Protein AF-A0A150PS10-F1 (afdb_monomer)

InterPro domains:
  IPR015417 Glycine/sarcosine/betaine reductase complex, protein B, subunit alpha/ beta [PF09338] (288-450)
  IPR031002 D-proline reductase, PrdA proprotein [TIGR04480] (101-526)

Mean predicted aligned error: 11.15 Å

Nearest PDB structures (foldseek):
  4tl6-assembly1_C-2  TM=3.887E-01  e=8.072E-01  Synechococcus elongatus PCC 7942 = FACHB-805
  3bjz-assembly1_B  TM=4.792E-01  e=2.399E+00  Pseudomonas aeruginosa PAO1
  7uvr-assembly1_E-2  TM=3.571E-01  e=3.449E+00  Homo sapiens
  6hwn-assembly1_G-2  TM=3.350E-01  e=6.710E+00  Thermus thermophilus
  6hwn-assembly1_A  TM=3.777E-01  e=7.573E+00  Thermus thermophilus

Secondary structure (DSSP, 8-state):
-BPPHHHHHHTTTSBPBBSS-B-TTPBP-GGGBB-GGGHHHHHHTTS----TTBPBHHHHTTPEESS-B-TTPBPBTTTEES-TTSS-S-----PPPPPPPEEEEEEEEEEEE--EEEEESS-EEETTEEEEETTHHHHGGGG-TTEEEEEEEEE-GGG---EE--EEEEEEEEEEEESSTTSEEEEEEEEEEEEEEEEETT--BS-SS----EEHHHHB-TTSTTS--TT-EEEEEEEEEPTT-TTSTHHHHHHHHHHHHHHHHHHHHHHHS-SSS-TT-EEEEEEEEE-TTSPEEEEEEEEE-SBTTB-EEES-SSTT-STTPEETTTTTT--EEE-HHHHHTT-EEE-B-S-GGG---HHHHHT-HHHHHHHH-SS-EEEEEEEEEE-SSHHHHHHHHHHHHHHHHHHT-SEEEEEESS-TTHHHHHHHHHHHHHTTT-EEEEEE--SSTT------TT--SEEE---STTSS--S-BTTTS--HHHHHHHHHHHHHHHTTPPPPPPPSS--HHHHHHHHHTT-

Solvent-accessible surface area (backbone atoms only — not comparable to full-atom values): 26815 Å² total; per-residue (Å²): 102,52,27,49,64,70,55,42,66,75,44,27,84,40,70,26,28,24,43,43,69,43,56,52,67,40,66,34,45,38,76,42,24,37,46,72,88,52,44,70,60,33,43,73,70,68,70,35,79,83,58,98,68,45,36,25,34,56,36,42,57,66,10,31,27,72,47,67,43,57,47,58,38,60,38,29,76,88,46,42,43,84,33,82,83,55,100,82,66,83,81,77,71,78,72,72,80,53,57,83,60,43,71,79,45,45,26,32,42,40,30,39,50,38,80,44,77,48,78,40,94,56,59,39,55,56,96,29,37,37,31,44,33,52,66,40,44,66,55,23,41,74,61,26,91,49,36,74,45,49,47,74,50,76,40,44,64,90,53,34,87,38,79,41,57,19,67,46,32,28,35,57,47,37,30,70,75,37,77,54,79,30,28,42,33,32,41,31,46,38,45,43,34,40,34,37,23,26,26,20,71,81,64,49,59,54,55,72,79,40,61,30,50,40,37,46,66,74,23,44,35,63,60,33,53,29,38,61,44,76,78,27,33,34,42,37,37,40,28,30,27,43,63,92,27,44,64,30,53,66,33,56,50,26,47,50,38,24,51,39,54,46,47,48,54,54,33,58,28,55,68,67,41,68,90,71,88,53,84,66,65,48,75,48,77,48,64,46,53,46,40,55,85,34,56,30,27,37,43,34,42,40,39,53,17,48,44,48,44,28,34,32,29,41,52,24,72,34,30,42,34,55,61,77,31,42,50,35,51,81,68,64,18,44,62,43,79,37,50,68,40,20,34,55,39,14,28,35,21,41,46,41,55,49,31,31,11,30,30,63,20,21,24,16,50,40,47,35,43,50,58,56,51,45,68,70,38,88,71,45,15,49,76,35,32,34,40,27,35,31,46,68,50,68,74,52,29,55,50,31,22,51,50,39,21,55,48,48,61,74,64,66,44,51,31,38,42,41,34,43,60,34,53,56,78,51,47,55,37,52,43,46,36,43,39,36,38,29,76,71,74,26,37,52,26,43,37,34,37,43,27,68,49,38,46,73,88,64,81,61,90,46,69,62,36,74,42,74,29,60,66,45,95,80,23,50,82,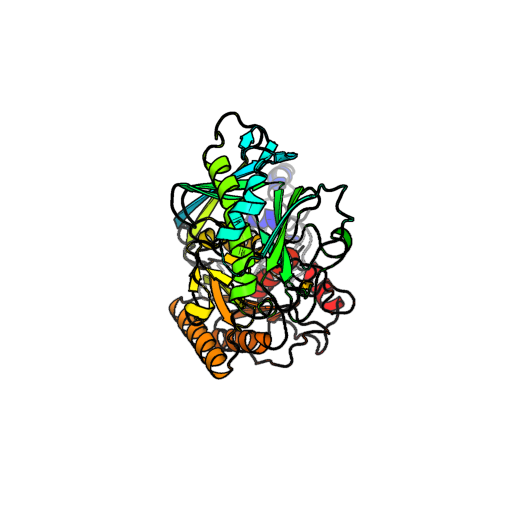72,25,23,30,27,54,26,33,78,39,61,73,52,31,50,47,47,54,50,51,41,53,39,45,65,69,69,46,87,69,78,79,76,69,99,58,78,56,70,67,59,56,57,54,54,56,66,76,70,114

Organism: Sorangium cellulosum (NCBI:txid56)

Sequence (527 aa):
MSISLKAANTHRNAPAVLCCRAPKGAVIGAVHLEDPSVFPELEGSGLLSIPAGALTIGQVLGATLKETTDALTPLTAALVEDFPGSAACSAARLEPAAPPGRVVRTLTHRSYHVSQVAIAGATSFEDGQLTVRESLRRESLKADPLVKKVEMDVITPDGRHVFSNTIMDVIPVATKVEGKLGEGVTHVMDGVVFILTGVDEDGIQLHEFGASEGYLDEKICFGRPGCPDPGDLMVRVNVVIQAGTGMERRGPYAAHKACDAIMQDVREALKRAPTSGCMGVKTCTYGDMKKPGRPRVVLVKEIMGQGAMHEKLLLPAEPAGVEGGRRNIDVGNVPVVLSPNEVRDGGIHALTCVGPATKESTRHYFREPLLRLMAEDEEIGLVGVVFIGSPQVNDEKSFVSARLGALVEALDVDGAIVTTEGFGNNHIDFAESIEQIGARGVSVVGVSFSACQGQLVVGNRTMDAMIELNKNPEGRESEILGESTLCLEDARRALLMLKTKMAGIPIEPANRRWTQSVIDANQRLVR

Radius of gyration: 27.6 Å; Cα contacts (8 Å, |Δi|>4): 1298; chains: 1; bounding box: 72×66×67 Å

Foldseek 3Di:
DFADQVQLVVQQAAFFFFQFWDAAFDFDASRGGDRSVCVVVCVVVVNADADPQFHGSNFRHRWGFHGTDGGRDGDGPVGTDPGPPPPPDPDPDPPPDFPPKDFPAKEKEWEAEAPEEEEDCAFADDLNYTYFHPCLQVVLCVLDVQWDGKDKDKAFLVRQQDWAWFFFFKFWQKWDQDDFQLHDYMYTYDQEIETQFEDEPVRHGLAAQFGQTHGRVFQAPAPFQRGHHSRHMYIYMYTYGHPPCSQAQRGLLSSQSSSLSSSVSNNVNRSVYDPPPRPPTDMDMATQIAGGPAFEEEEEEAAAQAGRRGWKWFRARTALHNHPTDICVVVLQAKDWDGLRSQLRRRMAGGYDNFQQQDCHSSCSNRPQLSVCQSPDPRYRHQTYIYGYQYNDPVSLLVRLLNLLVVLVVSPGQEYEYEYTDADSSLSSQQSNLVSNVVSVHQYAYEYLAAPPRPPPDHDPSNQHYFHQDPDPVSDRPSRGNNRYDGNLSSLLRVVSRVCVSVVNDDDGDDPHDDVVVVVVSSVVRD

pLDDT: mean 92.21, std 11.31, range [27.55, 98.88]

Structure (mmCIF, N/CA/C/O backbone):
data_AF-A0A150PS10-F1
#
_entry.id   AF-A0A150PS10-F1
#
loop_
_atom_site.group_PDB
_atom_site.id
_atom_site.type_symbol
_atom_site.label_atom_id
_atom_site.label_alt_id
_atom_site.label_comp_id
_atom_site.label_asym_id
_atom_site.label_entity_id
_atom_site.label_seq_id
_atom_site.pdbx_PDB_ins_code
_atom_site.Cartn_x
_atom_site.Cartn_y
_atom_site.Cartn_z
_atom_site.occupancy
_atom_site.B_iso_or_equiv
_atom_site.auth_seq_id
_atom_site.auth_comp_id
_atom_site.auth_asym_id
_atom_site.auth_atom_id
_atom_site.pdbx_PDB_model_num
ATOM 1 N N . MET A 1 1 ? -39.153 27.845 11.486 1.00 67.00 1 MET A N 1
ATOM 2 C CA . MET A 1 1 ? -38.573 26.702 10.726 1.00 67.00 1 MET A CA 1
ATOM 3 C C . MET A 1 1 ? -37.608 26.021 11.678 1.00 67.00 1 MET A C 1
ATOM 5 O O . MET A 1 1 ? -36.858 26.729 12.327 1.00 67.00 1 MET A O 1
ATOM 9 N N . SER A 1 2 ? -37.605 24.696 11.815 1.00 85.56 2 SER A N 1
ATOM 10 C CA . SER A 1 2 ? -36.726 24.081 12.818 1.00 85.56 2 SER A CA 1
ATOM 11 C C . SER A 1 2 ? -35.243 24.286 12.495 1.00 85.56 2 SER A C 1
ATOM 13 O O . SER A 1 2 ? -34.836 24.128 11.340 1.00 85.56 2 SER A O 1
ATOM 15 N N . ILE A 1 3 ? -34.430 24.561 13.510 1.00 89.69 3 ILE A N 1
ATOM 16 C CA . ILE A 1 3 ? -32.978 24.688 13.378 1.00 89.69 3 ILE A CA 1
ATOM 17 C C . ILE A 1 3 ? -32.337 23.351 12.956 1.00 89.69 3 ILE A C 1
ATOM 19 O O . ILE A 1 3 ? -32.759 22.267 13.364 1.00 89.69 3 ILE A O 1
ATOM 23 N N . SER A 1 4 ? -31.282 23.399 12.135 1.00 86.31 4 SER A N 1
ATOM 24 C CA . SER A 1 4 ? -30.504 22.195 11.796 1.00 86.31 4 SER A CA 1
ATOM 25 C C . SER A 1 4 ? -29.671 21.706 12.989 1.00 86.31 4 SER A C 1
ATOM 27 O O . SER A 1 4 ? -29.245 22.502 13.823 1.00 86.31 4 SER A O 1
ATOM 29 N N . LEU A 1 5 ? -29.346 20.408 13.055 1.00 81.38 5 LEU A N 1
ATOM 30 C CA . LEU A 1 5 ? -28.513 19.860 14.139 1.00 81.38 5 LEU A CA 1
ATOM 31 C C . LEU A 1 5 ? -27.123 20.523 14.216 1.00 81.38 5 LEU A C 1
ATOM 33 O O . LEU A 1 5 ? -26.608 20.776 15.304 1.00 81.38 5 LEU A O 1
ATOM 37 N N . LYS A 1 6 ? -26.535 20.861 13.060 1.00 81.31 6 LYS A N 1
ATOM 38 C CA . LYS A 1 6 ? -25.262 21.593 12.982 1.00 81.31 6 LYS A CA 1
ATOM 39 C C . LYS A 1 6 ? -25.387 22.987 13.604 1.00 81.31 6 LYS A C 1
ATOM 41 O O . LYS A 1 6 ? -24.564 23.347 14.439 1.00 81.31 6 LYS A O 1
ATOM 46 N N . ALA A 1 7 ? -26.434 23.734 13.249 1.00 78.62 7 ALA A N 1
ATOM 47 C CA . ALA A 1 7 ? -26.676 25.071 13.787 1.00 78.62 7 ALA A CA 1
ATOM 48 C C . ALA A 1 7 ? -27.051 25.042 15.282 1.00 78.62 7 ALA A C 1
ATOM 50 O O . ALA A 1 7 ? -26.553 25.866 16.046 1.00 78.62 7 ALA A O 1
ATOM 51 N N . ALA A 1 8 ? -27.821 24.049 15.737 1.00 81.88 8 ALA A N 1
ATOM 52 C CA . ALA A 1 8 ? -28.132 23.855 17.156 1.00 81.88 8 ALA A CA 1
ATOM 53 C C . ALA A 1 8 ? -26.867 23.656 18.007 1.00 81.88 8 ALA A C 1
ATOM 55 O O . ALA A 1 8 ? -26.767 24.194 19.109 1.00 81.88 8 ALA A O 1
ATOM 56 N N . ASN A 1 9 ? -25.869 22.939 17.477 1.00 79.25 9 ASN A N 1
ATOM 57 C CA . ASN A 1 9 ? -24.575 22.767 18.139 1.00 79.25 9 ASN A CA 1
ATOM 58 C C . ASN A 1 9 ? -23.733 24.054 18.156 1.00 79.25 9 ASN A C 1
ATOM 60 O O . ASN A 1 9 ? -23.028 24.300 19.135 1.00 79.25 9 ASN A O 1
ATOM 64 N N . THR A 1 10 ? -23.824 24.895 17.123 1.00 84.62 10 THR A N 1
ATOM 65 C CA . THR A 1 10 ? -23.156 26.208 17.083 1.00 84.62 10 THR A CA 1
ATOM 66 C C . THR A 1 10 ? -23.807 27.219 18.035 1.00 84.62 10 THR A C 1
ATOM 68 O O . THR A 1 10 ? -23.103 27.993 18.681 1.00 84.62 10 THR A O 1
ATOM 71 N N . HIS A 1 11 ? -25.133 27.181 18.192 1.00 88.25 11 HIS A N 1
ATOM 72 C CA . HIS A 1 11 ? -25.910 28.123 19.008 1.00 88.25 11 HIS A CA 1
ATOM 73 C C . HIS A 1 11 ? -26.313 27.574 20.385 1.00 88.25 11 HIS A C 1
ATOM 75 O O . HIS A 1 11 ? -27.324 27.978 20.952 1.00 88.25 11 HIS A O 1
ATOM 81 N N . ARG A 1 12 ? -25.508 26.684 20.978 1.00 87.88 12 ARG A N 1
ATOM 82 C CA . ARG A 1 12 ? -25.827 26.020 22.259 1.00 87.88 12 ARG A CA 1
ATOM 83 C C . ARG A 1 12 ? -26.142 26.953 23.428 1.00 87.88 12 ARG A C 1
ATOM 85 O O . ARG A 1 12 ? -26.871 26.553 24.329 1.00 87.88 12 ARG A O 1
ATOM 92 N N . ASN A 1 13 ? -25.615 28.173 23.417 1.00 89.88 13 ASN A N 1
ATOM 93 C CA . ASN A 1 13 ? -25.833 29.157 24.479 1.00 89.88 13 ASN A CA 1
ATOM 94 C C . ASN A 1 13 ? -27.016 30.101 24.203 1.00 89.88 13 ASN A C 1
ATOM 96 O O . ASN A 1 13 ? -27.315 30.947 25.040 1.00 89.88 13 ASN A O 1
ATOM 100 N N . ALA A 1 14 ? -27.675 29.982 23.048 1.00 92.12 14 ALA A N 1
ATOM 101 C CA . ALA A 1 14 ? -28.857 30.772 22.730 1.00 92.12 14 ALA A CA 1
ATOM 102 C C . ALA A 1 14 ? -30.102 30.224 23.455 1.00 92.12 14 ALA A C 1
ATOM 104 O O . ALA A 1 14 ? -30.134 29.028 23.768 1.00 92.12 14 ALA A O 1
ATOM 105 N N . PRO A 1 15 ? -31.130 31.058 23.704 1.00 95.19 15 PRO A N 1
ATOM 106 C CA . PRO A 1 15 ? -32.387 30.614 24.298 1.00 95.19 15 PRO A CA 1
ATOM 107 C C . PRO A 1 15 ? -33.061 29.517 23.471 1.00 95.19 15 PRO A C 1
ATOM 109 O O . PRO A 1 15 ? -33.081 29.568 22.242 1.00 95.19 15 PRO A O 1
ATOM 112 N N . ALA A 1 16 ? -33.638 28.530 24.145 1.00 95.75 16 ALA A N 1
ATOM 113 C CA . ALA A 1 16 ? -34.415 27.487 23.501 1.00 95.75 16 ALA A CA 1
ATOM 114 C C . ALA A 1 16 ? -35.875 27.918 23.354 1.00 95.75 16 ALA A C 1
ATOM 116 O O . ALA A 1 16 ? -36.571 28.132 24.346 1.00 95.75 16 ALA A O 1
ATOM 117 N N . VAL A 1 17 ? -36.350 28.002 22.114 1.00 96.25 17 VAL A N 1
ATOM 118 C CA . VAL A 1 17 ? -37.734 28.353 21.774 1.00 96.25 17 VAL A CA 1
ATOM 119 C C . VAL A 1 17 ? -38.287 27.276 20.853 1.00 96.25 17 VA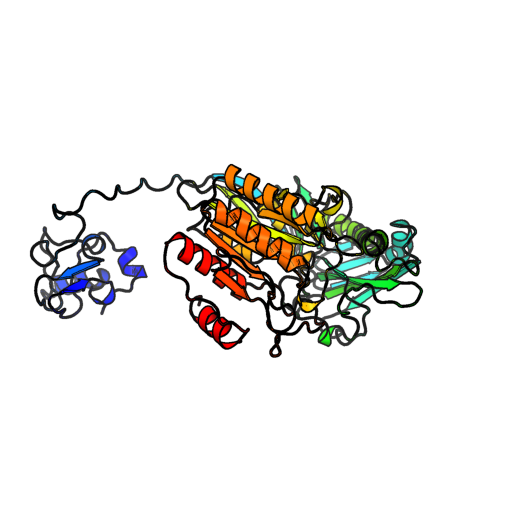L A C 1
ATOM 121 O O . VAL A 1 17 ? -37.596 26.857 19.927 1.00 96.25 17 VAL A O 1
ATOM 124 N N . LEU A 1 18 ? -39.511 26.805 21.099 1.00 95.44 18 LEU A N 1
ATOM 125 C CA . LEU A 1 18 ? -40.135 25.805 20.231 1.00 95.44 18 LEU A CA 1
ATOM 126 C C . LEU A 1 18 ? -40.483 26.396 18.859 1.00 95.44 18 LEU A C 1
ATOM 128 O O . LEU A 1 18 ? -41.123 27.440 18.783 1.00 95.44 18 LEU A O 1
ATOM 132 N N . CYS A 1 19 ? -40.136 25.707 17.773 1.00 94.50 19 CYS A N 1
ATOM 133 C CA . CYS A 1 19 ? -40.537 26.120 16.418 1.00 94.50 19 CYS A CA 1
ATOM 134 C C . CYS A 1 19 ? -41.949 25.648 16.032 1.00 94.50 19 CYS A C 1
ATOM 136 O O . CYS A 1 19 ? -42.572 26.181 15.115 1.00 94.50 19 CYS A O 1
ATOM 138 N N . CYS A 1 20 ? -42.460 24.625 16.716 1.00 91.38 20 CYS A N 1
ATOM 139 C CA . CYS A 1 20 ? -43.761 24.020 16.469 1.00 91.38 20 CYS A CA 1
ATOM 140 C C . CYS A 1 20 ? -44.364 23.508 17.781 1.00 91.38 20 CYS A C 1
ATOM 142 O O . CYS A 1 20 ? -43.664 23.341 18.781 1.00 91.38 20 CYS A O 1
ATOM 144 N N . ARG A 1 21 ? -45.677 23.256 17.783 1.00 94.00 21 ARG A N 1
ATOM 145 C CA . ARG A 1 21 ? -46.345 22.634 18.928 1.00 94.00 21 ARG A CA 1
ATOM 146 C C . ARG A 1 21 ? -45.780 21.231 19.152 1.00 94.00 21 ARG A C 1
ATOM 148 O O . ARG A 1 21 ? -45.813 20.409 18.237 1.00 94.00 21 ARG A O 1
ATOM 155 N N . ALA A 1 22 ? -45.336 20.948 20.371 1.00 93.06 22 ALA A N 1
ATOM 156 C CA . ALA A 1 22 ? -44.758 19.666 20.753 1.00 93.06 22 ALA A CA 1
ATOM 157 C C . ALA A 1 22 ? -45.594 19.000 21.865 1.00 93.06 22 ALA A C 1
ATOM 159 O O . ALA A 1 22 ? -46.000 19.676 22.816 1.00 93.06 22 ALA A O 1
ATOM 160 N N . PRO A 1 23 ? -45.902 17.693 21.757 1.00 90.75 23 PRO A N 1
ATOM 161 C CA . PRO A 1 23 ? -46.711 16.993 22.749 1.00 90.75 23 PRO A CA 1
ATOM 162 C C . PRO A 1 23 ? -45.934 16.720 24.044 1.00 90.75 23 PRO A C 1
ATOM 164 O O . PRO A 1 23 ? -44.710 16.589 24.043 1.00 90.75 23 PRO A O 1
ATOM 167 N N . LYS A 1 24 ? -46.674 16.556 25.148 1.00 93.00 24 LYS A N 1
ATOM 168 C CA . LYS A 1 24 ? -46.136 16.054 26.422 1.00 93.00 24 LYS A CA 1
ATOM 169 C C . LYS A 1 24 ? -45.354 14.753 26.201 1.00 93.00 24 LYS A C 1
ATOM 171 O O . LYS A 1 24 ? -45.849 13.850 25.529 1.00 93.00 24 LYS A O 1
ATOM 176 N N . GLY A 1 25 ? -44.179 14.643 26.815 1.00 88.31 25 GLY A N 1
ATOM 177 C CA . GLY A 1 25 ? -43.287 13.489 26.706 1.00 88.31 25 GLY A CA 1
ATOM 178 C C . GLY A 1 25 ? -42.379 13.505 25.473 1.00 88.31 25 GLY A C 1
ATOM 179 O O . GLY A 1 25 ? -41.605 12.570 25.290 1.00 88.31 25 GLY A O 1
ATOM 180 N N . ALA A 1 26 ? -42.446 14.532 24.618 1.00 90.25 26 ALA A N 1
ATOM 181 C CA . ALA A 1 26 ? -41.518 14.656 23.500 1.00 90.25 26 ALA A CA 1
ATOM 182 C C . ALA A 1 26 ? -40.092 14.939 23.996 1.00 90.25 26 ALA A C 1
ATOM 184 O O . ALA A 1 26 ? -39.875 15.842 24.808 1.00 90.25 26 ALA A O 1
ATOM 185 N N . VAL A 1 27 ? -39.127 14.190 23.454 1.00 93.50 27 VAL A N 1
ATOM 186 C CA . VAL A 1 27 ? -37.694 14.431 23.657 1.00 93.50 27 VAL A CA 1
ATOM 187 C C . VAL A 1 27 ? -37.253 15.562 22.732 1.00 93.50 27 VAL A C 1
ATOM 189 O O . VAL A 1 27 ? -37.390 15.487 21.507 1.00 93.50 27 VAL A O 1
ATOM 192 N N . ILE A 1 28 ? -36.736 16.636 23.314 1.00 92.50 28 ILE A N 1
ATOM 193 C CA . ILE A 1 28 ? -36.382 17.853 22.592 1.00 92.50 28 ILE A CA 1
ATOM 194 C C . ILE A 1 28 ? -35.111 17.616 21.771 1.00 92.50 28 ILE A C 1
ATOM 196 O O . ILE A 1 28 ? -34.072 17.196 22.271 1.00 92.50 28 ILE A O 1
ATOM 200 N N . GLY A 1 29 ? -35.197 17.924 20.480 1.00 90.69 29 GLY A N 1
ATOM 201 C CA . GLY A 1 29 ? -34.118 17.809 19.508 1.00 90.69 29 GLY A CA 1
ATOM 202 C C . GLY A 1 29 ? -34.118 19.042 18.612 1.00 90.69 29 GLY A C 1
ATOM 203 O O . GLY A 1 29 ? -35.013 19.879 18.717 1.00 90.69 29 GLY A O 1
ATOM 204 N N . ALA A 1 30 ? -33.150 19.154 17.702 1.00 91.38 30 ALA A N 1
ATOM 205 C CA . ALA A 1 30 ? -33.039 20.316 16.812 1.00 91.38 30 ALA A CA 1
ATOM 206 C C . ALA A 1 30 ? -34.331 20.578 16.005 1.00 91.38 30 ALA A C 1
ATOM 208 O O . ALA A 1 30 ? -34.748 21.719 15.858 1.00 91.38 30 ALA A O 1
ATOM 209 N N . VAL A 1 31 ? -35.037 19.513 15.604 1.00 90.88 31 VAL A N 1
ATOM 210 C CA . VAL A 1 31 ? -36.331 19.585 14.900 1.00 90.88 31 VAL A CA 1
ATOM 211 C C . VAL A 1 31 ? -37.440 20.293 15.695 1.00 90.88 31 VAL A C 1
ATOM 213 O O . VAL A 1 31 ? -38.417 20.750 15.114 1.00 90.88 31 VAL A O 1
ATOM 216 N N . HIS A 1 32 ? -37.300 20.398 17.017 1.00 94.44 32 HIS A N 1
ATOM 217 C CA . HIS A 1 32 ? -38.277 21.043 17.890 1.00 94.44 32 HIS A CA 1
ATOM 218 C C . HIS A 1 32 ? -37.956 22.520 18.150 1.00 94.44 32 HIS A C 1
ATOM 220 O O . HIS A 1 32 ? -38.826 23.242 18.628 1.00 94.44 32 HIS A O 1
ATOM 226 N N . LEU A 1 33 ? -36.751 22.994 17.823 1.00 95.69 33 LEU A N 1
ATOM 227 C CA . LEU A 1 33 ? -36.256 24.312 18.224 1.00 95.69 33 LEU A CA 1
ATOM 228 C C . LEU A 1 33 ? -36.229 25.298 17.053 1.00 95.69 33 LEU A C 1
ATOM 230 O O . LEU A 1 33 ? -35.927 24.929 15.921 1.00 95.69 33 LEU A O 1
ATOM 234 N N . GLU A 1 34 ? -36.557 26.554 17.328 1.00 95.56 34 GLU A N 1
ATOM 235 C CA . GLU A 1 34 ? -36.501 27.658 16.368 1.00 95.56 34 GLU A CA 1
ATOM 236 C C . GLU A 1 34 ? -35.063 28.179 16.225 1.00 95.56 34 GLU A C 1
ATOM 238 O O . GLU A 1 34 ? -34.248 28.055 17.143 1.00 95.56 34 GLU A O 1
ATOM 243 N N . ASP A 1 35 ? -34.735 28.733 15.058 1.00 93.44 35 ASP A N 1
ATOM 244 C CA . ASP A 1 35 ? -33.407 29.287 14.790 1.00 93.44 35 ASP A CA 1
ATOM 245 C C . ASP A 1 35 ? -33.211 30.636 15.518 1.00 93.44 35 ASP A C 1
ATOM 247 O O . ASP A 1 35 ? -33.959 31.580 15.260 1.00 93.44 35 ASP A O 1
ATOM 251 N N . PRO A 1 36 ? -32.200 30.796 16.395 1.00 93.25 36 PRO A N 1
ATOM 252 C CA . PRO A 1 36 ? -31.971 32.052 17.110 1.00 93.25 36 PRO A CA 1
ATOM 253 C C . PRO A 1 36 ? -31.737 33.273 16.221 1.00 93.25 36 PRO A C 1
ATOM 255 O O . PRO A 1 36 ? -31.924 34.401 16.679 1.00 93.25 36 PRO A O 1
ATOM 258 N N . SER A 1 37 ? -31.343 33.080 14.959 1.00 91.44 37 SER A N 1
ATOM 259 C CA . SER A 1 37 ? -31.168 34.184 14.010 1.00 91.44 37 SER A CA 1
ATOM 260 C C . SER A 1 37 ? -32.469 34.935 13.708 1.00 91.44 37 SER A C 1
ATOM 262 O O . SER A 1 37 ? -32.399 36.113 13.357 1.00 91.44 37 SER A O 1
ATOM 264 N N . VAL A 1 38 ? -33.639 34.310 13.905 1.00 91.19 38 VAL A N 1
ATOM 265 C CA . VAL A 1 38 ? -34.947 34.957 13.689 1.00 91.19 38 VAL A CA 1
ATOM 266 C C . VAL A 1 38 ? -35.504 35.649 14.938 1.00 91.19 38 VAL A C 1
ATOM 268 O O . VAL A 1 38 ? -36.485 36.386 14.848 1.00 91.19 38 VAL A O 1
ATOM 271 N N . PHE A 1 39 ? -34.889 35.465 16.113 1.00 93.94 39 PHE A N 1
ATOM 272 C CA . PHE A 1 39 ? -35.415 36.012 17.373 1.00 93.94 39 PHE A CA 1
ATOM 273 C C . PHE A 1 39 ? -35.516 37.545 17.392 1.00 93.94 39 PHE A C 1
ATOM 275 O O . PHE A 1 39 ? -36.564 38.027 17.816 1.00 93.94 39 PHE A O 1
ATOM 282 N N . PRO A 1 40 ? -34.540 38.329 16.883 1.00 92.25 40 PRO A N 1
ATOM 283 C CA . PRO A 1 40 ? -34.653 39.790 16.885 1.00 92.25 40 PRO A CA 1
ATOM 284 C C . PRO A 1 40 ? -35.883 40.315 16.126 1.00 92.25 40 PRO A C 1
ATOM 286 O O . PRO A 1 40 ? -36.495 41.299 16.536 1.00 92.25 40 PRO A O 1
ATOM 289 N N . GLU A 1 41 ? -36.272 39.649 15.035 1.00 91.62 41 GLU A N 1
ATOM 290 C CA . GLU A 1 41 ? -37.466 39.998 14.255 1.00 91.62 41 GLU A CA 1
ATOM 291 C C . GLU A 1 41 ? -38.758 39.594 14.986 1.00 91.62 41 GLU A C 1
ATOM 293 O O . GLU A 1 41 ? -39.735 40.349 15.027 1.00 91.62 41 GLU A O 1
ATOM 298 N N . LEU A 1 42 ? -38.761 38.421 15.625 1.00 90.88 42 LEU A N 1
ATOM 299 C CA . LEU A 1 42 ? -39.905 37.922 16.392 1.00 90.88 42 LEU A CA 1
ATOM 300 C C . LEU A 1 42 ? -40.155 38.732 17.676 1.00 90.88 42 LEU A C 1
ATOM 302 O O . LEU A 1 42 ? -41.307 38.998 18.018 1.00 90.88 42 LEU A O 1
ATOM 306 N N . GLU A 1 43 ? -39.101 39.177 18.359 1.00 91.00 43 GLU A N 1
ATOM 307 C CA . GLU A 1 43 ? -39.207 40.086 19.506 1.00 91.00 43 GLU A CA 1
ATOM 308 C C . GLU A 1 43 ? -39.636 41.492 19.058 1.00 91.00 43 GLU A C 1
ATOM 310 O O . GLU A 1 43 ? -40.520 42.095 19.668 1.00 91.00 43 GLU A O 1
ATOM 315 N N . GLY A 1 44 ? -39.095 41.992 17.939 1.00 86.25 44 GLY A N 1
ATOM 316 C CA . GLY A 1 44 ? -39.466 43.293 17.367 1.00 86.25 44 GLY A CA 1
ATOM 317 C C . GLY A 1 44 ? -40.916 43.378 16.871 1.00 86.25 44 GLY A C 1
ATOM 318 O O . GLY A 1 44 ? -41.507 44.457 16.884 1.00 86.25 44 GLY A O 1
ATOM 319 N N . SER A 1 45 ? -41.507 42.248 16.474 1.00 89.44 45 SER A N 1
ATOM 320 C CA . SER A 1 45 ? -42.924 42.132 16.091 1.00 89.44 45 SER A CA 1
ATOM 321 C C . SER A 1 45 ? -43.866 41.833 17.267 1.00 89.44 45 SER A C 1
ATOM 323 O O . SER A 1 45 ? -45.084 41.838 17.087 1.00 89.44 45 SER A O 1
ATOM 325 N N . GLY A 1 46 ? -43.327 41.591 18.468 1.00 89.06 46 GLY A N 1
ATOM 326 C CA . GLY A 1 46 ? -44.099 41.249 19.666 1.00 89.06 46 GLY A CA 1
ATOM 327 C C . GLY A 1 46 ? -44.638 39.813 19.694 1.00 89.06 46 GLY A C 1
ATOM 328 O O . GLY A 1 46 ? -45.468 39.497 20.544 1.00 89.06 46 GLY A O 1
ATOM 329 N N . LEU A 1 47 ? -44.186 38.947 18.781 1.00 87.88 47 LEU A N 1
ATOM 330 C CA . LEU A 1 47 ? -44.585 37.535 18.701 1.00 87.88 47 LEU A CA 1
ATOM 331 C C . LEU A 1 47 ? -43.780 36.626 19.640 1.00 87.88 47 LEU A C 1
ATOM 333 O O . LEU A 1 47 ? -44.203 35.504 19.911 1.00 87.88 47 LEU A O 1
ATOM 337 N N . LEU A 1 48 ? -42.633 37.096 20.133 1.00 93.00 48 LEU A N 1
ATOM 338 C CA . LEU A 1 48 ? -41.758 36.367 21.046 1.00 93.00 48 LEU A CA 1
ATOM 339 C C . LEU A 1 48 ? -41.313 37.278 22.193 1.00 93.00 48 LEU A C 1
ATOM 341 O O . LEU A 1 48 ? -40.999 38.446 21.991 1.00 93.00 48 LEU A O 1
ATOM 345 N N . SER A 1 49 ? -41.271 36.730 23.404 1.00 90.69 49 SER A N 1
ATOM 346 C CA . SER A 1 49 ? -40.704 37.391 24.580 1.00 90.69 49 SER A CA 1
ATOM 347 C C . SER A 1 49 ? -39.915 36.363 25.373 1.00 90.69 49 SER A C 1
ATOM 349 O O . SER A 1 49 ? -40.508 35.462 25.970 1.00 90.69 49 SER A O 1
ATOM 351 N N . ILE A 1 50 ? -38.589 36.488 25.395 1.00 91.50 50 ILE A N 1
ATOM 352 C CA . ILE A 1 50 ? -37.710 35.516 26.048 1.00 91.50 50 ILE A CA 1
ATOM 353 C C . ILE A 1 50 ? -37.469 35.934 27.512 1.00 91.50 50 ILE A C 1
ATOM 355 O O . ILE A 1 50 ? -36.839 36.961 27.767 1.00 91.50 50 ILE A O 1
ATOM 359 N N . PRO A 1 51 ? -37.953 35.170 28.510 1.00 87.75 51 PRO A N 1
ATOM 360 C CA . PRO A 1 51 ? -37.746 35.503 29.915 1.00 87.75 51 PRO A CA 1
ATOM 361 C C . PRO A 1 51 ? -36.295 35.247 30.351 1.00 87.75 51 PRO A C 1
ATOM 363 O O . PRO A 1 51 ? -35.632 34.344 29.849 1.00 87.75 51 PRO A O 1
ATOM 366 N N . ALA A 1 52 ? -35.830 35.959 31.385 1.00 80.62 52 ALA A N 1
ATOM 367 C CA . ALA A 1 52 ? -34.482 35.791 31.950 1.00 80.62 52 ALA A CA 1
ATOM 368 C C . ALA A 1 52 ? -34.186 34.372 32.490 1.00 80.62 52 ALA A C 1
ATOM 370 O O . ALA A 1 52 ? -33.029 34.015 32.683 1.00 80.62 52 ALA A O 1
ATOM 371 N N . GLY A 1 53 ? -35.226 33.568 32.742 1.00 83.94 53 GLY A N 1
ATOM 372 C CA . GLY A 1 53 ? -35.128 32.166 33.161 1.00 83.94 53 GLY A CA 1
ATOM 373 C C . GLY A 1 53 ? -35.276 31.144 32.027 1.00 83.94 53 GLY A C 1
ATOM 374 O O . GLY A 1 53 ? -35.520 29.970 32.314 1.00 83.94 53 GLY A O 1
ATOM 375 N N . ALA A 1 54 ? -35.207 31.571 30.761 1.00 90.44 54 ALA A N 1
ATOM 376 C CA . ALA A 1 54 ? -35.215 30.661 29.621 1.00 90.44 54 ALA A CA 1
ATOM 377 C C . ALA A 1 54 ? -33.961 29.774 29.628 1.00 90.44 54 ALA A C 1
ATOM 379 O O . ALA A 1 54 ? -32.843 30.244 29.840 1.00 90.44 54 ALA A O 1
ATOM 380 N N . LEU A 1 55 ? -34.163 28.482 29.390 1.00 93.62 55 LEU A N 1
ATOM 381 C CA . LEU A 1 55 ? -33.086 27.521 29.211 1.00 93.62 55 LEU A CA 1
ATOM 382 C C . LEU A 1 55 ? -32.446 27.706 27.837 1.00 93.62 55 LEU A C 1
ATOM 384 O O . LEU A 1 55 ? -33.084 28.172 26.890 1.00 93.62 55 LEU A O 1
ATOM 388 N N . THR A 1 56 ? -31.183 27.315 27.716 1.00 95.31 56 THR A N 1
ATOM 389 C CA . THR A 1 56 ? -30.468 27.369 26.442 1.00 95.31 56 THR A CA 1
ATOM 390 C C . THR A 1 56 ? -30.720 26.124 25.596 1.00 95.31 56 THR A C 1
ATOM 392 O O . THR A 1 56 ? -31.088 25.064 26.110 1.00 95.31 56 THR A O 1
ATOM 395 N N . ILE A 1 57 ? -30.461 26.219 24.290 1.00 92.62 57 ILE A N 1
ATOM 396 C CA . ILE A 1 57 ? -30.504 25.079 23.359 1.00 92.62 57 ILE A CA 1
ATOM 397 C C . ILE A 1 57 ? -29.657 23.915 23.891 1.00 92.62 57 ILE A C 1
ATOM 399 O O . ILE A 1 57 ? -30.105 22.773 23.907 1.00 92.62 57 ILE A O 1
ATOM 403 N N . GLY A 1 58 ? -28.450 24.198 24.385 1.00 86.44 58 GLY A N 1
ATOM 404 C CA . GLY A 1 58 ? -27.558 23.186 24.944 1.00 86.44 58 GLY A CA 1
ATOM 405 C C . GLY A 1 58 ? -28.110 22.499 26.193 1.00 86.44 58 GLY A C 1
ATOM 406 O O . GLY A 1 58 ? -27.807 21.330 26.406 1.00 86.44 58 GLY A O 1
ATOM 407 N N . GLN A 1 59 ? -28.926 23.193 26.992 1.00 89.94 59 GLN A N 1
ATOM 408 C CA . GLN A 1 59 ? -29.567 22.610 28.170 1.00 89.94 59 GLN A CA 1
ATOM 409 C C . GLN A 1 59 ? -30.748 21.717 27.789 1.00 89.94 59 GLN A C 1
ATOM 411 O O . GLN A 1 59 ? -30.926 20.660 28.376 1.00 89.94 59 GLN A O 1
ATOM 416 N N . VAL A 1 60 ? -31.565 22.108 26.815 1.00 92.69 60 VAL A N 1
ATOM 417 C CA . VAL A 1 60 ? -32.799 21.363 26.522 1.00 92.69 60 VAL A CA 1
ATOM 418 C C . VAL A 1 60 ? -32.622 20.217 25.527 1.00 92.69 60 VAL A C 1
ATOM 420 O O . VAL A 1 60 ? -33.533 19.415 25.377 1.00 92.69 60 VAL A O 1
ATOM 423 N N . LEU A 1 61 ? -31.498 20.117 24.812 1.00 90.25 61 LEU A N 1
ATOM 424 C CA . LEU A 1 61 ? -31.275 19.006 23.880 1.00 90.25 61 LEU A CA 1
ATOM 425 C C . LEU A 1 61 ? -31.216 17.671 24.637 1.00 90.25 61 LEU A C 1
ATOM 427 O O . LEU A 1 61 ? -30.324 17.453 25.453 1.00 90.25 61 LEU A O 1
ATOM 431 N N . GLY A 1 62 ? -32.160 16.779 24.335 1.00 87.00 62 GLY A N 1
ATOM 432 C CA . GLY A 1 62 ? -32.362 15.511 25.038 1.00 87.00 62 GLY A CA 1
ATOM 433 C C . GLY A 1 62 ? -33.296 15.595 26.250 1.00 87.00 62 GLY A C 1
ATOM 434 O O . GLY A 1 62 ? -33.648 14.554 26.791 1.00 87.00 62 GLY A O 1
ATOM 435 N N . ALA A 1 63 ? -33.733 16.795 26.644 1.00 91.00 63 ALA A N 1
ATOM 436 C CA . ALA A 1 63 ? -34.695 16.994 27.724 1.00 91.00 63 ALA A CA 1
ATOM 437 C C . ALA A 1 63 ? -36.114 16.591 27.294 1.00 91.00 63 ALA A C 1
ATOM 439 O O . ALA A 1 63 ? -36.466 16.674 26.112 1.00 91.00 63 ALA A O 1
ATOM 440 N N . THR A 1 64 ? -36.950 16.217 28.257 1.00 92.31 64 THR A N 1
ATOM 441 C CA . THR A 1 64 ? -38.326 15.760 28.010 1.00 92.31 64 THR A CA 1
ATOM 442 C C . THR A 1 64 ? -39.332 16.859 28.359 1.00 92.31 64 THR A C 1
ATOM 444 O O . THR A 1 64 ? -39.223 17.500 29.403 1.00 92.31 64 THR A O 1
ATOM 447 N N . LEU A 1 65 ? -40.334 17.097 27.505 1.00 93.81 65 LEU A N 1
ATOM 448 C CA . LEU A 1 65 ? -41.419 18.048 27.790 1.00 93.81 65 LEU A CA 1
ATOM 449 C C . LEU A 1 65 ? -42.418 17.504 28.825 1.00 93.81 65 LEU A C 1
ATOM 451 O O . LEU A 1 65 ? -43.027 16.453 28.622 1.00 93.81 65 LEU A O 1
ATOM 455 N N . LYS A 1 66 ? -42.675 18.271 29.889 1.00 92.56 66 LYS A N 1
ATOM 456 C CA . LYS A 1 66 ? -43.613 17.914 30.974 1.00 92.56 66 LYS A CA 1
ATOM 457 C C . LYS A 1 66 ? -45.085 18.056 30.587 1.00 92.56 66 LYS A C 1
ATOM 459 O O . LYS A 1 66 ? -45.949 17.378 31.154 1.00 92.56 66 LYS A O 1
ATOM 464 N N . GLU A 1 67 ? -45.378 18.913 29.616 1.00 91.75 67 GLU A N 1
ATOM 465 C CA . GLU A 1 67 ? -46.718 19.165 29.091 1.00 91.75 67 GLU A CA 1
ATOM 466 C C . GLU A 1 67 ? -46.690 19.482 27.591 1.00 91.75 67 GLU A C 1
ATOM 468 O O . GLU A 1 67 ? -45.626 19.592 26.989 1.00 91.75 67 GLU A O 1
ATOM 473 N N . THR A 1 68 ? -47.868 19.533 26.964 1.00 94.44 68 THR A N 1
ATOM 474 C CA . THR A 1 68 ? -47.976 19.890 25.543 1.00 94.44 68 THR A CA 1
ATOM 475 C C . THR A 1 68 ? -47.853 21.399 25.410 1.00 94.44 68 THR A C 1
ATOM 477 O O . THR A 1 68 ? -48.658 22.116 25.999 1.00 94.44 68 THR A O 1
ATOM 480 N N . THR A 1 69 ? -46.900 21.858 24.605 1.00 95.25 69 THR A N 1
ATOM 481 C CA . THR A 1 69 ? -46.507 23.270 24.542 1.00 95.25 69 THR A CA 1
ATOM 482 C C . THR A 1 69 ? -46.565 23.767 23.103 1.00 95.25 69 THR A C 1
ATOM 484 O O . THR A 1 69 ? -46.121 23.074 22.185 1.00 95.25 69 THR A O 1
ATOM 487 N N . ASP A 1 70 ? -47.137 24.951 22.892 1.00 95.06 70 ASP A N 1
ATOM 488 C CA . ASP A 1 70 ? -47.292 25.550 21.565 1.00 95.06 70 ASP A CA 1
ATOM 489 C C . ASP A 1 70 ? -45.979 26.154 21.029 1.00 95.06 70 ASP A C 1
ATOM 491 O O . ASP A 1 70 ? -45.003 26.360 21.757 1.00 95.06 70 ASP A O 1
ATOM 495 N N . ALA A 1 71 ? -45.959 26.429 19.723 1.00 93.31 71 ALA A N 1
ATOM 496 C CA . ALA A 1 71 ? -44.839 27.082 19.048 1.00 93.31 71 ALA A CA 1
ATOM 497 C C . ALA A 1 71 ? -44.540 28.471 19.642 1.00 93.31 71 ALA A C 1
ATOM 499 O O . ALA A 1 71 ? -45.399 29.085 20.270 1.00 93.31 71 ALA A O 1
ATOM 500 N N . LEU A 1 72 ? -43.326 28.970 19.408 1.00 92.81 72 LEU A N 1
ATOM 501 C CA . LEU A 1 72 ? -42.809 30.248 19.911 1.00 92.81 72 LEU A CA 1
ATOM 502 C C . LEU A 1 72 ? -42.783 30.363 21.442 1.00 92.81 72 LEU A C 1
ATOM 504 O O . LEU A 1 72 ? -42.638 31.457 21.981 1.00 92.81 72 LEU A O 1
ATOM 508 N N . THR A 1 73 ? -42.863 29.236 22.153 1.00 95.12 73 THR A N 1
ATOM 509 C CA . THR A 1 73 ? -42.742 29.207 23.613 1.00 95.12 73 THR A CA 1
ATOM 510 C C . THR A 1 73 ? -41.277 29.026 24.021 1.00 95.12 73 THR A C 1
ATOM 512 O O . THR A 1 73 ? -40.678 28.002 23.668 1.00 95.12 73 THR A O 1
ATOM 515 N N . PRO A 1 74 ? -40.682 29.966 24.783 1.00 95.94 74 PRO A N 1
ATOM 516 C CA . PRO A 1 74 ? -39.376 29.769 25.399 1.00 95.94 74 PRO A CA 1
ATOM 517 C C . PRO A 1 74 ? -39.433 28.670 26.461 1.00 95.94 74 PRO A C 1
ATOM 519 O O . PRO A 1 74 ? -40.283 28.682 27.354 1.00 95.94 74 PRO A O 1
ATOM 522 N N . LEU A 1 75 ? -38.508 27.721 26.388 1.00 95.38 75 LEU A N 1
ATOM 523 C CA . LEU A 1 75 ? -38.445 26.609 27.325 1.00 95.38 75 LEU A CA 1
ATOM 524 C C . LEU A 1 75 ? -37.809 27.056 28.641 1.00 95.38 75 LEU A C 1
ATOM 526 O O . LEU A 1 75 ? -36.757 27.686 28.665 1.00 95.38 75 LEU A O 1
ATOM 530 N N . THR A 1 76 ? -38.446 26.703 29.754 1.00 94.25 76 THR A N 1
ATOM 531 C CA . THR A 1 76 ? -37.973 26.989 31.117 1.00 94.25 76 THR A CA 1
ATOM 532 C C . THR A 1 76 ? -37.936 25.699 31.932 1.00 94.25 76 THR A C 1
ATOM 534 O O . THR A 1 76 ? -38.549 24.701 31.553 1.00 94.25 76 THR A O 1
ATOM 537 N N . ALA A 1 77 ? -37.283 25.714 33.097 1.00 89.50 77 ALA A N 1
ATOM 538 C CA . ALA A 1 77 ? -37.217 24.559 34.003 1.00 89.50 77 ALA A CA 1
ATOM 539 C C . ALA A 1 77 ? -38.597 24.009 34.441 1.00 89.50 77 ALA A C 1
ATOM 541 O O . ALA A 1 77 ? -38.713 22.849 34.849 1.00 89.50 77 ALA A O 1
ATOM 542 N N . ALA A 1 78 ? -39.654 24.824 34.353 1.00 89.56 78 ALA A N 1
ATOM 543 C CA . ALA A 1 78 ? -41.022 24.401 34.639 1.00 89.56 78 ALA A CA 1
ATOM 544 C C . ALA A 1 78 ? -41.600 23.479 33.550 1.00 89.56 78 ALA A C 1
ATOM 546 O O . ALA A 1 78 ? -42.409 22.613 33.868 1.00 89.56 78 ALA A O 1
ATOM 547 N N . LEU A 1 79 ? -41.154 23.633 32.298 1.00 90.50 79 LEU A N 1
ATOM 548 C CA . LEU A 1 79 ? -41.711 22.956 31.121 1.00 90.50 79 LEU A CA 1
ATOM 549 C C . LEU A 1 79 ? -40.953 21.689 30.721 1.00 90.50 79 LEU A C 1
ATOM 551 O O . LEU A 1 79 ? -41.491 20.877 29.972 1.00 90.50 79 LEU A O 1
ATOM 555 N N . VAL A 1 80 ? -39.724 21.507 31.208 1.00 90.00 80 VAL A N 1
ATOM 556 C CA . VAL A 1 80 ? -38.872 20.371 30.837 1.00 90.00 80 VAL A CA 1
ATOM 557 C C . VAL A 1 80 ? -38.306 19.632 32.051 1.00 90.00 80 VAL A C 1
ATOM 559 O O . VAL A 1 80 ? -38.108 20.214 33.123 1.00 90.00 80 VAL A O 1
ATOM 562 N N . GLU A 1 81 ? -38.075 18.335 31.890 1.00 87.19 81 GLU A N 1
ATOM 563 C CA . GLU A 1 81 ? -37.322 17.446 32.788 1.00 87.19 81 GLU A CA 1
ATOM 564 C C . GLU A 1 81 ? -36.098 16.864 32.067 1.00 87.19 81 GLU A C 1
ATOM 566 O O . GLU A 1 81 ? -35.912 17.100 30.877 1.00 87.19 81 GLU A O 1
ATOM 571 N N . ASP A 1 82 ? -35.227 16.169 32.798 1.00 82.31 82 ASP A N 1
ATOM 572 C CA . ASP A 1 82 ? -34.029 15.506 32.255 1.00 82.31 82 ASP A CA 1
ATOM 573 C C . ASP A 1 82 ? -33.002 16.436 31.573 1.00 82.31 82 ASP A C 1
ATOM 575 O O . ASP A 1 82 ? -32.217 16.007 30.731 1.00 82.31 82 ASP A O 1
ATOM 579 N N . PHE A 1 83 ? -32.963 17.721 31.952 1.00 76.81 83 PHE A N 1
ATOM 580 C CA . PHE A 1 83 ? -31.989 18.693 31.440 1.00 76.81 83 PHE A CA 1
ATOM 581 C C . PHE A 1 83 ? -30.806 18.923 32.410 1.00 76.81 83 PHE A C 1
ATOM 583 O O . PHE A 1 83 ? -30.972 18.799 33.635 1.00 76.81 83 PHE A O 1
ATOM 590 N N . PRO A 1 84 ? -29.612 19.316 31.912 1.00 53.12 84 PRO A N 1
ATOM 591 C CA . PRO A 1 84 ? -28.437 19.603 32.732 1.00 53.12 84 PRO A CA 1
ATOM 592 C C . PRO A 1 84 ? -28.710 20.761 33.705 1.00 53.12 84 PRO A C 1
ATOM 594 O O . PRO A 1 84 ? -28.888 21.907 33.290 1.00 53.12 84 PRO A O 1
ATOM 597 N N . GLY A 1 85 ? -28.742 20.457 35.007 1.00 56.38 85 GLY A N 1
ATOM 598 C CA . GLY A 1 85 ? -29.014 21.421 36.083 1.00 56.38 85 GLY A CA 1
ATOM 599 C C . GLY A 1 85 ? -30.234 21.103 36.957 1.00 56.38 85 GLY A C 1
ATOM 600 O O . GLY A 1 85 ? -30.409 21.751 37.988 1.00 56.38 85 GLY A O 1
ATOM 601 N N . SER A 1 86 ? -31.053 20.101 36.615 1.00 45.16 86 SER A N 1
ATOM 602 C CA . SER A 1 86 ? -32.061 19.580 37.549 1.00 45.16 86 SER A CA 1
ATOM 603 C C . SER A 1 86 ? -31.394 18.678 38.601 1.00 45.16 86 SER A C 1
ATOM 605 O O . SER A 1 86 ? -30.520 17.873 38.281 1.00 45.16 86 SER A O 1
ATOM 607 N N . ALA A 1 87 ? -31.751 18.846 39.878 1.00 39.81 87 ALA A N 1
ATOM 608 C CA . ALA A 1 87 ? -31.060 18.271 41.044 1.00 39.81 87 ALA A CA 1
ATOM 609 C C . ALA A 1 87 ? -31.186 16.736 41.207 1.00 39.81 87 ALA A C 1
ATOM 611 O O . ALA A 1 87 ? -31.045 16.212 42.310 1.00 39.81 87 ALA A O 1
ATOM 612 N N . ALA A 1 88 ? -31.429 16.003 40.123 1.00 35.50 88 ALA A N 1
ATOM 613 C CA . ALA A 1 88 ? -31.533 14.552 40.105 1.00 35.50 88 ALA A CA 1
ATOM 614 C C . ALA A 1 88 ? -30.828 13.964 38.874 1.00 35.50 88 ALA A C 1
ATOM 616 O O . ALA A 1 88 ? -31.428 13.258 38.079 1.00 35.50 88 ALA A O 1
ATOM 617 N N . CYS A 1 89 ? -29.534 14.237 38.718 1.00 28.84 89 CYS A N 1
ATOM 618 C CA . CYS A 1 89 ? -28.651 13.354 37.961 1.00 28.84 89 CYS A CA 1
ATOM 619 C C . CYS A 1 89 ? -27.235 13.497 38.516 1.00 28.84 89 CYS A C 1
ATOM 621 O O . CYS A 1 89 ? -26.647 14.579 38.503 1.00 28.84 89 CYS A O 1
ATOM 623 N N . SER A 1 90 ? -26.714 12.405 39.075 1.00 27.55 90 SER A N 1
ATOM 624 C CA . SER A 1 90 ? -25.340 12.307 39.555 1.00 27.55 90 SER A CA 1
ATOM 625 C C . SER A 1 90 ? -24.379 12.768 38.466 1.00 27.55 90 SER A C 1
ATOM 627 O O . SER A 1 90 ? -24.479 12.316 37.327 1.00 27.55 90 SER A O 1
ATOM 629 N N . ALA A 1 91 ? -23.460 13.653 38.842 1.00 29.27 91 ALA A N 1
ATOM 630 C CA . ALA A 1 91 ? -22.440 14.234 37.990 1.00 29.27 91 ALA A CA 1
ATOM 631 C C . ALA A 1 91 ? -21.762 13.194 37.080 1.00 29.27 91 ALA A C 1
ATOM 633 O O . ALA A 1 91 ? -20.822 12.512 37.489 1.00 29.27 91 ALA A O 1
ATOM 634 N N . ALA A 1 92 ? -22.171 13.150 35.810 1.00 30.08 92 ALA A N 1
ATOM 635 C CA . ALA A 1 92 ? -21.215 12.900 34.749 1.00 30.08 92 ALA A CA 1
ATOM 636 C C . ALA A 1 92 ? -20.281 14.110 34.771 1.00 30.08 92 ALA A C 1
ATOM 638 O O . ALA A 1 92 ? -20.658 15.225 34.408 1.00 30.08 92 ALA A O 1
ATOM 639 N N . ARG A 1 93 ? -19.095 13.899 35.341 1.00 29.05 93 ARG A N 1
ATOM 640 C CA . ARG A 1 93 ? -17.969 14.827 35.293 1.00 29.05 93 ARG A CA 1
ATOM 641 C C . ARG A 1 93 ? -17.882 15.327 33.847 1.00 29.05 93 ARG A C 1
ATOM 643 O O . ARG A 1 93 ? -17.659 14.520 32.952 1.00 29.05 93 ARG A O 1
ATOM 650 N N . LEU A 1 94 ? -18.105 16.622 33.615 1.00 33.88 94 LEU A N 1
ATOM 651 C CA . LEU A 1 94 ? -17.681 17.252 32.368 1.00 33.88 94 LEU A CA 1
ATOM 652 C C . LEU A 1 94 ? -16.183 16.983 32.284 1.00 33.88 94 LEU A C 1
ATOM 654 O O . LEU A 1 94 ? -15.414 17.535 33.077 1.00 33.88 94 LEU A O 1
ATOM 658 N N . GLU A 1 95 ? -15.794 16.046 31.419 1.00 37.34 95 GLU A N 1
ATOM 659 C CA . GLU A 1 95 ? -14.387 15.781 31.188 1.00 37.34 95 GLU A CA 1
ATOM 660 C C . GLU A 1 95 ? -13.741 17.104 30.768 1.00 37.34 95 GLU A C 1
ATOM 662 O O . GLU A 1 95 ? -14.314 17.833 29.945 1.00 37.34 95 GLU A O 1
ATOM 667 N N . PRO A 1 96 ? -12.603 17.483 31.376 1.00 41.00 96 PRO A N 1
ATOM 668 C CA . PRO A 1 96 ? -11.898 18.683 30.962 1.00 41.00 96 PRO A CA 1
ATOM 669 C C . PRO A 1 96 ? -11.665 18.612 29.453 1.00 41.00 96 PRO A C 1
ATOM 671 O O . PRO A 1 96 ? -11.341 17.546 28.930 1.00 41.00 96 PRO A O 1
ATOM 674 N N . ALA A 1 97 ? -11.846 19.742 28.760 1.00 49.34 97 ALA A N 1
ATOM 675 C CA . ALA A 1 97 ? -11.558 19.830 27.335 1.00 49.34 97 ALA A CA 1
ATOM 676 C C . ALA A 1 97 ? -10.185 19.202 27.073 1.00 49.34 97 ALA A C 1
ATOM 678 O O . ALA A 1 97 ? -9.194 19.583 27.704 1.00 49.34 97 ALA A O 1
ATOM 679 N N . ALA A 1 98 ? -10.168 18.191 26.203 1.00 54.97 98 ALA A N 1
ATOM 680 C CA . ALA A 1 98 ? -8.977 17.426 25.896 1.00 54.97 98 ALA A CA 1
ATOM 681 C C . ALA A 1 98 ? -7.804 18.381 25.582 1.00 54.97 98 ALA A C 1
ATOM 683 O O . ALA A 1 98 ? -8.009 19.363 24.857 1.00 54.97 98 ALA A O 1
ATOM 684 N N . PRO A 1 99 ? -6.595 18.144 26.130 1.00 60.62 99 PRO A N 1
ATOM 685 C CA . PRO A 1 99 ? -5.445 19.006 25.886 1.00 60.62 99 PRO A CA 1
ATOM 686 C C . PRO A 1 99 ? -5.228 19.223 24.382 1.00 60.62 99 PRO A C 1
ATOM 688 O O . PRO A 1 99 ? -5.435 18.284 23.606 1.00 60.62 99 PRO A O 1
ATOM 691 N N . PRO A 1 100 ? -4.776 20.416 23.948 1.00 68.31 100 PRO A N 1
ATOM 692 C CA . PRO A 1 100 ? -4.491 20.650 22.541 1.00 68.31 100 PRO A CA 1
ATOM 693 C C . PRO A 1 100 ? -3.486 19.609 22.038 1.00 68.31 100 PRO A C 1
ATOM 695 O O . PRO A 1 100 ? -2.493 19.300 22.705 1.00 68.31 100 PRO A O 1
ATOM 698 N N . GLY A 1 101 ? -3.774 19.038 20.868 1.00 79.38 101 GLY A N 1
ATOM 699 C CA . GLY A 1 101 ? -2.913 18.032 20.263 1.00 79.38 101 GLY A CA 1
ATOM 700 C C . GLY A 1 101 ? -1.501 18.567 20.013 1.00 79.38 101 GLY A C 1
ATOM 701 O O . GLY A 1 101 ? -1.306 19.754 19.756 1.00 79.38 101 GLY A O 1
ATOM 702 N N . ARG A 1 102 ? -0.504 17.681 20.070 1.00 89.88 102 ARG A N 1
ATOM 703 C CA . ARG A 1 102 ? 0.904 18.019 19.823 1.00 89.88 102 ARG A CA 1
ATOM 704 C C . ARG A 1 102 ? 1.389 17.363 18.538 1.00 89.88 102 ARG A C 1
ATOM 706 O O . ARG A 1 102 ? 1.319 16.140 18.417 1.00 89.88 102 ARG A O 1
ATOM 713 N N . VAL A 1 103 ? 1.948 18.163 17.633 1.00 92.31 103 VAL A N 1
ATOM 714 C CA . VAL A 1 103 ? 2.706 17.670 16.473 1.00 92.31 103 VAL A CA 1
ATOM 715 C C . VAL A 1 103 ? 4.024 17.079 16.977 1.00 92.31 103 VAL A C 1
ATOM 717 O O . VAL A 1 103 ? 4.789 17.767 17.652 1.00 92.31 103 VAL A O 1
ATOM 720 N N . VAL A 1 104 ? 4.286 15.803 16.694 1.00 93.62 104 VAL A N 1
ATOM 721 C CA . VAL A 1 104 ? 5.551 15.140 17.072 1.00 93.62 104 VAL A CA 1
ATOM 722 C C . VAL A 1 104 ? 6.625 15.364 16.014 1.00 93.62 104 VAL A C 1
ATOM 724 O O . VAL A 1 104 ? 7.780 15.600 16.353 1.00 93.62 104 VAL A O 1
ATOM 727 N N . ARG A 1 105 ? 6.234 15.280 14.744 1.00 93.62 105 ARG A N 1
ATOM 728 C CA . ARG A 1 105 ? 7.075 15.508 13.569 1.00 93.62 105 ARG A CA 1
ATOM 729 C C . ARG A 1 105 ? 6.202 15.888 12.383 1.00 93.62 105 ARG A C 1
ATOM 731 O O . ARG A 1 105 ? 4.987 15.670 12.405 1.00 93.62 105 ARG A O 1
ATOM 738 N N . THR A 1 106 ? 6.846 16.415 11.353 1.00 97.06 106 THR A N 1
ATOM 739 C CA . THR A 1 106 ? 6.187 16.914 10.152 1.00 97.06 106 THR A CA 1
ATOM 740 C C . THR A 1 106 ? 6.851 16.329 8.919 1.00 97.06 106 THR A C 1
ATOM 742 O O . THR A 1 106 ? 8.075 16.358 8.806 1.00 97.06 106 THR A O 1
ATOM 745 N N . LEU A 1 107 ? 6.035 15.848 7.988 1.00 98.06 107 LEU A N 1
ATOM 746 C CA . LEU A 1 107 ? 6.434 15.411 6.657 1.00 98.06 107 LEU A CA 1
ATOM 747 C C . LEU A 1 107 ? 5.855 16.371 5.623 1.00 98.06 107 LEU A C 1
ATOM 749 O O . LEU A 1 107 ? 4.669 16.684 5.673 1.00 98.06 107 LEU A O 1
ATOM 753 N N . THR A 1 108 ? 6.664 16.813 4.670 1.00 97.88 108 THR A N 1
ATOM 754 C CA . THR A 1 108 ? 6.214 17.634 3.545 1.00 97.88 108 THR A CA 1
ATOM 755 C C . THR A 1 108 ? 6.469 16.911 2.233 1.00 97.88 108 THR A C 1
ATOM 757 O O . THR A 1 108 ? 7.604 16.570 1.911 1.00 97.88 108 THR A O 1
ATOM 760 N N . HIS A 1 109 ? 5.413 16.710 1.455 1.00 97.00 109 HIS A N 1
ATOM 761 C CA . HIS A 1 109 ? 5.485 16.243 0.077 1.00 97.00 109 HIS A CA 1
ATOM 762 C C . HIS A 1 109 ? 5.455 17.435 -0.872 1.00 97.00 109 HIS A C 1
ATOM 764 O O . HIS A 1 109 ? 4.575 18.291 -0.769 1.00 97.00 109 HIS A O 1
ATOM 770 N N . ARG A 1 110 ? 6.410 17.485 -1.800 1.00 95.44 110 ARG A N 1
ATOM 771 C CA . ARG A 1 110 ? 6.407 18.396 -2.950 1.00 95.44 110 ARG A CA 1
ATOM 772 C C . ARG A 1 110 ? 6.178 17.568 -4.199 1.00 95.44 110 ARG A C 1
ATOM 774 O O . ARG A 1 110 ? 7.030 16.766 -4.568 1.00 95.44 110 ARG A O 1
ATOM 781 N N . SER A 1 111 ? 5.019 17.747 -4.807 1.00 94.75 111 SER A N 1
ATOM 782 C CA . SER A 1 111 ? 4.563 16.915 -5.913 1.00 94.75 111 SER A CA 1
ATOM 783 C C . SER A 1 111 ? 4.804 17.645 -7.227 1.00 94.75 111 SER A C 1
ATOM 785 O O . SER A 1 111 ? 4.353 18.778 -7.386 1.00 94.75 111 SER A O 1
ATOM 787 N N . TYR A 1 112 ? 5.535 17.010 -8.133 1.00 94.62 112 TYR A N 1
ATOM 788 C CA . TYR A 1 112 ? 5.935 17.518 -9.436 1.00 94.62 112 TYR A CA 1
ATOM 789 C C . TYR A 1 112 ? 5.111 16.812 -10.505 1.00 94.62 112 TYR A C 1
ATOM 791 O O . TYR A 1 112 ? 5.203 15.597 -10.665 1.00 94.62 112 TYR A O 1
ATOM 799 N N . HIS A 1 113 ? 4.283 17.561 -11.225 1.00 95.00 113 HIS A N 1
ATOM 800 C CA . HIS A 1 113 ? 3.455 16.977 -12.270 1.00 95.00 113 HIS A CA 1
ATOM 801 C C . HIS A 1 113 ? 4.294 16.611 -13.500 1.00 95.00 113 HIS A C 1
ATOM 803 O O . HIS A 1 113 ? 5.057 17.437 -14.000 1.00 95.00 113 HIS A O 1
ATOM 809 N N . VAL A 1 114 ? 4.116 15.390 -13.995 1.00 95.94 114 VAL A N 1
ATOM 810 C CA . VAL A 1 114 ? 4.702 14.882 -15.235 1.00 95.94 114 VAL A CA 1
ATOM 811 C C . VAL A 1 114 ? 3.603 14.800 -16.287 1.00 95.94 114 VAL A C 1
ATOM 813 O O . VAL A 1 114 ? 2.585 14.140 -16.087 1.00 95.94 114 VAL A O 1
ATOM 816 N N . SER A 1 115 ? 3.815 15.479 -17.410 1.00 95.94 115 SER A N 1
ATOM 817 C CA . SER A 1 115 ? 2.890 15.538 -18.546 1.00 95.94 115 SER A CA 1
ATOM 818 C C . SER A 1 115 ? 3.393 14.747 -19.752 1.00 95.94 115 SER A C 1
ATOM 820 O O . SER A 1 115 ? 2.601 14.386 -20.623 1.00 95.94 115 SER A O 1
ATOM 822 N N . GLN A 1 116 ? 4.698 14.463 -19.813 1.00 97.06 116 GLN A N 1
ATOM 823 C CA . GLN A 1 116 ? 5.325 13.686 -20.878 1.00 97.06 116 GLN A CA 1
ATOM 824 C C . GLN A 1 116 ? 6.455 12.819 -20.331 1.00 97.06 116 GLN A C 1
ATOM 826 O O . GLN A 1 116 ? 7.215 13.248 -19.462 1.00 97.06 116 GLN A O 1
ATOM 831 N N . VAL A 1 117 ? 6.596 11.616 -20.893 1.00 98.31 117 VAL A N 1
ATOM 832 C CA . VAL A 1 117 ? 7.724 10.724 -20.616 1.00 98.31 117 VAL A CA 1
ATOM 833 C C . VAL A 1 117 ? 8.357 10.266 -21.926 1.00 98.31 117 VAL A C 1
ATOM 835 O O . VAL A 1 117 ? 7.650 9.861 -22.848 1.00 98.31 117 VAL A O 1
ATOM 838 N N . ALA A 1 118 ? 9.685 10.297 -21.997 1.00 97.88 118 ALA A N 1
ATOM 839 C CA . ALA A 1 118 ? 10.461 9.781 -23.120 1.00 97.88 118 ALA A CA 1
ATOM 840 C C . ALA A 1 118 ? 11.587 8.853 -22.642 1.00 97.88 118 ALA A C 1
ATOM 842 O O . ALA A 1 118 ? 12.132 9.024 -21.552 1.00 97.88 118 ALA A O 1
ATOM 843 N N . ILE A 1 119 ? 11.972 7.888 -23.483 1.00 98.00 119 ILE A N 1
ATOM 844 C CA . ILE A 1 119 ? 13.183 7.080 -23.290 1.00 98.00 119 ILE A CA 1
ATOM 845 C C . ILE A 1 119 ? 14.223 7.557 -24.303 1.00 98.00 119 ILE A C 1
ATOM 847 O O . ILE A 1 119 ? 13.998 7.438 -25.506 1.00 98.00 119 ILE A O 1
ATOM 851 N N . ALA A 1 120 ? 15.333 8.126 -23.829 1.00 96.56 120 ALA A N 1
ATOM 852 C CA . ALA A 1 120 ? 16.349 8.735 -24.696 1.00 96.56 120 ALA A CA 1
ATOM 853 C C . ALA A 1 120 ? 17.767 8.649 -24.094 1.00 96.56 120 ALA A C 1
ATOM 855 O O . ALA A 1 120 ? 18.069 7.742 -23.328 1.00 96.56 120 ALA A O 1
ATOM 856 N N . GLY A 1 121 ? 18.677 9.553 -24.471 1.00 95.00 121 GLY A N 1
ATOM 857 C CA . GLY A 1 121 ? 20.105 9.436 -24.143 1.00 95.00 121 GLY A CA 1
ATOM 858 C C . GLY A 1 121 ? 20.491 9.729 -22.687 1.00 95.00 121 GLY A C 1
ATOM 859 O O . GLY A 1 121 ? 21.476 9.170 -22.209 1.00 95.00 121 GLY A O 1
ATOM 860 N N . ALA A 1 122 ? 19.750 10.581 -21.975 1.00 96.81 122 ALA A N 1
ATOM 861 C CA . ALA A 1 122 ? 20.087 11.010 -20.615 1.00 96.81 122 ALA A CA 1
ATOM 862 C C . ALA A 1 122 ? 18.828 11.205 -19.767 1.00 96.81 122 ALA A C 1
ATOM 864 O O . ALA A 1 122 ? 17.804 11.642 -20.283 1.00 96.81 122 ALA A O 1
ATOM 865 N N . THR A 1 123 ? 18.917 10.890 -18.474 1.00 98.06 123 THR A N 1
ATOM 866 C CA . THR A 1 123 ? 17.800 11.076 -17.548 1.00 98.06 123 THR A CA 1
ATOM 867 C C . THR A 1 123 ? 17.741 12.528 -17.107 1.00 98.06 123 THR A C 1
ATOM 869 O O . THR A 1 123 ? 18.745 13.089 -16.662 1.00 98.06 123 THR A O 1
ATOM 872 N N . SER A 1 124 ? 16.569 13.138 -17.228 1.00 97.00 124 SER A N 1
ATOM 873 C CA . SER A 1 124 ? 16.326 14.526 -16.842 1.00 97.00 124 SER A CA 1
ATOM 874 C C . SER A 1 124 ? 14.857 14.738 -16.505 1.00 97.00 124 SER A C 1
ATOM 876 O O . SER A 1 124 ? 13.991 13.961 -16.911 1.00 97.00 124 SER A O 1
ATOM 878 N N . PHE A 1 125 ? 14.578 15.801 -15.756 1.00 94.62 125 PHE A N 1
ATOM 879 C CA . PHE A 1 125 ? 13.219 16.246 -15.497 1.00 94.62 125 PHE A CA 1
ATOM 880 C C . PHE A 1 125 ? 13.162 17.774 -15.511 1.00 94.62 125 PHE A C 1
ATOM 882 O O . PHE A 1 125 ? 13.741 18.420 -14.638 1.00 94.62 125 PHE A O 1
ATOM 889 N N . GLU A 1 126 ? 12.475 18.332 -16.506 1.00 90.62 126 GLU A N 1
ATOM 890 C CA . GLU A 1 126 ? 12.319 19.776 -16.711 1.00 90.62 126 GLU A CA 1
ATOM 891 C C . GLU A 1 126 ? 10.896 20.065 -17.209 1.00 90.62 126 GLU A C 1
ATOM 893 O O . GLU A 1 126 ? 10.399 19.377 -18.096 1.00 90.62 126 GLU A O 1
ATOM 898 N N . ASP A 1 127 ? 10.216 21.044 -16.604 1.00 86.62 127 ASP A N 1
ATOM 899 C CA . ASP A 1 127 ? 8.890 21.542 -17.014 1.00 86.62 127 ASP A CA 1
ATOM 900 C C . ASP A 1 127 ? 7.831 20.464 -17.333 1.00 86.62 127 ASP A C 1
ATOM 902 O O . ASP A 1 127 ? 7.040 20.575 -18.270 1.00 86.62 127 ASP A O 1
ATOM 906 N N . GLY A 1 128 ? 7.792 19.402 -16.522 1.00 91.81 128 GLY A N 1
ATOM 907 C CA . GLY A 1 128 ? 6.832 18.304 -16.667 1.00 91.81 128 GLY A CA 1
ATOM 908 C C . GLY A 1 128 ? 7.228 17.236 -17.691 1.00 91.81 128 GLY A C 1
ATOM 909 O O . GLY A 1 128 ? 6.503 16.252 -17.849 1.00 91.81 128 GLY A O 1
ATOM 910 N N . GLN A 1 129 ? 8.381 17.376 -18.343 1.00 95.31 129 GLN A N 1
ATOM 911 C CA . GLN A 1 129 ? 8.955 16.370 -19.227 1.00 95.31 129 GLN A CA 1
ATOM 912 C C . GLN A 1 129 ? 9.985 15.525 -18.471 1.00 95.31 129 GLN A C 1
ATOM 914 O O . GLN A 1 129 ? 11.052 16.006 -18.089 1.00 95.31 129 GLN A O 1
ATOM 919 N N . LEU A 1 130 ? 9.672 14.244 -18.274 1.00 97.44 130 LEU A N 1
ATOM 920 C CA . LEU A 1 130 ? 10.597 13.246 -17.744 1.00 97.44 130 LEU A CA 1
ATOM 921 C C . LEU A 1 130 ? 11.268 12.505 -18.904 1.00 97.44 130 LEU A C 1
ATOM 923 O O . LEU A 1 130 ? 10.604 11.867 -19.717 1.00 97.44 130 LEU A O 1
ATOM 927 N N . THR A 1 131 ? 12.593 12.517 -18.948 1.00 98.25 131 THR A N 1
ATOM 928 C CA . THR A 1 131 ? 13.359 11.610 -19.807 1.00 98.25 131 THR A CA 1
ATOM 929 C C . THR A 1 131 ? 14.009 10.545 -18.939 1.00 98.25 131 THR A C 1
ATOM 931 O O . THR A 1 131 ? 14.636 10.878 -17.939 1.00 98.25 131 THR A O 1
ATOM 934 N N . VAL A 1 132 ? 13.884 9.272 -19.314 1.00 98.38 132 VAL A N 1
ATOM 935 C CA . VAL A 1 132 ? 14.584 8.144 -18.681 1.00 98.38 132 VAL A CA 1
ATOM 936 C C . VAL A 1 132 ? 15.649 7.638 -19.650 1.00 98.38 132 VAL A C 1
ATOM 938 O O . VAL A 1 132 ? 15.346 7.347 -20.810 1.00 98.38 132 VAL A O 1
ATOM 941 N N . ARG A 1 133 ? 16.911 7.538 -19.221 1.00 97.75 133 ARG A N 1
ATOM 942 C CA . ARG A 1 133 ? 17.981 7.121 -20.137 1.00 97.75 133 ARG A CA 1
ATOM 943 C C . ARG A 1 133 ? 17.851 5.656 -20.549 1.00 97.75 133 ARG A C 1
ATOM 945 O O . ARG A 1 133 ? 17.682 4.764 -19.722 1.00 97.75 133 ARG A O 1
ATOM 952 N N . GLU A 1 134 ? 18.009 5.391 -21.838 1.00 97.38 134 GLU A N 1
ATOM 953 C CA . GLU A 1 134 ? 17.849 4.064 -22.433 1.00 97.38 134 GLU A CA 1
ATOM 954 C C . GLU A 1 134 ? 18.898 3.058 -21.935 1.00 97.38 134 GLU A C 1
ATOM 956 O O . GLU A 1 134 ? 18.605 1.867 -21.782 1.00 97.38 134 GLU A O 1
ATOM 961 N N . SER A 1 135 ? 20.114 3.528 -21.632 1.00 97.88 135 SER A N 1
ATOM 962 C CA . SER A 1 135 ? 21.224 2.675 -21.188 1.00 97.88 135 SER A CA 1
ATOM 963 C C . SER A 1 135 ? 20.918 1.920 -19.888 1.00 97.88 135 SER A C 1
ATOM 965 O O . SER A 1 135 ? 21.463 0.833 -19.667 1.00 97.88 135 SER A O 1
ATOM 967 N N . LEU A 1 136 ? 19.972 2.425 -19.084 1.00 97.88 136 LEU A N 1
ATOM 968 C CA . LEU A 1 136 ? 19.504 1.791 -17.853 1.00 97.88 136 LEU A CA 1
ATOM 969 C C . LEU A 1 136 ? 18.948 0.382 -18.071 1.00 97.88 136 LEU A C 1
ATOM 971 O O . LEU A 1 136 ? 19.107 -0.447 -17.183 1.00 97.88 136 LEU A O 1
ATOM 975 N N . ARG A 1 137 ? 18.395 0.060 -19.253 1.00 96.62 137 ARG A N 1
ATOM 976 C CA . ARG A 1 137 ? 17.943 -1.310 -19.577 1.00 96.62 137 ARG A CA 1
ATOM 977 C C . ARG A 1 137 ? 19.074 -2.338 -19.458 1.00 96.62 137 ARG A C 1
ATOM 979 O O . ARG A 1 137 ? 18.851 -3.471 -19.055 1.00 96.62 137 ARG A O 1
ATOM 986 N N . ARG A 1 138 ? 20.300 -1.959 -19.837 1.00 97.44 138 ARG A N 1
ATOM 987 C CA . ARG A 1 138 ? 21.478 -2.841 -19.761 1.00 97.44 138 ARG A CA 1
ATOM 988 C C . ARG A 1 138 ? 22.204 -2.719 -18.431 1.00 97.44 138 ARG A C 1
ATOM 990 O O . ARG A 1 138 ? 22.770 -3.698 -17.954 1.00 97.44 138 ARG A O 1
ATOM 997 N N . GLU A 1 139 ? 22.231 -1.526 -17.847 1.00 97.94 139 GLU A N 1
ATOM 998 C CA . GLU A 1 139 ? 22.913 -1.288 -16.573 1.00 97.94 139 GLU A CA 1
ATOM 999 C C . GLU A 1 139 ? 22.198 -1.962 -15.400 1.00 97.94 139 GLU A C 1
ATOM 1001 O O . GLU A 1 139 ? 22.873 -2.522 -14.535 1.00 97.94 139 GLU A O 1
ATOM 1006 N N . SER A 1 140 ? 20.860 -1.992 -15.406 1.00 97.88 140 SER A N 1
ATOM 1007 C CA . SER A 1 140 ? 20.051 -2.616 -14.351 1.00 97.88 140 SER A CA 1
ATOM 1008 C C . SER A 1 140 ? 20.242 -4.132 -14.242 1.00 97.88 140 SER A C 1
ATOM 1010 O O . SER A 1 140 ? 20.031 -4.687 -13.168 1.00 97.88 140 SER A O 1
ATOM 1012 N N . LEU A 1 141 ? 20.754 -4.801 -15.286 1.00 98.19 141 LEU A N 1
ATOM 1013 C CA . LEU A 1 141 ? 21.155 -6.218 -15.230 1.00 98.19 141 LEU A CA 1
ATOM 1014 C C . LEU A 1 141 ? 22.216 -6.489 -14.153 1.00 98.19 141 LEU A C 1
ATOM 1016 O O . LEU A 1 141 ? 22.350 -7.605 -13.666 1.00 98.19 141 LEU A O 1
ATOM 1020 N N . LYS A 1 142 ? 22.990 -5.468 -13.767 1.00 97.94 142 LYS A N 1
ATOM 1021 C CA . LYS A 1 142 ? 24.014 -5.583 -12.721 1.00 97.94 142 LYS A CA 1
ATOM 1022 C C . LYS A 1 142 ? 23.430 -5.537 -11.307 1.00 97.94 142 LYS A C 1
ATOM 1024 O O . LYS A 1 142 ? 24.168 -5.790 -10.358 1.00 97.94 142 LYS A O 1
ATOM 1029 N N . ALA A 1 143 ? 22.143 -5.215 -11.153 1.00 97.44 143 ALA A N 1
ATOM 1030 C CA . ALA A 1 143 ? 21.490 -5.132 -9.847 1.00 97.44 143 ALA A CA 1
ATOM 1031 C C . ALA A 1 143 ? 21.362 -6.508 -9.167 1.00 97.44 143 ALA A C 1
ATOM 1033 O O . ALA A 1 143 ? 21.378 -6.607 -7.934 1.00 97.44 143 ALA A O 1
ATOM 1034 N N . ASP A 1 144 ? 21.240 -7.582 -9.954 1.00 98.31 144 ASP A N 1
ATOM 1035 C CA . ASP A 1 144 ? 21.217 -8.955 -9.456 1.00 98.31 144 ASP A CA 1
ATOM 1036 C C . ASP A 1 144 ? 21.569 -9.972 -10.562 1.00 98.31 144 ASP A C 1
ATOM 1038 O O . ASP A 1 144 ? 21.047 -9.854 -11.670 1.00 98.31 144 ASP A O 1
ATOM 1042 N N . PRO A 1 145 ? 22.395 -11.002 -10.289 1.00 98.19 145 PRO A N 1
ATOM 1043 C CA . PRO A 1 145 ? 22.756 -12.029 -11.276 1.00 98.19 145 PRO A CA 1
ATOM 1044 C C . PRO A 1 145 ? 21.581 -12.877 -11.795 1.00 98.19 145 PRO A C 1
ATOM 1046 O O . PRO A 1 145 ? 21.720 -13.547 -12.827 1.00 98.19 145 PRO A O 1
ATOM 1049 N N . LEU A 1 146 ? 20.443 -12.898 -11.097 1.00 98.38 146 LEU A N 1
ATOM 1050 C CA . LEU A 1 146 ? 19.235 -13.580 -11.555 1.00 98.38 146 LEU A CA 1
ATOM 1051 C C . LEU A 1 146 ? 18.505 -12.803 -12.648 1.00 98.38 146 LEU A C 1
ATOM 1053 O O . LEU A 1 146 ? 17.684 -13.400 -13.331 1.00 98.38 146 LEU A O 1
ATOM 1057 N N . VAL A 1 147 ? 18.801 -11.520 -12.851 1.00 98.62 147 VAL A N 1
ATOM 1058 C CA . VAL A 1 147 ? 18.178 -10.705 -13.898 1.00 98.62 147 VAL A CA 1
ATOM 1059 C C . VAL A 1 147 ? 18.871 -10.983 -15.229 1.00 98.62 147 VAL A C 1
ATOM 1061 O O . VAL A 1 147 ? 20.064 -10.731 -15.393 1.00 98.62 147 VAL A O 1
ATOM 1064 N N . LYS A 1 148 ? 18.121 -11.513 -16.195 1.00 98.62 148 LYS A N 1
ATOM 1065 C CA . LYS A 1 148 ? 18.654 -11.973 -17.489 1.00 98.62 148 LYS A CA 1
ATOM 1066 C C . LYS A 1 148 ? 18.347 -11.008 -18.620 1.00 98.62 148 LYS A C 1
ATOM 1068 O O . LYS A 1 148 ? 19.156 -10.845 -19.532 1.00 98.62 148 LYS A O 1
ATOM 1073 N N . LYS A 1 149 ? 17.202 -10.331 -18.545 1.00 98.69 149 LYS A N 1
ATOM 1074 C CA . LYS A 1 149 ? 16.785 -9.325 -19.523 1.00 98.69 149 LYS A CA 1
ATOM 1075 C C . LYS A 1 149 ? 15.921 -8.269 -18.848 1.00 98.69 149 LYS A C 1
ATOM 1077 O O . LYS A 1 149 ? 15.112 -8.596 -17.986 1.00 98.69 149 LYS A O 1
ATOM 1082 N N . VAL A 1 150 ? 16.076 -7.019 -19.277 1.00 98.75 150 VAL A N 1
ATOM 1083 C CA . VAL A 1 150 ? 15.201 -5.912 -18.890 1.00 98.75 150 VAL A CA 1
ATOM 1084 C C . VAL A 1 150 ? 14.782 -5.154 -20.140 1.00 98.75 150 VAL A C 1
ATOM 1086 O O . VAL A 1 150 ? 15.614 -4.740 -20.951 1.00 98.75 150 VAL A O 1
ATOM 1089 N N . GLU A 1 151 ? 13.479 -4.976 -20.287 1.00 98.44 151 GLU A N 1
ATOM 1090 C CA . GLU A 1 151 ? 12.849 -4.148 -21.307 1.00 98.44 151 GLU A CA 1
ATOM 1091 C C . GLU A 1 151 ? 12.134 -2.988 -20.627 1.00 98.44 151 GLU A C 1
ATOM 1093 O O . GLU A 1 151 ? 11.685 -3.104 -19.489 1.00 98.44 151 GLU A O 1
ATOM 1098 N N . MET A 1 152 ? 12.075 -1.849 -21.312 1.00 98.19 152 MET A N 1
ATOM 1099 C CA . MET A 1 152 ? 11.457 -0.649 -20.763 1.00 98.19 152 MET A CA 1
ATOM 1100 C C . MET A 1 152 ? 10.749 0.124 -21.861 1.00 98.19 152 MET A C 1
ATOM 1102 O O . MET A 1 152 ? 11.366 0.409 -22.888 1.00 98.19 152 MET A O 1
ATOM 1106 N N . ASP A 1 153 ? 9.498 0.489 -21.637 1.00 98.19 153 ASP A N 1
ATOM 1107 C CA . ASP A 1 153 ? 8.660 1.231 -22.572 1.00 98.19 153 ASP A CA 1
ATOM 1108 C C . ASP A 1 153 ? 7.724 2.203 -21.839 1.00 98.19 153 ASP A C 1
ATOM 1110 O O . ASP A 1 153 ? 7.539 2.124 -20.624 1.00 98.19 153 ASP A O 1
ATOM 1114 N N . VAL A 1 154 ? 7.184 3.172 -22.580 1.00 98.50 154 VAL A N 1
ATOM 1115 C CA . VAL A 1 154 ? 6.253 4.180 -22.058 1.00 98.50 154 VAL A CA 1
ATOM 1116 C C . VAL A 1 154 ? 4.881 3.904 -22.644 1.00 98.50 154 VAL A C 1
ATOM 1118 O O . VAL A 1 154 ? 4.731 3.832 -23.862 1.00 98.50 154 VAL A O 1
ATOM 1121 N N . ILE A 1 155 ? 3.886 3.787 -21.776 1.00 98.50 155 ILE A N 1
ATOM 1122 C CA . ILE A 1 155 ? 2.494 3.553 -22.144 1.00 98.50 155 ILE A CA 1
ATOM 1123 C C . ILE A 1 155 ? 1.694 4.789 -21.750 1.00 98.50 155 ILE A C 1
ATOM 1125 O O . ILE A 1 155 ? 1.655 5.188 -20.582 1.00 98.50 155 ILE A O 1
ATOM 1129 N N . THR A 1 156 ? 1.075 5.410 -22.748 1.00 98.06 156 THR A N 1
ATOM 1130 C CA . THR A 1 156 ? 0.205 6.575 -22.593 1.00 98.06 156 THR A CA 1
ATOM 1131 C C . THR A 1 156 ? -1.243 6.141 -22.332 1.00 98.06 156 THR A C 1
ATOM 1133 O O . THR A 1 156 ? -1.591 4.991 -22.609 1.00 98.06 156 THR A O 1
ATOM 1136 N N . PRO A 1 157 ? -2.118 7.025 -21.810 1.00 97.19 157 PRO A N 1
ATOM 1137 C CA . PRO A 1 157 ? -3.518 6.684 -21.541 1.00 97.19 157 PRO A CA 1
ATOM 1138 C C . PRO A 1 157 ? -4.291 6.114 -22.741 1.00 97.19 157 PRO A C 1
ATOM 1140 O O . PRO A 1 157 ? -5.138 5.244 -22.559 1.00 97.19 157 PRO A O 1
ATOM 1143 N N . ASP A 1 158 ? -3.982 6.570 -23.953 1.00 96.44 158 ASP A N 1
ATOM 1144 C CA . ASP A 1 158 ? -4.548 6.113 -25.228 1.00 96.44 158 ASP A CA 1
ATOM 1145 C C . ASP A 1 158 ? -3.889 4.834 -25.784 1.00 96.44 158 ASP A C 1
ATOM 1147 O O . ASP A 1 158 ? -4.464 4.173 -26.645 1.00 96.44 158 ASP A O 1
ATOM 1151 N N . GLY A 1 159 ? -2.720 4.444 -25.266 1.00 96.44 159 GLY A N 1
ATOM 1152 C CA . GLY A 1 159 ? -1.947 3.272 -25.694 1.00 96.44 159 GLY A CA 1
ATOM 1153 C C . GLY A 1 159 ? -2.076 2.043 -24.788 1.00 96.44 159 GLY A C 1
ATOM 1154 O O . GLY A 1 159 ? -1.207 1.175 -24.818 1.00 96.44 159 GLY A O 1
ATOM 1155 N N . ARG A 1 160 ? -3.112 1.969 -23.940 1.00 97.00 160 ARG A N 1
ATOM 1156 C CA . ARG A 1 160 ? -3.234 0.936 -22.889 1.00 97.00 160 ARG A CA 1
ATOM 1157 C C . ARG A 1 160 ? -3.640 -0.452 -23.382 1.00 97.00 160 ARG A C 1
ATOM 1159 O O . ARG A 1 160 ? -3.404 -1.416 -22.659 1.00 97.00 160 ARG A O 1
ATOM 1166 N N . HIS A 1 161 ? -4.165 -0.575 -24.601 1.00 98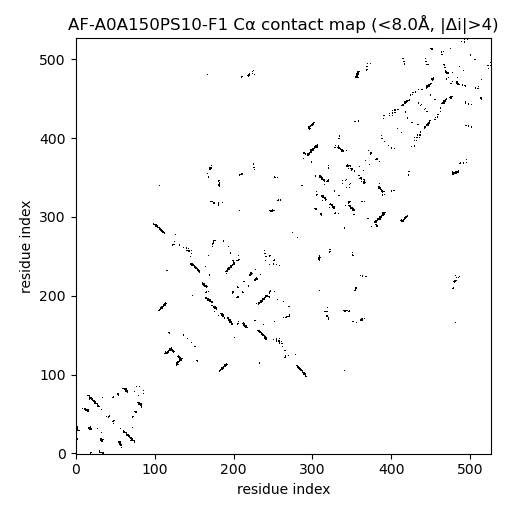.12 161 HIS A N 1
ATOM 1167 C CA . HIS A 1 161 ? -4.442 -1.874 -25.215 1.00 98.12 161 HIS A CA 1
ATOM 1168 C C . HIS A 1 161 ? -3.152 -2.524 -25.739 1.00 98.12 161 HIS A C 1
ATOM 1170 O O . HIS A 1 161 ? -2.907 -2.645 -26.941 1.00 98.12 161 HIS A O 1
ATOM 1176 N N . VAL A 1 162 ? -2.280 -2.899 -24.807 1.00 97.88 162 VAL A N 1
ATOM 1177 C CA . VAL A 1 162 ? -0.976 -3.509 -25.060 1.00 97.88 162 VAL A CA 1
ATOM 1178 C C . VAL A 1 162 ? -0.808 -4.719 -24.154 1.00 97.88 162 VAL A C 1
ATOM 1180 O O . VAL A 1 162 ? -1.124 -4.666 -22.965 1.00 97.88 162 VAL A O 1
ATOM 1183 N N . PHE A 1 163 ? -0.308 -5.817 -24.721 1.00 98.12 163 PHE A N 1
ATOM 1184 C CA . PHE A 1 163 ? -0.021 -7.023 -23.955 1.00 98.12 163 PHE A CA 1
ATOM 1185 C C . PHE A 1 163 ? 1.086 -6.763 -22.936 1.00 98.12 163 PHE A C 1
ATOM 1187 O O . PHE A 1 163 ? 2.100 -6.132 -23.254 1.00 98.12 163 PHE A O 1
ATOM 1194 N N . SER A 1 164 ? 0.925 -7.308 -21.738 1.00 97.56 164 SER A N 1
ATOM 1195 C CA . SER A 1 164 ? 1.912 -7.295 -20.673 1.00 97.56 164 SER A CA 1
ATOM 1196 C C . SER A 1 164 ? 1.992 -8.649 -19.986 1.00 97.56 164 SER A C 1
ATOM 1198 O O . SER A 1 164 ? 0.984 -9.335 -19.853 1.00 97.56 164 SER A O 1
ATOM 1200 N N . ASN A 1 165 ? 3.184 -8.991 -19.495 1.00 97.88 165 ASN A N 1
ATOM 1201 C CA . ASN A 1 165 ? 3.336 -10.041 -18.491 1.00 97.88 165 ASN A CA 1
ATOM 1202 C C . ASN A 1 165 ? 2.685 -9.609 -17.170 1.00 97.88 165 ASN A C 1
ATOM 1204 O O . ASN A 1 165 ? 2.379 -8.423 -16.987 1.00 97.88 165 ASN A O 1
ATOM 1208 N N . THR A 1 166 ? 2.532 -10.566 -16.255 1.00 95.75 166 THR A N 1
ATOM 1209 C CA . THR A 1 166 ? 1.985 -10.361 -14.915 1.00 95.75 166 THR A CA 1
ATOM 1210 C C . THR A 1 166 ? 2.618 -9.143 -14.248 1.00 95.75 166 THR A C 1
ATOM 1212 O O . THR A 1 166 ? 3.844 -8.985 -14.203 1.00 95.75 166 THR A O 1
ATOM 1215 N N . ILE A 1 167 ? 1.756 -8.277 -13.719 1.00 97.31 167 ILE A N 1
ATOM 1216 C CA . ILE A 1 167 ? 2.140 -7.056 -13.025 1.00 97.31 167 ILE A CA 1
ATOM 1217 C C . ILE A 1 167 ? 2.555 -7.418 -11.604 1.00 97.31 167 ILE A C 1
ATOM 1219 O O . ILE A 1 167 ? 1.744 -7.778 -10.749 1.00 97.31 167 ILE A O 1
ATOM 1223 N N . MET A 1 168 ? 3.849 -7.291 -11.348 1.00 96.44 168 MET A N 1
ATOM 1224 C CA . MET A 1 168 ? 4.447 -7.555 -10.050 1.00 96.44 168 MET A CA 1
ATOM 1225 C C . MET A 1 168 ? 4.298 -6.377 -9.102 1.00 96.44 168 MET A C 1
ATOM 1227 O O . MET A 1 168 ? 4.216 -6.605 -7.900 1.00 96.44 168 MET A O 1
ATOM 1231 N N . ASP A 1 169 ? 4.274 -5.135 -9.597 1.00 97.69 169 ASP A N 1
ATOM 1232 C CA . ASP A 1 169 ? 4.062 -3.958 -8.752 1.00 97.69 169 ASP A CA 1
ATOM 1233 C C . ASP A 1 169 ? 3.717 -2.688 -9.536 1.00 97.69 169 ASP A C 1
ATOM 1235 O O . ASP A 1 169 ? 4.016 -2.555 -10.725 1.00 97.69 169 ASP A O 1
ATOM 1239 N N . VAL A 1 170 ? 3.135 -1.730 -8.817 1.00 98.56 170 VAL A N 1
ATOM 1240 C CA . VAL A 1 170 ? 2.932 -0.347 -9.252 1.00 98.56 170 VAL A CA 1
ATOM 1241 C C . VAL A 1 170 ? 3.641 0.542 -8.243 1.00 98.56 170 VAL A C 1
ATOM 1243 O O . VAL A 1 170 ? 3.266 0.573 -7.067 1.00 98.56 170 VAL A O 1
ATOM 1246 N N . ILE A 1 171 ? 4.660 1.266 -8.697 1.00 98.69 171 ILE A N 1
ATOM 1247 C CA . ILE A 1 171 ? 5.576 1.991 -7.817 1.00 98.69 171 ILE A CA 1
ATOM 1248 C C . ILE A 1 171 ? 5.466 3.496 -8.101 1.00 98.69 171 ILE A C 1
ATOM 1250 O O . ILE A 1 171 ? 5.630 3.917 -9.254 1.00 98.69 171 ILE A O 1
ATOM 1254 N N . PRO A 1 172 ? 5.159 4.328 -7.085 1.00 98.38 172 PRO A N 1
ATOM 1255 C CA . PRO A 1 172 ? 5.216 5.775 -7.225 1.00 98.38 172 PRO A CA 1
ATOM 1256 C C . PRO A 1 172 ? 6.674 6.240 -7.292 1.00 98.38 172 PRO A C 1
ATOM 1258 O O . PRO A 1 172 ? 7.551 5.663 -6.651 1.00 98.38 172 PRO A O 1
ATOM 1261 N N . VAL A 1 173 ? 6.933 7.325 -8.019 1.00 98.25 173 VAL A N 1
ATOM 1262 C CA . VAL A 1 173 ? 8.267 7.933 -8.043 1.00 98.25 173 VAL A CA 1
ATOM 1263 C C . VAL A 1 173 ? 8.352 8.961 -6.923 1.00 98.25 173 VAL A C 1
ATOM 1265 O O . VAL A 1 173 ? 7.706 10.007 -6.974 1.00 98.25 173 VAL A O 1
ATOM 1268 N N . ALA A 1 174 ? 9.152 8.665 -5.906 1.00 98.31 174 ALA A N 1
ATOM 1269 C CA . ALA A 1 174 ? 9.397 9.562 -4.788 1.00 98.31 174 ALA A CA 1
ATOM 1270 C C . ALA A 1 174 ? 10.859 9.485 -4.341 1.00 98.31 174 ALA A C 1
ATOM 1272 O O . ALA A 1 174 ? 11.512 8.453 -4.501 1.00 98.31 174 ALA A O 1
ATOM 1273 N N . THR A 1 175 ? 11.378 10.587 -3.800 1.00 98.38 175 THR A N 1
ATOM 1274 C CA . THR A 1 175 ? 12.750 10.660 -3.299 1.00 98.38 175 THR A CA 1
ATOM 1275 C C . THR A 1 175 ? 12.903 11.609 -2.125 1.00 98.38 175 THR A C 1
ATOM 1277 O O . THR A 1 175 ? 12.243 12.655 -2.048 1.00 98.38 175 THR A O 1
ATOM 1280 N N . LYS A 1 176 ? 13.804 11.255 -1.211 1.00 97.56 176 LYS A N 1
ATOM 1281 C CA . LYS A 1 176 ? 14.104 12.079 -0.049 1.00 97.56 176 LYS A CA 1
ATOM 1282 C C . LYS A 1 176 ? 15.093 13.190 -0.392 1.00 97.56 176 LYS A C 1
ATOM 1284 O O . LYS A 1 176 ? 16.160 12.928 -0.940 1.00 97.56 176 LYS A O 1
ATOM 1289 N N . VAL A 1 177 ? 14.754 14.429 -0.028 1.00 97.00 177 VAL A N 1
ATOM 1290 C CA . VAL A 1 177 ? 15.647 15.595 -0.197 1.00 97.00 177 VAL A CA 1
ATOM 1291 C C . VAL A 1 177 ? 16.066 16.224 1.129 1.00 97.00 177 VAL A C 1
ATOM 1293 O O . VA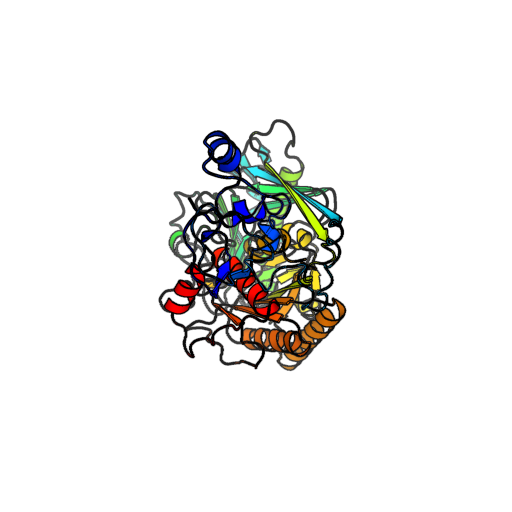L A 1 177 ? 17.108 16.868 1.198 1.00 97.00 177 VAL A O 1
ATOM 1296 N N . GLU A 1 178 ? 15.289 16.023 2.194 1.00 96.94 178 GLU A N 1
ATOM 1297 C CA . GLU A 1 178 ? 15.612 16.503 3.537 1.00 96.94 178 GLU A CA 1
ATOM 1298 C C . GLU A 1 178 ? 15.023 15.561 4.589 1.00 96.94 178 GLU A C 1
ATOM 1300 O O . GLU A 1 178 ? 13.853 15.193 4.496 1.00 96.94 178 GLU A O 1
ATOM 1305 N N . GLY A 1 179 ? 15.796 15.224 5.623 1.00 96.56 179 GLY A N 1
ATOM 1306 C CA . GLY A 1 179 ? 15.349 14.362 6.717 1.00 96.56 179 GLY A CA 1
ATOM 1307 C C . GLY A 1 179 ? 15.401 12.870 6.376 1.00 96.56 179 GLY A C 1
ATOM 1308 O O . GLY A 1 179 ? 16.128 12.441 5.483 1.00 96.56 179 GLY A O 1
ATOM 1309 N N . LYS A 1 180 ? 14.627 12.073 7.115 1.00 96.19 180 LYS A N 1
ATOM 1310 C CA . LYS A 1 180 ? 14.489 10.612 6.958 1.00 96.19 180 LYS A CA 1
ATOM 1311 C C . LYS A 1 180 ? 13.022 10.243 6.745 1.00 96.19 180 LYS A C 1
ATOM 1313 O O . LYS A 1 180 ? 12.161 11.111 6.880 1.00 96.19 180 LYS A O 1
ATOM 1318 N N . LEU A 1 181 ? 12.725 8.990 6.404 1.00 97.25 181 LEU A N 1
ATOM 1319 C CA . LEU A 1 181 ? 11.339 8.557 6.206 1.00 97.25 181 LEU A CA 1
ATOM 1320 C C . LEU A 1 181 ? 10.425 9.019 7.355 1.00 97.25 181 LEU A C 1
ATOM 1322 O O . LEU A 1 181 ? 10.747 8.851 8.531 1.00 97.25 181 LEU A O 1
ATOM 1326 N N . GLY A 1 182 ? 9.312 9.653 6.987 1.00 96.94 182 GLY A N 1
ATOM 1327 C CA . GLY A 1 182 ? 8.301 10.174 7.910 1.00 96.94 182 GLY A CA 1
ATOM 1328 C C . GLY A 1 182 ? 8.534 11.587 8.459 1.00 96.94 182 GLY A C 1
ATOM 1329 O O . GLY A 1 182 ? 7.671 12.109 9.169 1.00 96.94 182 GLY A O 1
ATOM 1330 N N . GLU A 1 183 ? 9.642 12.251 8.119 1.00 97.31 183 GLU A N 1
ATOM 1331 C CA . GLU A 1 183 ? 9.886 13.651 8.496 1.00 97.31 183 GLU A CA 1
ATOM 1332 C C . GLU A 1 183 ? 10.711 14.425 7.461 1.00 97.31 183 GLU A C 1
ATOM 1334 O O . GLU A 1 183 ? 11.417 13.838 6.652 1.00 97.31 183 GLU A O 1
ATOM 1339 N N . GLY A 1 184 ? 10.647 15.754 7.469 1.00 97.25 184 GLY A N 1
ATOM 1340 C CA . GLY A 1 184 ? 11.377 16.580 6.502 1.00 97.25 184 GLY A CA 1
ATOM 1341 C C . GLY A 1 184 ? 10.645 16.678 5.164 1.00 97.25 184 GLY A C 1
ATOM 1342 O O . GLY A 1 184 ? 9.423 16.847 5.145 1.00 97.25 184 GLY A O 1
ATOM 1343 N N . VAL A 1 185 ? 11.372 16.601 4.048 1.00 97.50 185 VAL A N 1
ATOM 1344 C CA . VAL A 1 185 ? 10.841 16.884 2.706 1.00 97.50 185 VAL A CA 1
ATOM 1345 C C . VAL A 1 185 ? 11.107 15.728 1.746 1.00 97.50 185 VAL A C 1
ATOM 1347 O O . VAL A 1 185 ? 12.239 15.265 1.588 1.00 97.50 185 VAL A O 1
ATOM 1350 N N . THR A 1 186 ? 10.046 15.316 1.061 1.00 98.31 186 THR A N 1
ATOM 1351 C CA . THR A 1 186 ? 10.057 14.296 0.011 1.00 98.31 186 THR A CA 1
ATOM 1352 C C . THR A 1 186 ? 9.527 14.909 -1.276 1.00 98.31 186 THR A C 1
ATOM 1354 O O . THR A 1 186 ? 8.474 15.551 -1.284 1.00 98.31 186 THR A O 1
ATOM 1357 N N . HIS A 1 187 ? 10.263 14.736 -2.368 1.00 97.69 187 HIS A N 1
ATOM 1358 C CA . HIS A 1 187 ? 9.774 15.064 -3.701 1.00 97.69 187 HIS A CA 1
ATOM 1359 C C . HIS A 1 187 ? 9.046 13.846 -4.271 1.00 97.69 187 HIS A C 1
ATOM 1361 O O . HIS A 1 187 ? 9.521 12.722 -4.129 1.00 97.69 187 HIS A O 1
ATOM 1367 N N . VAL A 1 188 ? 7.901 14.067 -4.906 1.00 97.56 188 VAL A N 1
ATOM 1368 C CA . VAL A 1 188 ? 7.045 13.028 -5.496 1.00 97.56 188 VAL A CA 1
ATOM 1369 C C . VAL A 1 188 ? 6.724 13.435 -6.929 1.00 97.56 188 VAL A C 1
ATOM 1371 O O . VAL A 1 188 ? 6.536 14.622 -7.178 1.00 97.56 188 VAL A O 1
ATOM 1374 N N . MET A 1 189 ? 6.654 12.500 -7.874 1.00 96.81 189 MET A N 1
ATOM 1375 C CA . MET A 1 189 ? 6.090 12.780 -9.198 1.00 96.81 189 MET A CA 1
ATOM 1376 C C . MET A 1 189 ? 4.621 12.358 -9.263 1.00 96.81 189 MET A C 1
ATOM 1378 O O . MET A 1 189 ? 4.280 11.232 -8.905 1.00 96.81 189 MET A O 1
ATOM 1382 N N . ASP A 1 190 ? 3.774 13.253 -9.767 1.00 95.50 190 ASP A N 1
ATOM 1383 C CA . ASP A 1 190 ? 2.364 12.994 -10.069 1.00 95.50 190 ASP A CA 1
ATOM 1384 C C . ASP A 1 190 ? 2.173 12.816 -11.582 1.00 95.50 190 ASP A C 1
ATOM 1386 O O . ASP A 1 190 ? 2.837 13.481 -12.374 1.00 95.50 190 ASP A O 1
ATOM 1390 N N . GLY A 1 191 ? 1.218 11.983 -12.003 1.00 96.69 191 GLY A N 1
ATOM 1391 C CA . GLY A 1 191 ? 0.930 11.741 -13.425 1.00 96.69 191 GLY A CA 1
ATOM 1392 C C . GLY A 1 191 ? 1.846 10.711 -14.094 1.00 96.69 191 GLY A C 1
ATOM 1393 O O . GLY A 1 191 ? 1.706 10.454 -15.288 1.00 96.69 191 GLY A O 1
ATOM 1394 N N . VAL A 1 192 ? 2.763 10.094 -13.342 1.00 98.44 192 VAL A N 1
ATOM 1395 C CA . VAL A 1 192 ? 3.617 8.999 -13.816 1.00 98.44 192 VAL A CA 1
ATOM 1396 C C . VAL A 1 192 ? 3.795 7.923 -12.746 1.00 98.44 192 VAL A C 1
ATOM 1398 O O . VAL A 1 192 ? 3.926 8.231 -11.561 1.00 98.44 192 VAL A O 1
ATOM 1401 N N . VAL A 1 193 ? 3.855 6.658 -13.166 1.00 98.69 193 VAL A N 1
ATOM 1402 C CA . VAL A 1 193 ? 4.267 5.527 -12.319 1.00 98.69 193 VAL A CA 1
ATOM 1403 C C . VAL A 1 193 ? 5.141 4.527 -13.047 1.00 98.69 193 VAL A C 1
ATOM 1405 O O . VAL A 1 193 ? 5.093 4.412 -14.271 1.00 98.69 193 VAL A O 1
ATOM 1408 N N . PHE A 1 194 ? 5.905 3.764 -12.268 1.00 98.75 194 PHE A N 1
ATOM 1409 C CA . PHE A 1 194 ? 6.610 2.589 -12.756 1.00 98.75 194 PHE A CA 1
ATOM 1410 C C . PHE A 1 194 ? 5.728 1.351 -12.586 1.00 98.75 194 PHE A C 1
ATOM 1412 O O . PHE A 1 194 ? 5.167 1.117 -11.514 1.00 98.75 194 PHE A O 1
ATOM 1419 N N . ILE A 1 195 ? 5.606 0.564 -13.651 1.00 98.19 195 ILE A N 1
ATOM 1420 C CA . ILE A 1 195 ? 4.907 -0.724 -13.663 1.00 98.19 195 ILE A CA 1
ATOM 1421 C C . ILE A 1 195 ? 5.964 -1.807 -13.816 1.00 98.19 195 ILE A C 1
ATOM 1423 O O . ILE A 1 195 ? 6.599 -1.906 -14.866 1.00 98.19 195 ILE A O 1
ATOM 1427 N N . LEU A 1 196 ? 6.162 -2.610 -12.774 1.00 98.62 196 LEU A N 1
ATOM 1428 C CA . LEU A 1 196 ? 7.056 -3.760 -12.836 1.00 98.62 196 LEU A CA 1
ATOM 1429 C C . LEU A 1 196 ? 6.269 -4.982 -13.293 1.00 98.62 196 LEU A C 1
ATOM 1431 O O . LEU A 1 196 ? 5.241 -5.318 -12.708 1.00 98.62 196 LEU A O 1
ATOM 1435 N N . THR A 1 197 ? 6.773 -5.656 -14.316 1.00 98.19 197 THR A N 1
ATOM 1436 C CA . THR A 1 197 ? 6.205 -6.897 -14.857 1.00 98.19 197 THR A CA 1
ATOM 1437 C C . THR A 1 197 ? 7.314 -7.920 -15.031 1.00 98.19 197 THR A C 1
ATOM 1439 O O . THR A 1 197 ? 8.483 -7.536 -15.157 1.00 98.19 197 THR A O 1
ATOM 1442 N N . GLY A 1 198 ? 6.990 -9.212 -15.038 1.00 96.44 198 GLY A N 1
ATOM 1443 C CA . GLY A 1 198 ? 8.045 -10.192 -15.254 1.00 96.44 198 GLY A CA 1
ATOM 1444 C C . GLY A 1 198 ? 7.624 -11.636 -15.452 1.00 96.44 198 GLY A C 1
ATOM 1445 O O . GLY A 1 198 ? 6.513 -12.050 -15.123 1.00 96.44 198 GLY A O 1
ATOM 1446 N N . VAL A 1 199 ? 8.585 -12.377 -15.994 1.00 97.38 199 VAL A N 1
ATOM 1447 C CA . VAL A 1 199 ? 8.574 -13.821 -16.265 1.00 97.38 199 VAL A CA 1
ATOM 1448 C C . VAL A 1 199 ? 9.949 -14.399 -15.935 1.00 97.38 199 VAL A C 1
ATOM 1450 O O . VAL A 1 199 ? 10.913 -13.649 -15.751 1.00 97.38 199 VAL A O 1
ATOM 1453 N N . ASP A 1 200 ? 10.078 -15.718 -15.889 1.00 97.25 200 ASP A N 1
ATOM 1454 C CA . ASP A 1 200 ? 11.387 -16.368 -15.955 1.00 97.25 200 ASP A CA 1
ATOM 1455 C C . ASP A 1 200 ? 11.830 -16.675 -17.405 1.00 97.25 200 ASP A C 1
ATOM 1457 O O . ASP A 1 200 ? 11.119 -16.379 -18.368 1.00 97.25 200 ASP A O 1
ATOM 1461 N N . GLU A 1 201 ? 13.040 -17.220 -17.579 1.00 98.12 201 GLU A N 1
ATOM 1462 C CA . GLU A 1 201 ? 13.608 -17.576 -18.892 1.00 98.12 201 GLU A CA 1
ATOM 1463 C C . GLU A 1 201 ? 12.783 -18.620 -19.666 1.00 98.12 201 GLU A C 1
ATOM 1465 O O . GLU A 1 201 ? 12.868 -18.649 -20.896 1.00 98.12 201 GLU A O 1
ATOM 1470 N N . ASP A 1 202 ? 11.964 -19.421 -18.978 1.00 97.12 202 ASP A N 1
ATOM 1471 C CA . ASP A 1 202 ? 11.055 -20.399 -19.587 1.00 97.12 202 ASP A CA 1
ATOM 1472 C C . ASP A 1 202 ? 9.691 -19.773 -19.952 1.00 97.12 202 ASP A C 1
ATOM 1474 O O . ASP A 1 202 ? 8.817 -20.439 -20.512 1.00 97.12 202 ASP A O 1
ATOM 1478 N N . GLY A 1 203 ? 9.506 -18.477 -19.675 1.00 95.69 203 GLY A N 1
ATOM 1479 C CA . GLY A 1 203 ? 8.271 -17.736 -19.930 1.00 95.69 203 GLY A CA 1
ATOM 1480 C C . GLY A 1 203 ? 7.197 -17.937 -18.860 1.00 95.69 203 GLY A C 1
ATOM 1481 O O . GLY A 1 203 ? 6.048 -17.545 -19.078 1.00 95.69 203 GLY A O 1
ATOM 1482 N N . ILE A 1 204 ? 7.545 -18.529 -17.714 1.00 95.56 204 ILE A N 1
ATOM 1483 C CA . ILE A 1 204 ? 6.620 -18.730 -16.598 1.00 95.56 204 ILE A CA 1
ATOM 1484 C C . ILE A 1 204 ? 6.379 -17.381 -15.917 1.00 95.56 204 ILE A C 1
ATOM 1486 O O . ILE A 1 204 ? 7.316 -16.662 -15.566 1.00 95.56 204 ILE A O 1
ATOM 1490 N N . GLN A 1 205 ? 5.106 -17.032 -15.743 1.00 95.62 205 GLN A N 1
ATOM 1491 C CA . GLN A 1 205 ? 4.678 -15.785 -15.116 1.00 95.62 205 GLN A CA 1
ATOM 1492 C C . GLN A 1 205 ? 5.086 -15.748 -13.634 1.00 95.62 205 GLN A C 1
ATOM 1494 O O . GLN A 1 205 ? 5.027 -16.755 -12.929 1.00 95.62 205 GLN A O 1
ATOM 1499 N N . LEU A 1 206 ? 5.486 -14.574 -13.139 1.00 93.56 206 LEU A N 1
ATOM 1500 C CA . LEU A 1 206 ? 5.882 -14.396 -11.737 1.00 93.56 206 LEU A CA 1
ATOM 1501 C C . LEU A 1 206 ? 4.654 -14.172 -10.836 1.00 93.56 206 LEU A C 1
ATOM 1503 O O . LEU A 1 206 ? 4.431 -13.066 -10.341 1.00 93.56 206 LEU A O 1
ATOM 1507 N N . HIS A 1 207 ? 3.861 -15.227 -10.627 1.00 90.00 207 HIS A N 1
ATOM 1508 C CA . HIS A 1 207 ? 2.649 -15.231 -9.795 1.00 90.00 207 HIS A CA 1
ATOM 1509 C C . HIS A 1 207 ? 2.509 -16.506 -8.951 1.00 90.00 207 HIS A C 1
ATOM 1511 O O . HIS A 1 207 ? 3.213 -17.481 -9.187 1.00 90.00 207 HIS A O 1
ATOM 1517 N N . GLU A 1 208 ? 1.556 -16.507 -8.010 1.00 85.19 208 GLU A N 1
ATOM 1518 C CA . GLU A 1 208 ? 1.163 -17.707 -7.264 1.00 85.19 208 GLU A CA 1
ATOM 1519 C C . GLU A 1 208 ? -0.216 -18.238 -7.698 1.00 85.19 208 GLU A C 1
ATOM 1521 O O . GLU A 1 208 ? -0.291 -19.161 -8.504 1.00 85.19 208 GLU A O 1
ATOM 1526 N N . PHE A 1 209 ? -1.318 -17.678 -7.179 1.00 82.25 209 PHE A N 1
ATOM 1527 C CA . PHE A 1 209 ? -2.663 -18.244 -7.364 1.00 82.25 209 PHE A CA 1
ATOM 1528 C C . PHE A 1 209 ? -3.337 -17.803 -8.674 1.00 82.25 209 PHE A C 1
ATOM 1530 O O . PHE A 1 209 ? -4.133 -18.552 -9.235 1.00 82.25 209 PHE A O 1
ATOM 1537 N N . GLY A 1 210 ? -3.003 -16.616 -9.179 1.00 84.69 210 GLY A N 1
ATOM 1538 C CA . GLY A 1 210 ? -3.574 -16.053 -10.404 1.00 84.69 210 GLY A CA 1
ATOM 1539 C C . GLY A 1 210 ? -2.647 -15.011 -11.011 1.00 84.69 210 GLY A C 1
ATOM 1540 O O . GLY A 1 210 ? -1.802 -14.446 -10.311 1.00 84.69 210 GLY A O 1
ATOM 1541 N N . ALA A 1 211 ? -2.784 -14.782 -12.310 1.00 90.50 211 ALA A N 1
ATOM 1542 C CA . ALA A 1 211 ? -1.782 -14.092 -13.103 1.00 90.50 211 ALA A CA 1
ATOM 1543 C C . ALA A 1 211 ? -2.434 -12.955 -13.913 1.00 90.50 211 ALA A C 1
ATOM 1545 O O . ALA A 1 211 ? -3.516 -13.097 -14.479 1.00 90.50 211 ALA A O 1
ATOM 1546 N N . SER A 1 212 ? -1.818 -11.772 -13.889 1.00 94.56 212 SER A N 1
ATOM 1547 C CA . SER A 1 212 ? -2.389 -10.553 -14.494 1.00 94.56 212 SER A CA 1
ATOM 1548 C C . SER A 1 212 ? -1.840 -10.268 -15.893 1.00 94.56 212 SER A C 1
ATOM 1550 O O . SER A 1 212 ? -1.965 -9.146 -16.387 1.00 94.56 212 SER A O 1
ATOM 1552 N N . GLU A 1 213 ? -1.214 -11.250 -16.544 1.00 96.81 213 GLU A N 1
ATOM 1553 C CA . GLU A 1 213 ? -0.819 -11.129 -17.944 1.00 96.81 213 GLU A CA 1
ATOM 1554 C C . GLU A 1 213 ? -2.034 -10.989 -18.861 1.00 96.81 213 GLU A C 1
ATOM 1556 O O . GLU A 1 213 ? -3.107 -11.549 -18.630 1.00 96.81 213 GLU A O 1
ATOM 1561 N N . GLY A 1 214 ? -1.858 -10.217 -19.926 1.00 97.75 214 GLY A N 1
ATOM 1562 C CA . GLY A 1 214 ? -2.926 -9.844 -20.844 1.00 97.75 214 GLY A CA 1
ATOM 1563 C C . GLY A 1 214 ? -2.832 -8.377 -21.233 1.00 97.75 214 GLY A C 1
ATOM 1564 O O . GLY A 1 214 ? -1.781 -7.749 -21.090 1.00 97.75 214 GLY A O 1
ATOM 1565 N N . TYR A 1 215 ? -3.924 -7.828 -21.757 1.00 98.44 215 TYR A N 1
ATOM 1566 C CA . TYR A 1 215 ? -3.989 -6.415 -22.116 1.00 98.44 215 TYR A CA 1
ATOM 1567 C C . TYR A 1 215 ? -4.157 -5.551 -20.863 1.00 98.44 215 TYR A C 1
ATOM 1569 O O . TYR A 1 215 ? -4.993 -5.833 -20.005 1.00 98.44 215 TYR A O 1
ATOM 1577 N N . LEU A 1 216 ? -3.340 -4.505 -20.724 1.00 97.81 216 LEU A N 1
ATOM 1578 C CA . LEU A 1 216 ? -3.301 -3.702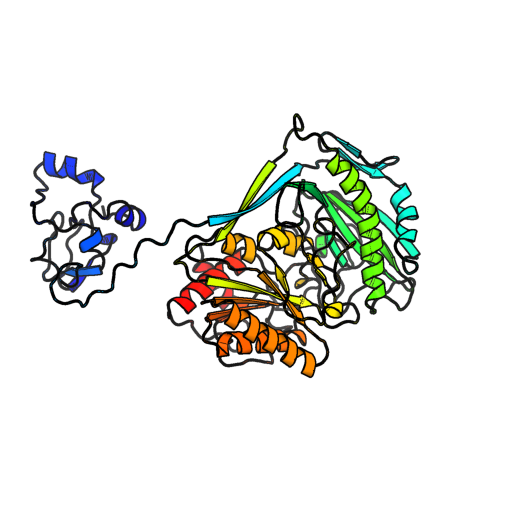 -19.495 1.00 97.81 216 LEU A CA 1
ATOM 1579 C C . LEU A 1 216 ? -4.622 -2.988 -19.184 1.00 97.81 216 LEU A C 1
ATOM 1581 O O . LEU A 1 216 ? -4.956 -2.821 -18.013 1.00 97.81 216 LEU A O 1
ATOM 1585 N N . ASP A 1 217 ? -5.369 -2.574 -20.207 1.00 97.25 217 ASP A N 1
ATOM 1586 C CA . ASP A 1 217 ? -6.703 -1.980 -20.068 1.00 97.25 217 ASP A CA 1
ATOM 1587 C C . ASP A 1 217 ? -7.781 -2.971 -19.600 1.00 97.25 217 ASP A C 1
ATOM 1589 O O . ASP A 1 217 ? -8.804 -2.545 -19.066 1.00 97.25 217 ASP A O 1
ATOM 1593 N N . GLU A 1 218 ? -7.527 -4.273 -19.718 1.00 97.81 218 GLU A N 1
ATOM 1594 C CA . GLU A 1 218 ? -8.389 -5.349 -19.216 1.00 97.81 218 GLU A CA 1
ATOM 1595 C C . GLU A 1 218 ? -7.921 -5.886 -17.852 1.00 97.81 218 GLU A C 1
ATOM 1597 O O . GLU A 1 218 ? -8.732 -6.352 -17.051 1.00 97.81 218 GLU A O 1
ATOM 1602 N N . LYS A 1 219 ? -6.613 -5.819 -17.571 1.00 97.88 219 LYS A N 1
ATOM 1603 C CA . LYS A 1 219 ? -5.972 -6.450 -16.402 1.00 97.88 219 LYS A CA 1
ATOM 1604 C C . LYS A 1 219 ? -5.650 -5.499 -15.247 1.00 97.88 219 LYS A C 1
ATOM 1606 O O . LYS A 1 219 ? -5.102 -5.936 -14.236 1.00 97.88 219 LYS A O 1
ATOM 1611 N N . ILE A 1 220 ? -6.012 -4.219 -15.345 1.00 98.25 220 ILE A N 1
ATOM 1612 C CA . ILE A 1 220 ? -5.823 -3.221 -14.281 1.00 98.25 220 ILE A CA 1
ATOM 1613 C C . ILE A 1 220 ? -7.145 -2.534 -13.940 1.00 98.25 220 ILE A C 1
ATOM 1615 O O . ILE A 1 220 ? -7.809 -1.959 -14.800 1.00 98.25 220 ILE A O 1
ATOM 1619 N N . CYS A 1 221 ? -7.478 -2.472 -12.648 1.00 97.81 221 CYS A N 1
ATOM 1620 C CA . CYS A 1 221 ? -8.562 -1.628 -12.157 1.00 97.81 221 CYS A CA 1
ATOM 1621 C C . CYS A 1 221 ? -8.054 -0.188 -11.926 1.00 97.81 221 CYS A C 1
ATOM 1623 O O . CYS A 1 221 ? -7.638 0.183 -10.825 1.00 97.81 221 CYS A O 1
ATOM 1625 N N . PHE A 1 222 ? -8.040 0.631 -12.982 1.00 98.06 222 PHE A N 1
ATOM 1626 C CA . PHE A 1 222 ? -7.524 2.007 -12.925 1.00 98.06 222 PHE A CA 1
ATOM 1627 C C . PHE A 1 222 ? -8.230 2.872 -11.866 1.00 98.06 222 PHE A C 1
ATOM 1629 O O . PHE A 1 222 ? -9.437 2.772 -11.648 1.00 98.06 222 PHE A O 1
ATOM 1636 N N . GLY A 1 223 ? -7.469 3.758 -11.219 1.00 97.31 223 GLY A N 1
ATOM 1637 C CA . GLY A 1 223 ? -7.954 4.675 -10.179 1.00 97.31 223 GLY A CA 1
ATOM 1638 C C . GLY A 1 223 ? -8.092 4.060 -8.782 1.00 97.31 223 GLY A C 1
ATOM 1639 O O . GLY A 1 223 ? -8.447 4.767 -7.835 1.00 97.31 223 GLY A O 1
ATOM 1640 N N . ARG A 1 224 ? -7.796 2.765 -8.610 1.00 97.38 224 ARG A N 1
ATOM 1641 C CA . ARG A 1 224 ? -7.654 2.155 -7.278 1.00 97.38 224 ARG A CA 1
ATOM 1642 C C . ARG A 1 224 ? -6.396 2.684 -6.576 1.00 97.38 224 ARG A C 1
ATOM 1644 O O . ARG A 1 224 ? -5.428 3.015 -7.258 1.00 97.38 224 ARG A O 1
ATOM 1651 N N . PRO A 1 225 ? -6.339 2.707 -5.228 1.00 97.62 225 PRO A N 1
ATOM 1652 C CA . PRO A 1 225 ? -5.197 3.267 -4.494 1.00 97.62 225 PRO A CA 1
ATOM 1653 C C . PRO A 1 225 ? -3.837 2.692 -4.911 1.00 97.62 225 PRO A C 1
ATOM 1655 O O . PRO A 1 225 ? -2.854 3.426 -4.979 1.00 97.62 225 PRO A O 1
ATOM 1658 N N . GLY A 1 226 ? -3.795 1.395 -5.228 1.00 97.38 226 GLY A N 1
ATOM 1659 C CA . GLY A 1 226 ? -2.598 0.705 -5.702 1.00 97.38 226 GLY A CA 1
ATOM 1660 C C . GLY A 1 226 ? -2.380 0.689 -7.217 1.00 97.38 226 GLY A C 1
ATOM 1661 O O . GLY A 1 226 ? -1.359 0.176 -7.662 1.00 97.38 226 GLY A O 1
ATOM 1662 N N . CYS A 1 227 ? -3.300 1.213 -8.021 1.00 98.31 227 CYS A N 1
ATOM 1663 C CA . CYS A 1 227 ? -3.246 1.120 -9.481 1.00 98.31 227 CYS A CA 1
ATOM 1664 C C . CYS A 1 227 ? -2.865 2.463 -10.128 1.00 98.31 227 CYS A C 1
ATOM 1666 O O . CYS A 1 227 ? -2.911 3.503 -9.468 1.00 98.31 227 CYS A O 1
ATOM 1668 N N . PRO A 1 228 ? -2.466 2.469 -11.414 1.00 98.44 228 PRO A N 1
ATOM 1669 C CA . PRO A 1 228 ? -2.444 3.674 -12.239 1.00 98.44 228 PRO A CA 1
ATOM 1670 C C . PRO A 1 228 ? -3.764 4.448 -12.175 1.00 98.44 228 PRO A C 1
ATOM 1672 O O . PRO A 1 228 ? -4.841 3.861 -12.294 1.00 98.44 228 PRO A O 1
ATOM 1675 N N . ASP A 1 229 ? -3.686 5.766 -12.013 1.00 98.19 229 ASP A N 1
ATOM 1676 C CA . ASP A 1 229 ? -4.826 6.658 -12.201 1.00 98.19 229 ASP A CA 1
ATOM 1677 C C . ASP A 1 229 ? -5.173 6.729 -13.708 1.00 98.19 229 ASP A C 1
ATOM 1679 O O . ASP A 1 229 ? -4.302 6.531 -14.565 1.00 98.19 229 ASP A O 1
ATOM 1683 N N . PRO A 1 230 ? -6.427 7.040 -14.095 1.00 97.25 230 PRO A N 1
ATOM 1684 C CA . PRO A 1 230 ? -6.825 7.062 -15.503 1.00 97.25 230 PRO A CA 1
ATOM 1685 C C . PRO A 1 230 ? -5.981 7.977 -16.400 1.00 97.25 230 PRO A C 1
ATOM 1687 O O . PRO A 1 230 ? -5.850 7.677 -17.581 1.00 97.25 230 PRO A O 1
ATOM 1690 N N . GLY A 1 231 ? -5.383 9.040 -15.853 1.00 97.06 231 GLY A N 1
ATOM 1691 C CA . GLY A 1 231 ? -4.505 9.961 -16.583 1.00 97.06 231 GLY A CA 1
ATOM 1692 C C . GLY A 1 231 ? -3.005 9.656 -16.499 1.00 97.06 231 GLY A C 1
ATOM 1693 O O . GLY A 1 231 ? -2.232 10.369 -17.128 1.00 97.06 231 GLY A O 1
ATOM 1694 N N . ASP A 1 232 ? -2.580 8.643 -15.738 1.00 98.38 232 ASP A N 1
ATOM 1695 C CA . ASP A 1 232 ? -1.152 8.375 -15.543 1.00 98.38 232 ASP A CA 1
ATOM 1696 C C . ASP A 1 232 ? -0.465 7.861 -16.812 1.00 98.38 232 ASP A C 1
ATOM 1698 O O . ASP A 1 232 ? -0.982 6.978 -17.513 1.00 98.38 232 ASP A O 1
ATOM 1702 N N . LEU A 1 233 ? 0.755 8.355 -17.018 1.00 98.69 233 LEU A N 1
ATOM 1703 C CA . LEU A 1 233 ? 1.779 7.768 -17.874 1.00 98.69 233 LEU A CA 1
ATOM 1704 C C . LEU A 1 233 ? 2.437 6.596 -17.135 1.00 98.69 233 LEU A C 1
ATOM 1706 O O . LEU A 1 233 ? 2.748 6.683 -15.946 1.00 98.69 233 LEU A O 1
ATOM 1710 N N . MET A 1 234 ? 2.673 5.490 -17.830 1.00 98.62 234 MET A N 1
ATOM 1711 C CA . MET A 1 234 ? 3.253 4.290 -17.227 1.00 98.62 234 MET A CA 1
ATOM 1712 C C . MET A 1 234 ? 4.614 4.008 -17.854 1.00 98.62 234 MET A C 1
ATOM 1714 O O . MET A 1 234 ? 4.704 3.752 -19.052 1.00 98.62 234 MET A O 1
ATOM 1718 N N . VAL A 1 235 ? 5.671 4.024 -17.042 1.00 98.75 235 VAL A N 1
ATOM 1719 C CA . VAL A 1 235 ? 6.979 3.478 -17.422 1.00 98.75 235 VAL A CA 1
ATOM 1720 C C . VAL A 1 235 ? 6.963 2.006 -17.058 1.00 98.75 235 VAL A C 1
ATOM 1722 O O . VAL A 1 235 ? 7.125 1.638 -15.892 1.00 98.75 235 VAL A O 1
ATOM 1725 N N . ARG A 1 236 ? 6.705 1.151 -18.041 1.00 98.69 236 ARG A N 1
ATOM 1726 C CA . ARG A 1 236 ? 6.730 -0.287 -17.811 1.00 98.69 236 ARG A CA 1
ATOM 1727 C C . ARG A 1 236 ? 8.167 -0.778 -17.872 1.00 98.69 236 ARG A C 1
ATOM 1729 O O . ARG A 1 236 ? 8.899 -0.468 -18.805 1.00 98.69 236 ARG A O 1
ATOM 1736 N N . VAL A 1 237 ? 8.546 -1.558 -16.868 1.00 98.75 237 VAL A N 1
ATOM 1737 C CA . VAL A 1 237 ? 9.804 -2.294 -16.791 1.00 98.75 237 VAL A CA 1
ATOM 1738 C C . VAL A 1 237 ? 9.447 -3.775 -16.770 1.00 98.75 237 VAL A C 1
ATOM 1740 O O . VAL A 1 237 ? 8.875 -4.273 -15.801 1.00 98.75 237 VAL A O 1
ATOM 1743 N N . ASN A 1 238 ? 9.744 -4.473 -17.861 1.00 98.69 238 ASN A N 1
ATOM 1744 C CA . ASN A 1 238 ? 9.563 -5.917 -17.966 1.00 98.69 238 ASN A CA 1
ATOM 1745 C C . ASN A 1 238 ? 10.889 -6.618 -17.683 1.00 98.69 238 ASN A C 1
ATOM 1747 O O . ASN A 1 238 ? 11.894 -6.332 -18.337 1.00 98.69 238 ASN A O 1
ATOM 1751 N N . VAL A 1 239 ? 10.891 -7.533 -16.718 1.00 98.69 239 VAL A N 1
ATOM 1752 C CA . VAL A 1 239 ? 12.088 -8.254 -16.285 1.00 98.69 239 VAL A CA 1
ATOM 1753 C C . VAL A 1 239 ? 11.942 -9.742 -16.571 1.00 98.69 239 VAL A C 1
ATOM 1755 O O . VAL A 1 239 ? 10.964 -10.368 -16.173 1.00 98.69 239 VAL A O 1
ATOM 1758 N N . VAL A 1 240 ? 12.952 -10.315 -17.222 1.00 98.69 240 VAL A N 1
ATOM 1759 C CA . VAL A 1 240 ? 13.130 -11.767 -17.316 1.00 98.69 240 VAL A CA 1
ATOM 1760 C C . VAL A 1 240 ? 14.165 -12.179 -16.284 1.00 98.69 240 VAL A C 1
ATOM 1762 O O . VAL A 1 240 ? 15.309 -11.707 -16.331 1.00 98.69 240 VAL A O 1
ATOM 1765 N N . ILE A 1 241 ? 13.769 -13.041 -15.355 1.00 98.50 241 ILE A N 1
ATOM 1766 C CA . ILE A 1 241 ? 14.665 -13.615 -14.348 1.00 98.50 241 ILE A CA 1
ATOM 1767 C C . ILE A 1 241 ? 15.083 -15.039 -14.719 1.00 98.50 241 ILE A C 1
ATOM 1769 O O . ILE A 1 241 ? 14.530 -15.646 -15.627 1.00 98.50 241 ILE A O 1
ATOM 1773 N N . GLN A 1 242 ? 16.063 -15.584 -14.007 1.00 98.50 242 GLN A N 1
ATOM 1774 C CA . GLN A 1 242 ? 16.554 -16.939 -14.229 1.00 98.50 242 GLN A CA 1
ATOM 1775 C C . GLN A 1 242 ? 15.437 -17.990 -14.124 1.00 98.50 242 GLN A C 1
ATOM 1777 O O . GLN A 1 242 ? 14.661 -17.958 -13.161 1.00 98.50 242 GLN A O 1
ATOM 1782 N N . ALA A 1 243 ? 15.420 -18.954 -15.049 1.00 97.88 243 ALA A N 1
ATOM 1783 C CA . ALA A 1 243 ? 14.500 -20.097 -15.012 1.00 97.88 243 ALA A CA 1
ATOM 1784 C C . ALA A 1 243 ? 14.461 -20.776 -13.630 1.00 97.88 243 ALA A C 1
ATOM 1786 O O . ALA A 1 243 ? 15.500 -20.970 -12.981 1.00 97.88 243 ALA A O 1
ATOM 1787 N N . GLY A 1 244 ? 13.254 -21.125 -13.174 1.00 94.94 244 GLY A N 1
ATOM 1788 C CA . GLY A 1 244 ? 13.038 -21.854 -11.919 1.00 94.94 244 GLY A CA 1
ATOM 1789 C C . GLY A 1 244 ? 13.211 -21.024 -10.643 1.00 94.94 244 GLY A C 1
ATOM 1790 O O . GLY A 1 244 ? 13.152 -21.578 -9.548 1.00 94.94 244 GLY A O 1
ATOM 1791 N N . THR A 1 245 ? 13.407 -19.706 -10.752 1.00 95.31 245 THR A N 1
ATOM 1792 C CA . THR A 1 245 ? 13.533 -18.816 -9.579 1.00 95.31 245 THR A CA 1
ATOM 1793 C C . THR A 1 245 ? 12.286 -17.979 -9.295 1.00 95.31 245 THR A C 1
ATOM 1795 O O . THR A 1 245 ? 12.248 -17.271 -8.292 1.00 95.31 245 THR A O 1
ATOM 1798 N N . GLY A 1 246 ? 11.243 -18.074 -10.127 1.00 91.25 246 GLY A N 1
ATOM 1799 C CA . GLY A 1 246 ? 10.043 -17.235 -10.013 1.00 91.25 246 GLY A CA 1
ATOM 1800 C C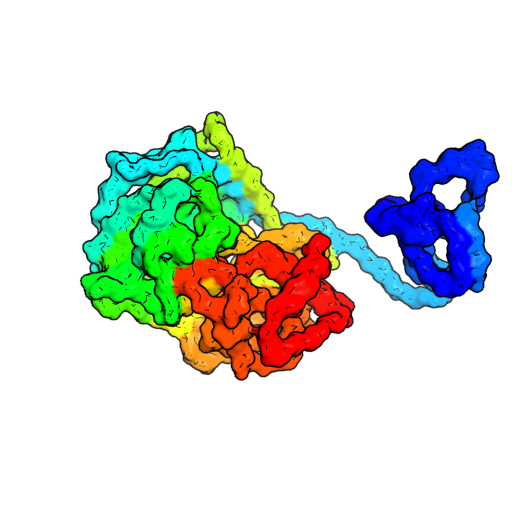 . GLY A 1 246 ? 9.187 -17.460 -8.771 1.00 91.25 246 GLY A C 1
ATOM 1801 O O . GLY A 1 246 ? 8.599 -16.510 -8.261 1.00 91.25 246 GLY A O 1
ATOM 1802 N N . MET A 1 247 ? 9.208 -18.676 -8.226 1.00 89.56 247 MET A N 1
ATOM 1803 C CA . MET A 1 247 ? 8.510 -19.045 -6.986 1.00 89.56 247 MET A CA 1
ATOM 1804 C C . MET A 1 247 ? 9.420 -18.970 -5.746 1.00 89.56 247 MET A C 1
ATOM 1806 O O 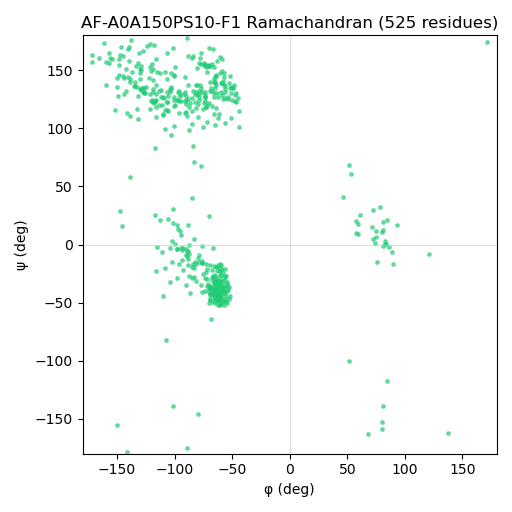. MET A 1 247 ? 9.077 -19.475 -4.678 1.00 89.56 247 MET A O 1
ATOM 1810 N N . GLU A 1 248 ? 10.607 -18.371 -5.871 1.00 91.12 248 GLU A N 1
ATOM 1811 C CA . GLU A 1 248 ? 11.596 -18.264 -4.797 1.00 91.12 248 GLU A CA 1
ATOM 1812 C C . GLU A 1 248 ? 11.882 -16.799 -4.469 1.00 91.12 248 GLU A C 1
ATOM 1814 O O . GLU A 1 248 ? 12.049 -15.994 -5.376 1.00 91.12 248 GLU A O 1
ATOM 1819 N N . ARG A 1 249 ? 12.069 -16.450 -3.186 1.00 90.62 249 ARG A N 1
ATOM 1820 C CA . ARG A 1 249 ? 12.073 -15.045 -2.714 1.00 90.62 249 ARG A CA 1
ATOM 1821 C C . ARG A 1 249 ? 13.068 -14.192 -3.491 1.00 90.62 249 ARG A C 1
ATOM 1823 O O . ARG A 1 249 ? 12.830 -13.020 -3.762 1.00 90.62 249 ARG A O 1
ATOM 1830 N N . ARG A 1 250 ? 14.198 -14.808 -3.847 1.00 93.88 250 ARG A N 1
ATOM 1831 C CA . ARG A 1 250 ? 15.294 -14.194 -4.596 1.00 93.88 250 ARG A CA 1
ATOM 1832 C C . ARG A 1 250 ? 14.908 -13.767 -6.015 1.00 93.88 250 ARG A C 1
ATOM 1834 O O . ARG A 1 250 ? 15.437 -12.759 -6.462 1.00 93.88 250 ARG A O 1
ATOM 1841 N N . GLY A 1 251 ? 14.011 -14.481 -6.697 1.00 95.50 251 GLY A N 1
ATOM 1842 C CA . GLY A 1 251 ? 13.617 -14.200 -8.077 1.00 95.50 251 GLY A CA 1
ATOM 1843 C C . GLY A 1 251 ? 12.838 -12.893 -8.201 1.00 95.50 251 GLY A C 1
ATOM 1844 O O . GLY A 1 251 ? 13.364 -11.939 -8.778 1.00 95.50 251 GLY A O 1
ATOM 1845 N N . PRO A 1 252 ? 11.640 -12.774 -7.597 1.00 95.06 252 PRO A N 1
ATOM 1846 C CA . PRO A 1 252 ? 10.904 -11.519 -7.584 1.00 95.06 252 PRO A CA 1
ATOM 1847 C C . PRO A 1 252 ? 11.723 -10.372 -6.987 1.00 95.06 252 PRO A C 1
ATOM 1849 O O . PRO A 1 252 ? 11.790 -9.296 -7.574 1.00 95.06 252 PRO A O 1
ATOM 1852 N N . TYR A 1 253 ? 12.453 -10.606 -5.891 1.00 96.25 253 TYR A N 1
ATOM 1853 C CA . TYR A 1 253 ? 13.324 -9.579 -5.310 1.00 96.25 253 TYR A CA 1
ATOM 1854 C C . TYR A 1 253 ? 14.388 -9.060 -6.295 1.00 96.25 253 TYR A C 1
ATOM 1856 O O . TYR A 1 253 ? 14.659 -7.860 -6.329 1.00 96.25 253 TYR A O 1
ATOM 1864 N N . ALA A 1 254 ? 14.963 -9.925 -7.135 1.00 97.56 254 ALA A N 1
ATOM 1865 C CA . ALA A 1 254 ? 15.903 -9.523 -8.178 1.00 97.56 254 ALA A CA 1
ATOM 1866 C C . ALA A 1 254 ? 15.256 -8.604 -9.230 1.00 97.56 254 ALA A C 1
ATOM 1868 O O . ALA A 1 254 ? 15.852 -7.588 -9.597 1.00 97.56 254 ALA A O 1
ATOM 1869 N N . ALA A 1 255 ? 14.023 -8.899 -9.656 1.00 97.94 255 ALA A N 1
ATOM 1870 C CA . ALA A 1 255 ? 13.275 -8.041 -10.579 1.00 97.94 255 ALA A CA 1
ATOM 1871 C C . ALA A 1 255 ? 12.978 -6.659 -9.978 1.00 97.94 255 ALA A C 1
ATOM 1873 O O . ALA A 1 255 ? 13.186 -5.635 -10.634 1.00 97.94 255 ALA A O 1
ATOM 1874 N N . HIS A 1 256 ? 12.583 -6.619 -8.703 1.00 98.12 256 HIS A N 1
ATOM 1875 C CA . HIS A 1 256 ? 12.374 -5.370 -7.971 1.00 98.12 256 HIS A CA 1
ATOM 1876 C C . HIS A 1 256 ? 13.661 -4.544 -7.856 1.00 98.12 256 HIS A C 1
ATOM 1878 O O . HIS A 1 256 ? 13.633 -3.345 -8.127 1.00 98.12 256 HIS A O 1
ATOM 1884 N N . LYS A 1 257 ? 14.809 -5.168 -7.558 1.00 98.25 257 LYS A N 1
ATOM 1885 C CA . LYS A 1 257 ? 16.111 -4.475 -7.549 1.00 98.25 257 LYS A CA 1
ATOM 1886 C C . LYS A 1 257 ? 16.483 -3.881 -8.906 1.00 98.25 257 LYS A C 1
ATOM 1888 O O . LYS A 1 257 ? 16.998 -2.768 -8.952 1.00 98.25 257 LYS A O 1
ATOM 1893 N N . ALA A 1 258 ? 16.234 -4.596 -10.004 1.00 98.56 258 ALA A N 1
ATOM 1894 C CA . ALA A 1 258 ? 16.492 -4.063 -11.341 1.00 98.56 258 ALA A CA 1
ATOM 1895 C C . ALA A 1 258 ? 15.603 -2.852 -11.651 1.00 98.56 258 ALA A C 1
ATOM 1897 O O . ALA A 1 258 ? 16.105 -1.852 -12.158 1.00 98.56 258 ALA A O 1
ATOM 1898 N N . CYS A 1 259 ? 14.313 -2.914 -11.309 1.00 98.62 259 CYS A N 1
ATOM 1899 C CA . CYS A 1 259 ? 13.389 -1.789 -11.468 1.00 98.62 259 CYS A CA 1
ATOM 1900 C C . CYS A 1 259 ? 13.809 -0.575 -10.622 1.00 98.62 259 CYS A C 1
ATOM 1902 O O . CYS A 1 259 ? 13.894 0.542 -11.134 1.00 98.62 259 CYS A O 1
ATOM 1904 N N . ASP A 1 260 ? 14.149 -0.797 -9.349 1.00 98.50 260 ASP A N 1
ATOM 1905 C CA . ASP A 1 260 ? 14.573 0.262 -8.430 1.00 98.50 260 ASP A CA 1
ATOM 1906 C C . ASP A 1 260 ? 15.890 0.917 -8.867 1.00 98.50 260 ASP A C 1
ATOM 1908 O O . ASP A 1 260 ? 16.033 2.132 -8.760 1.00 98.50 260 ASP A O 1
ATOM 1912 N N . ALA A 1 261 ? 16.815 0.157 -9.466 1.00 98.25 261 ALA A N 1
ATOM 1913 C CA . ALA A 1 261 ? 18.047 0.704 -10.038 1.00 98.25 261 ALA A CA 1
ATOM 1914 C C . ALA A 1 261 ? 17.785 1.682 -11.201 1.00 98.25 261 ALA A C 1
ATOM 1916 O O . ALA A 1 261 ? 18.498 2.675 -11.340 1.00 98.25 261 ALA A O 1
ATOM 1917 N N . ILE A 1 262 ? 16.757 1.433 -12.023 1.00 98.50 262 ILE A N 1
ATOM 1918 C CA . ILE A 1 262 ? 16.319 2.375 -13.070 1.00 98.50 262 ILE A CA 1
ATOM 1919 C C . ILE A 1 262 ? 15.696 3.612 -12.421 1.00 98.50 262 ILE A C 1
ATOM 1921 O O . ILE A 1 262 ? 16.017 4.747 -12.776 1.00 98.50 262 ILE A O 1
ATOM 1925 N N . MET A 1 263 ? 14.817 3.392 -11.445 1.00 98.25 263 MET A N 1
ATOM 1926 C CA . MET A 1 263 ? 14.094 4.456 -10.756 1.00 98.25 263 MET A CA 1
ATOM 1927 C C . MET A 1 263 ? 15.017 5.371 -9.954 1.00 98.25 263 MET A C 1
ATOM 1929 O O . MET A 1 263 ? 14.748 6.566 -9.865 1.00 98.25 263 MET A O 1
ATOM 1933 N N . GLN A 1 264 ? 16.131 4.856 -9.430 1.00 98.31 264 GLN A N 1
ATOM 1934 C CA . GLN A 1 264 ? 17.106 5.660 -8.700 1.00 98.31 264 GLN A CA 1
ATOM 1935 C C . GLN A 1 264 ? 17.680 6.789 -9.559 1.00 98.31 264 GLN A C 1
ATOM 1937 O O . GLN A 1 264 ? 17.846 7.905 -9.078 1.00 98.31 264 GLN A O 1
ATOM 1942 N N . ASP A 1 265 ? 17.916 6.542 -10.844 1.00 97.69 265 ASP A N 1
ATOM 1943 C CA . ASP A 1 265 ? 18.397 7.567 -11.772 1.00 97.69 265 ASP A CA 1
ATOM 1944 C C . ASP A 1 265 ? 17.360 8.693 -11.954 1.00 97.69 265 ASP A C 1
ATOM 1946 O O . ASP A 1 265 ? 17.702 9.877 -11.982 1.00 97.69 265 ASP A O 1
ATOM 1950 N N . VAL A 1 266 ? 16.071 8.330 -11.986 1.00 98.38 266 VAL A N 1
ATOM 1951 C CA . VAL A 1 266 ? 14.948 9.282 -12.011 1.00 98.38 266 VAL A CA 1
ATOM 1952 C C . VAL A 1 266 ? 14.848 10.056 -10.694 1.00 98.38 266 VAL A C 1
ATOM 1954 O O . VAL A 1 266 ? 14.644 11.271 -10.712 1.00 98.38 266 VAL A O 1
ATOM 1957 N N . ARG A 1 267 ? 15.043 9.390 -9.548 1.00 98.38 267 ARG A N 1
ATOM 1958 C CA . ARG A 1 267 ? 15.097 10.042 -8.229 1.00 98.38 267 ARG A CA 1
ATOM 1959 C C . ARG A 1 267 ? 16.218 11.079 -8.170 1.00 98.38 267 ARG A C 1
ATOM 1961 O O . ARG A 1 267 ? 15.983 12.194 -7.715 1.00 98.38 267 ARG A O 1
ATOM 1968 N N . GLU A 1 268 ? 17.404 10.771 -8.692 1.00 98.06 268 GLU A N 1
ATOM 1969 C CA . GLU A 1 268 ? 18.522 11.724 -8.735 1.00 98.06 268 GLU A CA 1
ATOM 1970 C C . GLU A 1 268 ? 18.226 12.958 -9.602 1.00 98.06 268 GLU A C 1
ATOM 1972 O O . GLU A 1 268 ? 18.616 14.071 -9.235 1.00 98.06 268 GLU A O 1
ATOM 1977 N N . ALA A 1 269 ? 17.499 12.801 -10.713 1.00 96.88 269 ALA A N 1
ATOM 1978 C CA . ALA A 1 269 ? 17.001 13.942 -11.484 1.00 96.88 269 ALA A CA 1
ATOM 1979 C C . ALA A 1 269 ? 15.966 14.757 -10.683 1.00 96.88 269 ALA A C 1
ATOM 1981 O O . ALA A 1 269 ? 16.056 15.983 -10.617 1.00 96.88 269 ALA A O 1
ATOM 1982 N N . LEU A 1 270 ? 15.038 14.084 -9.996 1.00 96.25 270 LEU A N 1
ATOM 1983 C CA . LEU A 1 270 ? 14.001 14.717 -9.175 1.00 96.25 270 LEU A CA 1
ATOM 1984 C C . LEU A 1 270 ? 14.558 15.499 -7.974 1.00 96.25 270 LEU A C 1
ATOM 1986 O O . LEU A 1 270 ? 14.018 16.550 -7.621 1.00 96.25 270 LEU A O 1
ATOM 1990 N N . LYS A 1 271 ? 15.652 15.032 -7.358 1.00 95.69 271 LYS A N 1
ATOM 1991 C CA . LYS A 1 271 ? 16.355 15.760 -6.283 1.00 95.69 271 LYS A CA 1
ATOM 1992 C C . LYS A 1 271 ? 16.884 17.116 -6.753 1.00 95.69 271 LYS A C 1
ATOM 1994 O O . LYS A 1 271 ? 16.960 18.051 -5.960 1.00 95.69 271 LYS A O 1
ATOM 1999 N N . ARG A 1 272 ? 17.265 17.218 -8.030 1.00 92.75 272 ARG A N 1
ATOM 2000 C CA . ARG A 1 272 ? 17.833 18.431 -8.645 1.00 92.75 272 ARG A CA 1
ATOM 2001 C C . ARG A 1 272 ? 16.769 19.358 -9.231 1.00 92.75 272 ARG A C 1
ATOM 2003 O O . ARG A 1 272 ? 17.104 20.479 -9.606 1.00 92.75 272 ARG A O 1
ATOM 2010 N N . ALA A 1 273 ? 15.517 18.905 -9.312 1.00 87.19 273 ALA A N 1
ATOM 2011 C CA . ALA A 1 273 ? 14.425 19.676 -9.886 1.00 87.19 273 ALA A CA 1
ATOM 2012 C C . ALA A 1 273 ? 14.216 20.996 -9.112 1.00 87.19 273 ALA A C 1
ATOM 2014 O O . ALA A 1 273 ? 14.138 20.976 -7.875 1.00 87.19 273 ALA A O 1
ATOM 2015 N N . PRO A 1 274 ? 14.112 22.149 -9.800 1.00 76.50 274 PRO A N 1
ATOM 2016 C CA . PRO A 1 274 ? 13.968 23.429 -9.125 1.00 76.50 274 PRO A CA 1
ATOM 2017 C C . PRO A 1 274 ? 12.652 23.498 -8.341 1.00 76.50 274 PRO A C 1
ATOM 2019 O O . PRO A 1 274 ? 11.593 23.066 -8.788 1.00 76.50 274 PRO A O 1
ATOM 2022 N N . THR A 1 275 ? 12.717 24.036 -7.124 1.00 69.62 275 THR A N 1
ATOM 2023 C CA . THR A 1 275 ? 11.556 24.200 -6.231 1.00 69.62 275 THR A CA 1
ATOM 2024 C C . THR A 1 275 ? 10.827 25.526 -6.455 1.00 69.62 275 THR A C 1
ATOM 2026 O O . THR A 1 275 ? 9.672 25.670 -6.058 1.00 69.62 275 THR A O 1
ATOM 2029 N N . SER A 1 276 ? 11.481 26.489 -7.106 1.00 58.72 276 SER A N 1
ATOM 2030 C CA . SER A 1 276 ? 10.948 27.795 -7.487 1.00 58.72 276 SER A CA 1
ATOM 2031 C C . SER A 1 276 ? 10.861 27.907 -9.011 1.00 58.72 276 SER A C 1
ATOM 2033 O O . SER A 1 276 ? 11.808 27.585 -9.720 1.00 58.72 276 SER A O 1
ATOM 2035 N N . GLY A 1 277 ? 9.720 28.369 -9.528 1.00 51.22 277 GLY A N 1
ATOM 2036 C CA . GLY A 1 277 ? 9.529 28.622 -10.964 1.00 51.22 277 GLY A CA 1
ATOM 2037 C C . GLY A 1 277 ? 8.994 27.446 -11.789 1.00 51.22 277 GLY A C 1
ATOM 2038 O O . GLY A 1 277 ? 8.440 27.698 -12.854 1.00 51.22 277 GLY A O 1
ATOM 2039 N N . CYS A 1 278 ? 9.049 26.202 -11.298 1.00 51.56 278 CYS A N 1
ATOM 2040 C CA . CYS A 1 278 ? 8.330 25.092 -11.932 1.00 51.56 278 CYS A CA 1
ATOM 2041 C C . CYS A 1 278 ? 6.815 25.285 -11.776 1.00 51.56 278 CYS A C 1
ATOM 2043 O O . CYS A 1 278 ? 6.288 25.325 -10.659 1.00 51.56 278 CYS A O 1
ATOM 2045 N N . MET A 1 279 ? 6.100 25.390 -12.896 1.00 50.59 279 MET A N 1
ATOM 2046 C CA . MET A 1 279 ? 4.640 25.364 -12.896 1.00 50.59 279 MET A CA 1
ATOM 2047 C C . MET A 1 279 ? 4.143 24.059 -12.254 1.00 50.59 279 MET A C 1
ATOM 2049 O O . MET A 1 279 ? 4.513 22.973 -12.684 1.00 50.59 279 MET A O 1
ATOM 2053 N N . GLY A 1 280 ? 3.284 24.153 -11.233 1.00 58.31 280 GLY A N 1
ATOM 2054 C CA . GLY A 1 280 ? 2.529 22.996 -10.736 1.00 58.31 280 GLY A CA 1
ATOM 2055 C C . GLY A 1 280 ? 3.135 22.197 -9.576 1.00 58.31 280 GLY A C 1
ATOM 2056 O O . GLY A 1 280 ? 2.654 21.095 -9.326 1.00 58.31 280 GLY A O 1
ATOM 2057 N N . VAL A 1 281 ? 4.121 22.721 -8.831 1.00 79.00 281 VAL A N 1
ATOM 2058 C CA . VAL A 1 281 ? 4.593 22.043 -7.604 1.00 79.00 281 VAL A CA 1
ATOM 2059 C C . VAL A 1 281 ? 3.548 22.156 -6.488 1.00 79.00 281 VAL A C 1
ATOM 2061 O O . VAL A 1 281 ? 3.387 23.209 -5.865 1.00 79.00 281 VAL A O 1
ATOM 2064 N N . LYS A 1 282 ? 2.835 21.061 -6.204 1.00 86.56 282 LYS A N 1
ATOM 2065 C CA . LYS A 1 282 ? 1.858 20.992 -5.107 1.00 86.56 282 LYS A CA 1
ATOM 2066 C C . LYS A 1 282 ? 2.559 20.602 -3.811 1.00 86.56 282 LYS A C 1
ATOM 2068 O O . LYS A 1 282 ? 3.147 19.527 -3.723 1.00 86.56 282 LYS A O 1
ATOM 2073 N N . THR A 1 283 ? 2.458 21.448 -2.789 1.00 91.06 283 THR A N 1
ATOM 2074 C CA . THR A 1 283 ? 3.011 21.149 -1.460 1.00 91.06 283 THR A CA 1
ATOM 2075 C C . THR A 1 283 ? 1.910 20.673 -0.516 1.00 91.06 283 THR A C 1
ATOM 2077 O O . THR A 1 283 ? 0.894 21.348 -0.353 1.00 91.06 283 THR A O 1
ATOM 2080 N N . CYS A 1 284 ? 2.114 19.520 0.119 1.00 93.31 284 CYS A N 1
ATOM 2081 C CA . CYS A 1 284 ? 1.243 18.990 1.165 1.00 93.31 284 CYS A CA 1
ATOM 2082 C C . CYS A 1 284 ? 2.069 18.671 2.408 1.00 93.31 284 CYS A C 1
ATOM 2084 O O . CYS A 1 284 ? 3.096 18.006 2.316 1.00 93.31 284 CYS A O 1
ATOM 2086 N N . THR A 1 285 ? 1.612 19.130 3.568 1.00 94.81 285 THR A N 1
ATOM 2087 C CA . THR A 1 285 ? 2.314 18.943 4.839 1.00 94.81 285 THR A CA 1
ATOM 2088 C C . THR A 1 285 ? 1.444 18.141 5.799 1.00 94.81 285 THR A C 1
ATOM 2090 O O . THR A 1 285 ? 0.275 18.460 6.002 1.00 94.81 285 THR A O 1
ATOM 2093 N N . TYR A 1 286 ? 2.033 17.114 6.402 1.00 95.50 286 TYR A N 1
ATOM 2094 C CA . TYR A 1 286 ? 1.384 16.154 7.284 1.00 95.50 286 TYR A CA 1
ATOM 2095 C C . TYR A 1 286 ? 2.052 16.175 8.658 1.00 95.50 286 TYR A C 1
ATOM 2097 O O . TYR A 1 286 ? 3.259 15.956 8.777 1.00 95.50 286 TYR A O 1
ATOM 2105 N N . GLY A 1 287 ? 1.268 16.415 9.706 1.00 93.62 287 GLY A N 1
ATOM 2106 C CA . GLY A 1 287 ? 1.728 16.319 11.089 1.00 93.62 287 GLY A CA 1
ATOM 2107 C C . GLY A 1 287 ? 1.367 14.971 11.706 1.00 93.62 287 GLY A C 1
ATOM 2108 O O . GLY A 1 287 ? 0.206 14.564 11.659 1.00 93.62 287 GLY A O 1
ATOM 2109 N N . ASP A 1 288 ? 2.332 14.312 12.347 1.00 92.56 288 ASP A N 1
ATOM 2110 C CA . ASP A 1 288 ? 2.028 13.205 13.257 1.00 92.56 288 ASP A CA 1
ATOM 2111 C C . ASP A 1 288 ? 1.466 13.784 14.559 1.00 92.56 288 ASP A C 1
ATOM 2113 O O . ASP A 1 288 ? 2.203 14.290 15.415 1.00 92.56 288 ASP A O 1
ATOM 2117 N N . MET A 1 289 ? 0.145 13.725 14.700 1.00 90.94 289 MET A N 1
ATOM 2118 C CA . MET A 1 289 ? -0.569 14.330 15.819 1.00 90.94 289 MET A CA 1
ATOM 2119 C C . MET A 1 289 ? -0.720 13.352 16.981 1.00 90.94 289 MET A C 1
ATOM 2121 O O . MET A 1 289 ? -1.331 12.294 16.848 1.00 90.94 289 MET A O 1
ATOM 2125 N N . LYS A 1 290 ? -0.258 13.743 18.169 1.00 91.19 290 LYS A N 1
ATOM 2126 C CA . LYS A 1 290 ? -0.729 13.142 19.423 1.00 91.19 290 LYS A CA 1
ATOM 2127 C C . LYS A 1 290 ? -1.947 13.921 19.893 1.00 91.19 290 LYS A C 1
ATOM 2129 O O . LYS A 1 290 ? -1.863 15.138 20.038 1.00 91.19 290 LYS A O 1
ATOM 2134 N N . LYS A 1 291 ? -3.057 13.221 20.127 1.00 92.50 291 LYS A N 1
ATOM 2135 C CA . LYS A 1 291 ? -4.351 13.796 20.524 1.00 92.50 291 LYS A CA 1
ATOM 2136 C C . LYS A 1 291 ? -4.729 13.272 21.918 1.00 92.50 291 LYS A C 1
ATOM 2138 O O . LYS A 1 291 ? -5.408 12.253 22.007 1.00 92.50 291 LYS A O 1
ATOM 2143 N N . PRO A 1 292 ? -4.220 13.882 23.009 1.00 89.19 292 PRO A N 1
ATOM 2144 C CA . PRO A 1 292 ? -4.591 13.478 24.365 1.00 89.19 292 PRO A CA 1
ATOM 2145 C C . PRO A 1 292 ? -6.109 13.562 24.552 1.00 89.19 292 PRO A C 1
ATOM 2147 O O . PRO A 1 292 ? -6.736 14.421 23.945 1.00 89.19 292 PRO A O 1
ATOM 2150 N N . GLY A 1 293 ? -6.699 12.686 25.366 1.00 89.69 293 GLY A N 1
ATOM 2151 C CA . GLY A 1 293 ? -8.146 12.680 25.628 1.00 89.69 293 GLY A CA 1
ATOM 2152 C C . GLY A 1 293 ? -9.026 12.186 24.471 1.00 89.69 293 GLY A C 1
ATOM 2153 O O . GLY A 1 293 ? -10.245 12.238 24.579 1.00 89.69 293 GLY A O 1
ATOM 2154 N N . ARG A 1 294 ? -8.441 11.714 23.362 1.00 94.38 294 ARG A N 1
ATOM 2155 C CA . ARG A 1 294 ? -9.167 10.984 22.312 1.00 94.38 294 ARG A CA 1
ATOM 2156 C C . ARG A 1 294 ? -8.930 9.481 22.458 1.00 94.38 294 ARG A C 1
ATOM 2158 O O . ARG A 1 294 ? -7.801 9.122 22.807 1.00 94.38 294 ARG A O 1
ATOM 2165 N N . PRO A 1 295 ? -9.926 8.630 22.133 1.00 97.38 295 PRO A N 1
ATOM 2166 C CA . PRO A 1 295 ? -9.726 7.194 22.004 1.00 97.38 295 PRO A CA 1
ATOM 2167 C C . PRO A 1 295 ? -8.490 6.891 21.164 1.00 97.38 295 PRO A C 1
ATOM 2169 O O . PRO A 1 295 ? -8.339 7.379 20.036 1.00 97.38 295 PRO A O 1
ATOM 2172 N N . ARG A 1 296 ? -7.573 6.135 21.746 1.00 97.88 296 ARG A N 1
ATOM 2173 C CA . ARG A 1 296 ? -6.302 5.753 21.147 1.00 97.88 296 ARG A CA 1
ATOM 2174 C C . ARG A 1 296 ? -6.556 4.560 20.255 1.00 97.88 296 ARG A C 1
ATOM 2176 O O . ARG A 1 296 ? -7.044 3.538 20.719 1.00 97.88 296 ARG A O 1
ATOM 2183 N N . VAL A 1 297 ? -6.211 4.671 18.981 1.00 98.56 297 VAL A N 1
ATOM 2184 C CA . VAL A 1 297 ? -6.435 3.577 18.036 1.00 98.56 297 VAL A CA 1
ATOM 2185 C C . VAL A 1 297 ? -5.188 3.244 17.247 1.00 98.56 297 VAL A C 1
ATOM 2187 O O . VAL A 1 297 ? -4.335 4.105 17.016 1.00 98.56 297 VAL A O 1
ATOM 2190 N N . VAL A 1 298 ? -5.099 1.998 16.800 1.00 98.62 298 VAL A N 1
ATOM 2191 C CA . VAL A 1 298 ? -4.007 1.493 15.967 1.00 98.62 298 VAL A CA 1
ATOM 2192 C C . VAL A 1 298 ? -4.551 0.940 14.651 1.00 98.62 298 VAL A C 1
ATOM 2194 O O . VAL A 1 298 ? -5.626 0.343 14.609 1.00 98.62 298 VAL A O 1
ATOM 2197 N N . LEU A 1 299 ? -3.812 1.150 13.565 1.00 98.81 299 LEU A N 1
ATOM 2198 C CA . LEU A 1 299 ? -4.033 0.435 12.309 1.00 98.81 299 LEU A CA 1
ATOM 2199 C C . LEU A 1 299 ? -3.041 -0.725 12.252 1.00 98.81 299 LEU A C 1
ATOM 2201 O O . LEU A 1 299 ? -1.841 -0.495 12.358 1.00 98.81 299 LEU A O 1
ATOM 2205 N N . VAL A 1 300 ? -3.521 -1.948 12.083 1.00 98.81 300 VAL A N 1
ATOM 2206 C CA . VAL A 1 300 ? -2.697 -3.143 11.905 1.00 98.81 300 VAL A CA 1
ATOM 2207 C C . VAL A 1 300 ? -2.818 -3.592 10.453 1.00 98.81 300 VAL A C 1
ATOM 2209 O O . VAL A 1 300 ? -3.902 -3.949 9.997 1.00 98.81 300 VAL A O 1
ATOM 2212 N N . LYS A 1 301 ? -1.706 -3.551 9.725 1.00 97.81 301 LYS A N 1
ATOM 2213 C CA . LYS A 1 301 ? -1.564 -4.071 8.366 1.00 97.81 301 LYS A CA 1
ATOM 2214 C C . LYS A 1 301 ? -0.876 -5.430 8.460 1.00 97.81 301 LYS A C 1
ATOM 2216 O O . LYS A 1 301 ? 0.337 -5.505 8.658 1.00 97.81 301 LYS A O 1
ATOM 2221 N N . GLU A 1 302 ? -1.645 -6.499 8.340 1.00 96.31 302 GLU A N 1
ATOM 2222 C CA . GLU A 1 302 ? -1.081 -7.815 8.087 1.00 96.31 302 GLU A CA 1
ATOM 2223 C C . GLU A 1 302 ? -0.609 -7.879 6.636 1.00 96.31 302 GLU A C 1
ATOM 2225 O O . GLU A 1 302 ? -1.360 -7.597 5.700 1.00 96.31 302 GLU A O 1
ATOM 2230 N N . ILE A 1 303 ? 0.670 -8.185 6.475 1.00 94.50 303 ILE A N 1
ATOM 2231 C CA . ILE A 1 303 ? 1.375 -8.180 5.206 1.00 94.50 303 ILE A CA 1
ATOM 2232 C C . ILE A 1 303 ? 1.957 -9.553 4.919 1.00 94.50 303 ILE A C 1
ATOM 2234 O O . ILE A 1 303 ? 2.311 -10.320 5.814 1.00 94.50 303 ILE A O 1
ATOM 2238 N N . MET A 1 304 ? 2.115 -9.832 3.634 1.00 89.94 304 MET A N 1
ATOM 2239 C CA . MET A 1 304 ? 2.674 -11.087 3.151 1.00 89.94 304 MET A CA 1
ATOM 2240 C C . MET A 1 304 ? 4.041 -11.409 3.784 1.00 89.94 304 MET A C 1
ATOM 2242 O O . MET A 1 304 ? 4.984 -10.614 3.715 1.00 89.94 304 MET A O 1
ATOM 2246 N N . GLY A 1 305 ? 4.139 -12.597 4.390 1.00 88.38 305 GLY A N 1
ATOM 2247 C CA . GLY A 1 305 ? 5.329 -13.076 5.106 1.00 88.38 305 GLY A CA 1
ATOM 2248 C C . GLY A 1 305 ? 5.574 -14.587 5.010 1.00 88.38 305 GLY A C 1
ATOM 2249 O O . GLY A 1 305 ? 6.336 -15.150 5.798 1.00 88.38 305 GLY A O 1
ATOM 2250 N N . GLN A 1 306 ? 4.922 -15.262 4.059 1.00 82.38 306 GLN A N 1
ATOM 2251 C CA . GLN A 1 306 ? 4.889 -16.729 3.968 1.00 82.38 306 GLN A CA 1
ATOM 2252 C C . GLN A 1 306 ? 6.150 -17.340 3.331 1.00 82.38 306 GLN A C 1
ATOM 2254 O O . GLN A 1 306 ? 6.369 -18.548 3.375 1.00 82.38 306 GLN A O 1
ATOM 2259 N N . GLY A 1 307 ? 7.012 -16.530 2.723 1.00 73.25 307 GLY A N 1
ATOM 2260 C CA . GLY A 1 307 ? 8.127 -17.034 1.927 1.00 73.25 307 GLY A CA 1
ATOM 2261 C C . GLY A 1 307 ? 7.678 -17.454 0.533 1.00 73.25 307 GLY A C 1
ATOM 2262 O O . GLY A 1 307 ? 6.749 -16.866 -0.011 1.00 73.25 307 GLY A O 1
ATOM 2263 N N . ALA A 1 308 ? 8.390 -18.403 -0.084 1.00 78.81 308 ALA A N 1
ATOM 2264 C CA . ALA A 1 308 ? 8.311 -18.658 -1.528 1.00 78.81 308 ALA A CA 1
ATOM 2265 C C . ALA A 1 308 ? 8.515 -17.354 -2.310 1.00 78.81 308 ALA A C 1
ATOM 2267 O O . ALA A 1 308 ? 9.642 -16.903 -2.378 1.00 78.81 308 ALA A O 1
ATOM 2268 N N . MET A 1 309 ? 7.477 -16.685 -2.796 1.00 80.81 309 MET A N 1
ATOM 2269 C CA . MET A 1 309 ? 7.576 -15.385 -3.477 1.00 80.81 309 MET A CA 1
ATOM 2270 C C . MET A 1 309 ? 6.977 -14.201 -2.698 1.00 80.81 309 MET A C 1
ATOM 2272 O O . MET A 1 309 ? 7.123 -13.053 -3.126 1.00 80.81 309 MET A O 1
ATOM 2276 N N . HIS A 1 310 ? 6.317 -14.466 -1.569 1.00 87.12 310 HIS A N 1
ATOM 2277 C CA . HIS A 1 310 ? 5.570 -13.507 -0.756 1.00 87.12 310 HIS A CA 1
ATOM 2278 C C . HIS A 1 310 ? 6.473 -12.777 0.226 1.00 87.12 310 HIS A C 1
ATOM 2280 O O . HIS A 1 310 ? 7.038 -13.383 1.136 1.00 87.12 310 HIS A O 1
ATOM 2286 N N . GLU A 1 311 ? 6.611 -11.470 0.044 1.00 88.56 311 GLU A N 1
ATOM 2287 C CA . GLU A 1 311 ? 7.501 -10.647 0.854 1.00 88.56 311 GLU A CA 1
ATOM 2288 C C . GLU A 1 311 ? 7.082 -9.179 0.768 1.00 88.56 311 GLU A C 1
ATOM 2290 O O . GLU A 1 311 ? 6.486 -8.743 -0.222 1.00 88.56 311 GLU A O 1
ATOM 2295 N N . LYS A 1 312 ? 7.459 -8.397 1.776 1.00 93.56 312 LYS A N 1
ATOM 2296 C CA . LYS A 1 312 ? 7.484 -6.933 1.702 1.00 93.56 312 LYS A CA 1
ATOM 2297 C C . LYS A 1 312 ? 8.796 -6.422 2.272 1.00 93.56 312 LYS A C 1
ATOM 2299 O O . LYS A 1 312 ? 9.410 -7.056 3.132 1.00 93.56 312 LYS A O 1
ATOM 2304 N N . LEU A 1 313 ? 9.212 -5.251 1.810 1.00 96.50 313 LEU A N 1
ATOM 2305 C CA . LEU A 1 313 ? 10.339 -4.540 2.397 1.00 96.50 313 LEU A CA 1
ATOM 2306 C C . LEU A 1 313 ? 9.817 -3.406 3.262 1.00 96.50 313 LEU A C 1
ATOM 2308 O O . LEU A 1 313 ? 8.941 -2.643 2.855 1.00 96.50 313 LEU A O 1
ATOM 2312 N N . LEU A 1 314 ? 10.393 -3.309 4.449 1.00 97.81 314 LEU A N 1
ATOM 2313 C CA . LEU A 1 314 ? 10.102 -2.295 5.441 1.00 97.81 314 LEU A CA 1
ATOM 2314 C C . LEU A 1 314 ? 11.239 -1.276 5.451 1.00 97.81 314 LEU A C 1
ATOM 2316 O O . LEU A 1 314 ? 12.412 -1.652 5.507 1.00 97.81 314 LEU A O 1
ATOM 2320 N N . LEU A 1 315 ? 10.878 0.003 5.458 1.00 97.69 315 LEU A N 1
ATOM 2321 C CA . LEU A 1 315 ? 11.766 1.150 5.646 1.00 97.69 315 LEU A CA 1
ATOM 2322 C C . LEU A 1 315 ? 12.970 1.165 4.679 1.00 97.69 315 LEU A C 1
ATOM 2324 O O . LEU A 1 315 ? 14.117 1.120 5.133 1.00 97.69 315 LEU A O 1
ATOM 2328 N N . PRO A 1 316 ? 12.736 1.212 3.352 1.00 97.88 316 PRO A N 1
ATOM 2329 C CA . PRO A 1 316 ? 13.809 1.436 2.385 1.00 97.88 316 PRO A CA 1
ATOM 2330 C C . PRO A 1 316 ? 14.506 2.790 2.592 1.00 97.88 316 PRO A C 1
ATOM 2332 O O . PRO A 1 316 ? 13.985 3.689 3.248 1.00 97.88 316 PRO A O 1
ATOM 2335 N N . ALA A 1 317 ? 15.710 2.942 2.038 1.00 96.31 317 ALA A N 1
ATOM 2336 C CA . ALA A 1 317 ? 16.487 4.177 2.149 1.00 96.31 317 ALA A CA 1
ATOM 2337 C C . ALA A 1 317 ? 15.819 5.344 1.402 1.00 96.31 317 ALA A C 1
ATOM 2339 O O . ALA A 1 317 ? 15.765 6.463 1.911 1.00 96.31 317 ALA A O 1
ATOM 2340 N N . GLU A 1 318 ? 15.288 5.065 0.211 1.00 97.38 318 GLU A N 1
ATOM 2341 C CA . GLU A 1 318 ? 14.449 5.989 -0.550 1.00 97.38 318 GLU A CA 1
ATOM 2342 C C . GLU A 1 318 ? 12.967 5.621 -0.381 1.00 97.38 318 GLU A C 1
ATOM 2344 O O . GLU A 1 318 ? 12.643 4.430 -0.343 1.00 97.38 318 GLU A O 1
ATOM 2349 N N . PRO A 1 319 ? 12.054 6.611 -0.340 1.00 98.31 319 PRO A N 1
ATOM 2350 C CA . PRO A 1 319 ? 10.613 6.389 -0.402 1.00 98.31 319 PRO A CA 1
ATOM 2351 C C . PRO A 1 319 ? 10.223 5.381 -1.487 1.00 98.31 319 PRO A C 1
ATOM 2353 O O . PRO A 1 319 ? 10.574 5.557 -2.657 1.00 98.31 319 PRO A O 1
ATOM 2356 N N . ALA A 1 320 ? 9.481 4.338 -1.102 1.00 98.06 320 ALA A N 1
ATOM 2357 C CA . ALA A 1 320 ? 9.001 3.293 -2.007 1.00 98.06 320 ALA A CA 1
ATOM 2358 C C . ALA A 1 320 ? 10.123 2.551 -2.771 1.00 98.06 320 ALA A C 1
ATOM 2360 O O . ALA A 1 320 ? 9.857 1.942 -3.807 1.00 98.06 320 ALA A O 1
ATOM 2361 N N . GLY A 1 321 ? 11.370 2.599 -2.289 1.00 97.81 321 GLY A N 1
ATOM 2362 C CA . GLY A 1 321 ? 12.519 1.921 -2.892 1.00 97.81 321 GLY A CA 1
ATOM 2363 C C . GLY A 1 321 ? 12.753 0.498 -2.383 1.00 97.81 321 GLY A C 1
ATOM 2364 O O . GLY A 1 321 ? 11.987 -0.034 -1.582 1.00 97.81 321 GLY A O 1
ATOM 2365 N N . VAL A 1 322 ? 13.845 -0.111 -2.841 1.00 97.94 322 VAL A N 1
ATOM 2366 C CA . VAL A 1 322 ? 14.277 -1.462 -2.445 1.00 97.94 322 VAL A CA 1
ATOM 2367 C C . VAL A 1 322 ? 15.535 -1.403 -1.586 1.00 97.94 322 VAL A C 1
ATOM 2369 O O . VAL A 1 322 ? 15.632 -2.094 -0.568 1.00 97.94 322 VAL A O 1
ATOM 2372 N N . GLU A 1 323 ? 16.506 -0.578 -1.979 1.00 95.81 323 GLU A N 1
ATOM 2373 C CA . GLU A 1 323 ? 17.784 -0.469 -1.274 1.00 95.81 323 GLU A CA 1
ATOM 2374 C C . GLU A 1 323 ? 17.601 -0.023 0.188 1.00 95.81 323 GLU A C 1
ATOM 2376 O O . GLU A 1 323 ? 16.778 0.833 0.507 1.00 95.81 323 GLU A O 1
ATOM 2381 N N . GLY A 1 324 ? 18.356 -0.635 1.106 1.00 95.06 324 GLY A N 1
ATOM 2382 C CA . GLY A 1 324 ? 18.275 -0.373 2.549 1.00 95.06 324 GLY A CA 1
ATOM 2383 C C . GLY A 1 324 ? 17.066 -0.995 3.261 1.00 95.06 324 GLY A C 1
ATOM 2384 O O . GLY A 1 324 ? 17.095 -1.116 4.488 1.00 95.06 324 GLY A O 1
ATOM 2385 N N . GLY A 1 325 ? 16.052 -1.448 2.516 1.00 96.62 325 GLY A N 1
ATOM 2386 C CA . GLY A 1 325 ? 14.840 -2.046 3.065 1.00 96.62 325 GLY A CA 1
ATOM 2387 C C . GLY A 1 325 ? 15.104 -3.366 3.789 1.00 96.62 325 GLY A C 1
ATOM 2388 O O . GLY A 1 325 ? 15.952 -4.175 3.399 1.00 96.62 325 GLY A O 1
ATOM 2389 N N . ARG A 1 326 ? 14.360 -3.605 4.869 1.00 96.25 326 ARG A N 1
ATOM 2390 C CA . ARG A 1 326 ? 14.397 -4.860 5.628 1.00 96.25 326 ARG A CA 1
ATOM 2391 C C . ARG A 1 326 ? 13.292 -5.787 5.156 1.00 96.25 326 ARG A C 1
ATOM 2393 O O . ARG A 1 326 ? 12.133 -5.400 5.121 1.00 96.25 326 ARG A O 1
ATOM 2400 N N . ARG A 1 327 ? 13.656 -7.022 4.818 1.00 93.62 327 ARG A N 1
ATOM 2401 C CA . ARG A 1 327 ? 12.701 -8.079 4.468 1.00 93.62 327 ARG A CA 1
ATOM 2402 C C . ARG A 1 327 ? 11.867 -8.434 5.699 1.00 93.62 327 ARG A C 1
ATOM 2404 O O . ARG A 1 327 ? 12.445 -8.723 6.748 1.00 93.62 327 ARG A O 1
ATOM 2411 N N . ASN A 1 328 ? 10.545 -8.413 5.565 1.00 94.56 328 ASN A N 1
ATOM 2412 C CA . ASN A 1 328 ? 9.599 -8.712 6.641 1.00 94.56 328 ASN A CA 1
ATOM 2413 C C . ASN A 1 328 ? 9.845 -10.109 7.244 1.00 94.56 328 ASN A C 1
ATOM 2415 O O . ASN A 1 328 ? 9.896 -10.284 8.462 1.00 94.56 328 ASN A O 1
ATOM 2419 N N . ILE A 1 329 ? 10.144 -11.088 6.392 1.00 93.38 329 ILE A N 1
ATOM 2420 C CA . ILE A 1 329 ? 10.483 -12.446 6.840 1.00 93.38 329 ILE A CA 1
ATOM 2421 C C . ILE A 1 329 ? 11.789 -12.473 7.643 1.00 93.38 329 ILE A C 1
ATOM 2423 O O . ILE A 1 329 ? 11.894 -13.191 8.634 1.00 93.38 329 ILE A O 1
ATOM 2427 N N . ASP A 1 330 ? 12.793 -11.680 7.258 1.00 93.75 330 ASP A N 1
ATOM 2428 C CA . ASP A 1 330 ? 14.104 -11.691 7.923 1.00 93.75 330 ASP A CA 1
ATOM 2429 C C . ASP A 1 330 ? 14.068 -11.041 9.311 1.00 93.75 330 ASP A C 1
ATOM 2431 O O . ASP A 1 330 ? 14.905 -11.354 10.157 1.00 93.75 330 ASP A O 1
ATOM 2435 N N . VAL A 1 331 ? 13.103 -10.150 9.562 1.00 94.94 331 VAL A N 1
ATOM 2436 C CA . VAL A 1 331 ? 12.827 -9.640 10.914 1.00 94.94 331 VAL A CA 1
ATOM 2437 C C . VAL A 1 331 ? 11.934 -10.591 11.721 1.00 94.94 331 VAL A C 1
ATOM 2439 O O . VAL A 1 331 ? 11.584 -10.287 12.857 1.00 94.94 331 VAL A O 1
ATOM 2442 N N . GLY A 1 332 ? 11.603 -11.762 11.168 1.00 94.56 332 GLY A N 1
ATOM 2443 C CA . GLY A 1 332 ? 10.848 -12.825 11.827 1.00 94.56 332 GLY A CA 1
ATOM 2444 C C . GLY A 1 332 ? 9.334 -12.657 11.748 1.00 94.56 332 GLY A C 1
ATOM 2445 O O . GLY A 1 332 ? 8.642 -13.205 12.601 1.00 94.56 332 GLY A O 1
ATOM 2446 N N . ASN A 1 333 ? 8.821 -11.873 10.787 1.00 95.81 333 ASN A N 1
ATOM 2447 C CA . ASN A 1 333 ? 7.394 -11.543 10.644 1.00 95.81 333 ASN A CA 1
ATOM 2448 C C . ASN A 1 333 ? 6.765 -10.873 11.885 1.00 95.81 333 ASN A C 1
ATOM 2450 O O . ASN A 1 333 ? 5.546 -10.715 11.965 1.00 95.81 333 ASN A O 1
ATOM 2454 N N . VAL A 1 334 ? 7.580 -10.481 12.868 1.00 97.12 334 VAL A N 1
ATOM 2455 C CA . VAL A 1 334 ? 7.095 -9.883 14.111 1.00 97.12 334 VAL A CA 1
ATOM 2456 C C . VAL A 1 334 ? 6.544 -8.477 13.855 1.00 97.12 334 VAL A C 1
ATOM 2458 O O . VAL A 1 334 ? 7.001 -7.801 12.933 1.00 97.12 334 VAL A O 1
ATOM 2461 N N . PRO A 1 335 ? 5.605 -7.997 14.686 1.00 97.88 335 PRO A N 1
ATOM 2462 C CA . PRO A 1 335 ? 5.040 -6.661 14.541 1.00 97.88 335 PRO A CA 1
ATOM 2463 C C . PRO A 1 335 ? 6.098 -5.544 14.557 1.00 97.88 335 PRO A C 1
ATOM 2465 O O . PRO A 1 335 ? 6.855 -5.407 15.522 1.00 97.88 335 PRO A O 1
ATOM 2468 N N . VAL A 1 336 ? 6.098 -4.700 13.525 1.00 98.00 336 VAL A N 1
ATOM 2469 C CA . VAL A 1 336 ? 6.933 -3.496 13.402 1.00 98.00 336 VAL A CA 1
ATOM 2470 C C . VAL A 1 336 ? 6.034 -2.264 13.359 1.00 98.00 336 VAL A C 1
ATOM 2472 O O . VAL A 1 336 ? 5.141 -2.155 12.521 1.00 98.00 336 VAL A O 1
ATOM 2475 N N . VAL A 1 337 ? 6.267 -1.316 14.267 1.00 97.94 337 VAL A N 1
ATOM 2476 C CA . VAL A 1 337 ? 5.481 -0.078 14.342 1.00 97.94 337 VAL A CA 1
ATOM 2477 C C . VAL A 1 337 ? 6.122 1.007 13.491 1.00 97.94 337 VAL A C 1
ATOM 2479 O O . VAL A 1 337 ? 7.265 1.389 13.736 1.00 97.94 337 VAL A O 1
ATOM 2482 N N . LEU A 1 338 ? 5.355 1.544 12.548 1.00 98.25 338 LEU A N 1
ATOM 2483 C CA . LEU A 1 338 ? 5.674 2.745 11.787 1.00 98.25 338 LEU A CA 1
ATOM 2484 C C . LEU A 1 338 ? 4.771 3.896 12.244 1.00 98.25 338 LEU A C 1
ATOM 2486 O O . LEU A 1 338 ? 3.610 3.717 12.629 1.00 98.25 338 LEU A O 1
ATOM 2490 N N . SER A 1 339 ? 5.292 5.114 12.185 1.00 97.50 339 SER A N 1
ATOM 2491 C CA . SER A 1 339 ? 4.466 6.315 12.264 1.00 97.50 339 SER A CA 1
ATOM 2492 C C . SER A 1 339 ? 3.568 6.448 11.025 1.00 97.50 339 SER A C 1
ATOM 2494 O O . SER A 1 339 ? 3.919 5.955 9.949 1.00 97.50 339 SER A O 1
ATOM 2496 N N . PRO A 1 340 ? 2.423 7.151 11.129 1.00 97.19 340 PRO A N 1
ATOM 2497 C CA . PRO A 1 340 ? 1.581 7.426 9.967 1.00 97.19 340 PRO A CA 1
ATOM 2498 C C . PRO A 1 340 ? 2.359 8.094 8.829 1.00 97.19 340 PRO A C 1
ATOM 2500 O O . PRO A 1 340 ? 2.175 7.756 7.658 1.00 97.19 340 PRO A O 1
ATOM 2503 N N . ASN A 1 341 ? 3.262 9.014 9.169 1.00 98.06 341 ASN A N 1
ATOM 2504 C CA . ASN A 1 341 ? 4.103 9.660 8.180 1.00 98.06 341 ASN A CA 1
ATOM 2505 C C . ASN A 1 341 ? 5.157 8.726 7.567 1.00 98.06 341 ASN A C 1
ATOM 2507 O O . ASN A 1 341 ? 5.370 8.840 6.370 1.00 98.06 341 ASN A O 1
ATOM 2511 N N . GLU A 1 342 ? 5.778 7.788 8.293 1.00 98.44 342 GLU A N 1
ATOM 2512 C CA . GLU A 1 342 ? 6.706 6.811 7.676 1.00 98.44 342 GLU A CA 1
ATOM 2513 C C . GLU A 1 342 ? 6.023 5.983 6.580 1.00 98.44 342 GLU A C 1
ATOM 2515 O O . GLU A 1 342 ? 6.610 5.756 5.525 1.00 98.44 342 GLU A O 1
ATOM 2520 N N . VAL A 1 343 ? 4.764 5.587 6.783 1.00 98.31 343 VAL A N 1
ATOM 2521 C CA . VAL A 1 343 ? 3.993 4.861 5.760 1.00 98.31 343 VAL A CA 1
ATOM 2522 C C . VAL A 1 343 ? 3.653 5.762 4.572 1.00 98.31 343 VAL A C 1
ATOM 2524 O O . VAL A 1 343 ? 3.909 5.382 3.429 1.00 98.31 343 VAL A O 1
ATOM 2527 N N . ARG A 1 344 ? 3.138 6.979 4.824 1.00 97.19 344 ARG A N 1
ATOM 2528 C CA . ARG A 1 344 ? 2.873 7.985 3.770 1.00 97.19 344 ARG A CA 1
ATOM 2529 C C . ARG A 1 344 ? 4.116 8.304 2.951 1.00 97.19 344 ARG A C 1
ATOM 2531 O O . ARG A 1 344 ? 3.998 8.652 1.784 1.00 97.19 344 ARG A O 1
ATOM 2538 N N . ASP A 1 345 ? 5.286 8.209 3.565 1.00 98.25 345 ASP A N 1
ATOM 2539 C CA . ASP A 1 345 ? 6.566 8.512 2.944 1.00 98.25 345 ASP A CA 1
ATOM 2540 C C . ASP A 1 345 ? 7.199 7.313 2.230 1.00 98.25 345 ASP A C 1
ATOM 2542 O O . ASP A 1 345 ? 8.387 7.330 1.937 1.00 98.25 345 ASP A O 1
ATOM 2546 N N . GLY A 1 346 ? 6.426 6.263 1.942 1.00 98.19 346 GLY A N 1
ATOM 2547 C CA . GLY A 1 346 ? 6.917 5.099 1.206 1.00 98.19 346 GLY A CA 1
ATOM 2548 C C . GLY A 1 346 ? 7.750 4.144 2.055 1.00 98.19 346 GLY A C 1
ATOM 2549 O O . GLY A 1 346 ? 8.654 3.495 1.536 1.00 98.19 346 GLY A O 1
ATOM 2550 N N . GLY A 1 347 ? 7.439 4.031 3.347 1.00 98.19 347 GLY A N 1
ATOM 2551 C CA . GLY A 1 347 ? 8.080 3.084 4.259 1.00 98.19 347 GLY A CA 1
ATOM 2552 C C . GLY A 1 347 ? 7.794 1.611 3.969 1.00 98.19 347 GLY A C 1
ATOM 2553 O O . GLY A 1 347 ? 8.352 0.763 4.655 1.00 98.19 347 GLY A O 1
ATOM 2554 N N . ILE A 1 348 ? 6.958 1.293 2.977 1.00 98.12 348 ILE A N 1
ATOM 2555 C CA . ILE A 1 348 ? 6.663 -0.074 2.543 1.00 98.12 348 ILE A CA 1
ATOM 2556 C C . ILE A 1 348 ? 6.889 -0.174 1.040 1.00 98.12 348 ILE A C 1
ATOM 2558 O O . ILE A 1 348 ? 6.358 0.640 0.285 1.00 98.12 348 ILE A O 1
ATOM 2562 N N . HIS A 1 349 ? 7.627 -1.199 0.621 1.00 97.88 349 HIS A N 1
ATOM 2563 C CA . HIS A 1 349 ? 7.742 -1.611 -0.774 1.00 97.88 349 HIS A CA 1
ATOM 2564 C C . HIS A 1 349 ? 7.180 -3.024 -0.927 1.00 97.88 349 HIS A C 1
ATOM 2566 O O . HIS A 1 349 ? 7.585 -3.960 -0.229 1.00 97.88 349 HIS A O 1
ATOM 2572 N N . ALA A 1 350 ? 6.209 -3.168 -1.820 1.00 94.50 350 ALA A N 1
ATOM 2573 C CA . ALA A 1 350 ? 5.502 -4.406 -2.057 1.00 94.50 350 ALA A CA 1
ATOM 2574 C C . ALA A 1 350 ? 6.254 -5.306 -3.030 1.00 94.50 350 ALA A C 1
ATOM 2576 O O . ALA A 1 350 ? 6.640 -4.851 -4.093 1.00 94.50 350 ALA A O 1
ATOM 2577 N N . LEU A 1 351 ? 6.416 -6.592 -2.700 1.00 91.44 351 LEU A N 1
ATOM 2578 C CA . LEU A 1 351 ? 6.756 -7.619 -3.685 1.00 91.44 351 LEU A CA 1
ATOM 2579 C C . LEU A 1 351 ? 5.472 -8.384 -4.032 1.00 91.44 351 LEU A C 1
ATOM 2581 O O . LEU A 1 351 ? 4.401 -7.788 -4.171 1.00 91.44 351 LEU A O 1
ATOM 2585 N N . THR A 1 352 ? 5.540 -9.703 -4.165 1.00 82.44 352 THR A N 1
ATOM 2586 C CA . THR A 1 352 ? 4.441 -10.554 -4.619 1.00 82.44 352 THR A CA 1
ATOM 2587 C C . THR A 1 352 ? 3.336 -10.713 -3.568 1.00 82.44 352 THR A C 1
ATOM 2589 O O . THR A 1 352 ? 3.570 -10.610 -2.364 1.00 82.44 352 THR A O 1
ATOM 2592 N N . CYS A 1 353 ? 2.123 -10.966 -4.050 1.00 80.19 353 CYS A N 1
ATOM 2593 C CA . CYS A 1 353 ? 0.918 -11.285 -3.286 1.00 80.19 353 CYS A CA 1
ATOM 2594 C C . CYS A 1 353 ? 0.278 -12.538 -3.910 1.00 80.19 353 CYS A C 1
ATOM 2596 O O . CYS A 1 353 ? 0.606 -12.868 -5.050 1.00 80.19 353 CYS A O 1
ATOM 2598 N N . VAL A 1 354 ? -0.644 -13.176 -3.187 1.00 83.31 354 VAL A N 1
ATOM 2599 C CA . VAL A 1 354 ? -1.345 -14.405 -3.599 1.00 83.31 354 VAL A CA 1
ATOM 2600 C C . VAL A 1 354 ? -2.101 -14.215 -4.922 1.00 83.31 354 VAL A C 1
ATOM 2602 O O . VAL A 1 354 ? -1.940 -15.012 -5.844 1.00 83.31 354 VAL A O 1
ATOM 2605 N N . GLY A 1 355 ? -2.903 -13.146 -5.038 1.00 90.50 355 GLY A N 1
ATOM 2606 C CA . GLY A 1 355 ? -3.759 -12.876 -6.202 1.00 90.50 355 GLY A CA 1
ATOM 2607 C C . GLY A 1 355 ? -3.769 -11.395 -6.623 1.00 90.50 355 GLY A C 1
ATOM 2608 O O . GLY A 1 355 ? -3.744 -10.525 -5.738 1.00 90.50 355 GLY A O 1
ATOM 2609 N N . PRO A 1 356 ? -3.812 -11.072 -7.935 1.00 94.62 356 PRO A N 1
ATOM 2610 C CA . PRO A 1 356 ? -3.765 -9.694 -8.437 1.00 94.62 356 PRO A CA 1
ATOM 2611 C C . PRO A 1 356 ? -4.872 -8.766 -7.911 1.00 94.62 356 PRO A C 1
ATOM 2613 O O . PRO A 1 356 ? -4.595 -7.616 -7.559 1.00 94.62 356 PRO A O 1
ATOM 2616 N N . ALA A 1 357 ? -6.114 -9.235 -7.814 1.00 95.75 357 ALA A N 1
ATOM 2617 C CA . ALA A 1 357 ? -7.273 -8.453 -7.386 1.00 95.75 357 ALA A CA 1
ATOM 2618 C C . ALA A 1 357 ? -7.170 -7.985 -5.938 1.00 95.75 357 ALA A C 1
ATOM 2620 O O . ALA A 1 357 ? -7.679 -6.917 -5.598 1.00 95.75 357 ALA A O 1
ATOM 2621 N N . THR A 1 358 ? -6.486 -8.751 -5.092 1.00 94.62 358 THR A N 1
ATOM 2622 C CA . THR A 1 358 ? -6.283 -8.435 -3.669 1.00 94.62 358 THR A CA 1
ATOM 2623 C C . THR A 1 358 ? -4.918 -7.822 -3.368 1.00 94.62 358 THR A C 1
ATOM 2625 O O . THR A 1 358 ? -4.615 -7.546 -2.210 1.00 94.62 358 THR A O 1
ATOM 2628 N N . LYS A 1 359 ? -4.078 -7.624 -4.388 1.00 94.31 359 LYS A N 1
ATOM 2629 C CA . LYS A 1 359 ? -2.697 -7.180 -4.216 1.00 94.31 359 LYS A CA 1
ATOM 2630 C C . LYS A 1 359 ? -2.617 -5.715 -3.814 1.00 94.31 359 LYS A C 1
ATOM 2632 O O . LYS A 1 359 ? -2.919 -4.817 -4.603 1.00 94.31 359 LYS A O 1
ATOM 2637 N N . GLU A 1 360 ? -2.062 -5.466 -2.638 1.00 96.19 360 GLU A N 1
ATOM 2638 C CA . GLU A 1 360 ? -1.634 -4.129 -2.252 1.00 96.19 360 GLU A CA 1
ATOM 2639 C C . GLU A 1 360 ? -0.222 -3.877 -2.806 1.00 96.19 360 GLU A C 1
ATOM 2641 O O . GLU A 1 360 ? 0.779 -4.423 -2.327 1.00 96.19 360 GLU A O 1
ATOM 2646 N N . SER A 1 361 ? -0.151 -3.086 -3.880 1.00 97.44 361 SER A N 1
ATOM 2647 C CA . SER A 1 361 ? 1.102 -2.627 -4.497 1.00 97.44 361 SER A CA 1
ATOM 2648 C C . SER A 1 361 ? 1.834 -1.611 -3.615 1.00 97.44 361 SER A C 1
ATOM 2650 O O . SER A 1 361 ? 1.256 -1.059 -2.675 1.00 97.44 361 SER A O 1
ATOM 2652 N N . THR A 1 362 ? 3.083 -1.279 -3.946 1.00 98.50 362 THR A N 1
ATOM 2653 C CA . THR A 1 362 ? 3.843 -0.227 -3.247 1.00 98.50 362 THR A CA 1
ATOM 2654 C C . THR A 1 362 ? 3.067 1.090 -3.234 1.00 98.50 362 THR A C 1
ATOM 2656 O O . THR A 1 362 ? 2.978 1.776 -2.211 1.00 98.50 362 THR A O 1
ATOM 2659 N N . ARG A 1 363 ? 2.411 1.415 -4.354 1.00 98.31 363 ARG A N 1
ATOM 2660 C CA . ARG A 1 363 ? 1.539 2.586 -4.457 1.00 98.31 363 ARG A CA 1
ATOM 2661 C C . ARG A 1 363 ? 0.338 2.529 -3.511 1.00 98.31 363 ARG A C 1
ATOM 2663 O O . ARG A 1 363 ? -0.055 3.582 -3.013 1.00 98.31 363 ARG A O 1
ATOM 2670 N N . HIS A 1 364 ? -0.216 1.346 -3.232 1.00 98.44 364 HIS A N 1
ATOM 2671 C CA . HIS A 1 364 ? -1.334 1.198 -2.297 1.00 98.44 364 HIS A CA 1
ATOM 2672 C C . HIS A 1 364 ? -0.927 1.685 -0.909 1.00 98.44 364 HIS A C 1
ATOM 2674 O O . HIS A 1 364 ? -1.586 2.564 -0.365 1.00 98.44 364 HIS A O 1
ATOM 2680 N N . TYR A 1 365 ? 0.199 1.198 -0.381 1.00 98.06 365 TYR A N 1
ATOM 2681 C CA . TYR A 1 365 ? 0.710 1.616 0.927 1.00 98.06 365 TYR A CA 1
ATOM 2682 C C . TYR A 1 365 ? 1.050 3.114 0.962 1.00 98.06 365 TYR A C 1
ATOM 2684 O O . TYR A 1 365 ? 0.704 3.808 1.918 1.00 98.06 365 TYR A O 1
ATOM 2692 N N . PHE A 1 366 ? 1.633 3.650 -0.117 1.00 97.75 366 PHE A N 1
ATOM 2693 C CA . PHE A 1 366 ? 1.891 5.091 -0.264 1.00 97.75 366 PHE A CA 1
ATOM 2694 C C . PHE A 1 366 ? 0.595 5.931 -0.249 1.00 97.75 366 PHE A C 1
ATOM 2696 O O . PHE A 1 366 ? 0.575 7.109 0.125 1.00 97.75 366 PHE A O 1
ATOM 2703 N N . ARG A 1 367 ? -0.523 5.326 -0.663 1.00 97.44 367 ARG A N 1
ATOM 2704 C CA . ARG A 1 367 ? -1.850 5.945 -0.741 1.00 97.44 367 ARG A CA 1
ATOM 2705 C C . ARG A 1 367 ? -2.860 5.361 0.251 1.00 97.44 367 ARG A C 1
ATOM 2707 O O . ARG A 1 367 ? -4.055 5.566 0.048 1.00 97.44 367 ARG A O 1
ATOM 2714 N N . GLU A 1 368 ? -2.388 4.720 1.323 1.00 97.88 368 GLU A N 1
ATOM 2715 C CA . GLU A 1 368 ? -3.193 3.885 2.224 1.00 97.88 368 GLU A CA 1
ATOM 2716 C C . GLU A 1 368 ? -4.466 4.610 2.719 1.00 97.88 368 GLU A C 1
ATOM 2718 O O . GLU A 1 368 ? -4.368 5.564 3.508 1.00 97.88 368 GLU A O 1
ATOM 2723 N N . PRO A 1 369 ? -5.667 4.205 2.250 1.00 98.12 369 PRO A N 1
ATOM 2724 C CA . PRO A 1 369 ? -6.901 4.934 2.528 1.00 98.12 369 PRO A CA 1
ATOM 2725 C C . PRO A 1 369 ? -7.283 4.981 4.011 1.00 98.12 369 PRO A C 1
ATOM 2727 O O . PRO A 1 369 ? -7.730 6.035 4.477 1.00 98.12 369 PRO A O 1
ATOM 2730 N N . LEU A 1 370 ? -7.089 3.892 4.767 1.00 98.38 370 LEU A N 1
ATOM 2731 C CA . LEU A 1 370 ? -7.389 3.874 6.205 1.00 98.38 370 LEU A CA 1
ATOM 2732 C C . LEU A 1 370 ? -6.474 4.816 6.968 1.00 98.38 370 LEU A C 1
ATOM 2734 O O . LEU A 1 370 ? -6.946 5.603 7.784 1.00 98.38 370 LEU A O 1
ATOM 2738 N N . LEU A 1 371 ? -5.176 4.779 6.670 1.00 97.94 371 LEU A N 1
ATOM 2739 C CA . LEU A 1 371 ? -4.200 5.645 7.318 1.00 97.94 371 LEU A CA 1
ATOM 2740 C C . LEU A 1 371 ? -4.566 7.113 7.132 1.00 97.94 371 LEU A C 1
ATOM 2742 O O . LEU A 1 371 ? -4.574 7.867 8.105 1.00 97.94 371 LEU A O 1
ATOM 2746 N N . ARG A 1 372 ? -4.878 7.516 5.894 1.00 95.50 372 ARG A N 1
ATOM 2747 C CA . ARG A 1 372 ? -5.240 8.903 5.574 1.00 95.50 372 ARG A CA 1
ATOM 2748 C C . ARG A 1 372 ? -6.438 9.363 6.397 1.00 95.50 372 ARG A C 1
ATOM 2750 O O . ARG A 1 372 ? -6.326 10.367 7.096 1.00 95.50 372 ARG A O 1
ATOM 2757 N N . LEU A 1 373 ? -7.522 8.585 6.383 1.00 96.81 373 LEU A N 1
ATOM 2758 C CA . LEU A 1 373 ? -8.720 8.891 7.165 1.00 96.81 373 LEU A CA 1
ATOM 2759 C C . LEU A 1 373 ? -8.430 8.927 8.668 1.00 96.81 373 LEU A C 1
ATOM 2761 O O . LEU A 1 373 ? -8.737 9.915 9.323 1.00 96.81 373 LEU A O 1
ATOM 2765 N N . MET A 1 374 ? -7.808 7.883 9.218 1.00 97.88 374 MET A N 1
ATOM 2766 C CA . MET A 1 374 ? -7.585 7.755 10.662 1.00 97.88 374 MET A CA 1
ATOM 2767 C C . MET A 1 374 ? -6.636 8.820 11.220 1.00 97.88 374 MET A C 1
ATOM 2769 O O . MET A 1 374 ? -6.812 9.277 12.348 1.00 97.88 374 MET A O 1
ATOM 2773 N N . ALA A 1 375 ? -5.618 9.222 10.457 1.00 95.50 375 ALA A N 1
ATOM 2774 C CA . ALA A 1 375 ? -4.687 10.264 10.882 1.00 95.50 375 ALA A CA 1
ATOM 2775 C C . ALA A 1 375 ? -5.354 11.654 10.923 1.00 95.50 375 ALA A C 1
ATOM 2777 O O . ALA A 1 375 ? -5.044 12.468 11.802 1.00 95.50 375 ALA A O 1
ATOM 2778 N N . GLU A 1 376 ? -6.269 11.919 9.990 1.00 93.38 376 GLU A N 1
ATOM 2779 C CA . GLU A 1 376 ? -6.986 13.195 9.854 1.00 93.38 376 GLU A CA 1
ATOM 2780 C C . GLU A 1 376 ? -8.234 13.279 10.749 1.00 93.38 376 GLU A C 1
ATOM 2782 O O . GLU A 1 376 ? -8.675 14.378 11.072 1.00 93.38 376 GLU A O 1
ATOM 2787 N N . ASP A 1 377 ? -8.755 12.147 11.224 1.00 95.25 377 ASP A N 1
ATOM 2788 C CA . ASP A 1 377 ? -9.980 12.081 12.022 1.00 95.25 377 ASP A CA 1
ATOM 2789 C C . ASP A 1 377 ? -9.879 12.812 13.372 1.00 95.25 377 ASP A C 1
ATOM 2791 O O . ASP A 1 377 ? -8.944 12.606 14.142 1.00 95.25 377 ASP A O 1
ATOM 2795 N N . GLU A 1 378 ? -10.843 13.669 13.699 1.00 92.38 378 GLU A N 1
ATOM 2796 C CA . GLU A 1 378 ? -10.801 14.493 14.917 1.00 92.38 378 GLU A CA 1
ATOM 2797 C C . GLU A 1 378 ? -11.254 13.760 16.190 1.00 92.38 378 GLU A C 1
ATOM 2799 O O . GLU A 1 378 ? -10.982 14.227 17.302 1.00 92.38 378 GLU A O 1
ATOM 2804 N N . GLU A 1 379 ? -11.940 12.626 16.048 1.00 94.81 379 GLU A N 1
ATOM 2805 C CA . GLU A 1 379 ? -12.553 11.897 17.159 1.00 94.81 379 GLU A CA 1
ATOM 2806 C C . GLU A 1 379 ? -11.634 10.819 17.729 1.00 94.81 379 GLU A C 1
ATOM 2808 O O . GLU A 1 379 ? -11.795 10.457 18.890 1.00 94.81 379 GLU A O 1
ATOM 2813 N N . ILE A 1 380 ? -10.645 10.352 16.962 1.00 97.00 380 ILE A N 1
ATOM 2814 C CA . ILE A 1 380 ? -9.676 9.330 17.380 1.00 97.00 380 ILE A CA 1
ATOM 2815 C C . ILE A 1 380 ? -8.231 9.846 17.355 1.00 97.00 380 ILE A C 1
ATOM 2817 O O . ILE A 1 380 ? -7.867 10.763 16.615 1.00 97.00 380 ILE A O 1
ATOM 2821 N N . GLY A 1 381 ? -7.370 9.226 18.159 1.00 96.62 381 GLY A N 1
ATOM 2822 C CA . GLY A 1 381 ? -5.925 9.423 18.143 1.00 96.62 381 GLY A CA 1
ATOM 2823 C C . GLY A 1 381 ? -5.205 8.209 17.565 1.00 96.62 381 GLY A C 1
ATOM 2824 O O . GLY A 1 381 ? -4.962 7.247 18.290 1.00 96.62 381 GLY A O 1
ATOM 2825 N N . LEU A 1 382 ? -4.807 8.264 16.289 1.00 97.38 382 LEU A N 1
ATOM 2826 C CA . LEU A 1 382 ? -3.986 7.216 15.674 1.00 97.38 382 LEU A CA 1
ATOM 2827 C C . LEU A 1 382 ? -2.596 7.167 16.333 1.00 97.38 382 LEU A C 1
ATOM 2829 O O . LEU A 1 382 ? -1.798 8.101 16.209 1.00 97.38 382 LEU A O 1
ATOM 2833 N N . VAL A 1 383 ? -2.297 6.085 17.054 1.00 95.56 383 VAL A N 1
ATOM 2834 C CA . VAL A 1 383 ? -1.052 5.971 17.832 1.00 95.56 383 VAL A CA 1
ATOM 2835 C C . VAL A 1 383 ? 0.144 5.520 16.997 1.00 95.56 383 VAL A C 1
ATOM 2837 O O . VAL A 1 383 ? 1.271 5.900 17.333 1.00 95.56 383 VAL A O 1
ATOM 2840 N N . GLY A 1 384 ? -0.114 4.768 15.925 1.00 96.25 384 GLY A N 1
ATOM 2841 C CA . GLY A 1 384 ? 0.859 4.191 15.000 1.00 96.25 384 GLY A CA 1
ATOM 2842 C C . GLY A 1 384 ? 0.190 3.226 14.017 1.00 96.25 384 GLY A C 1
ATOM 2843 O O . GLY A 1 384 ? -1.006 2.942 14.130 1.00 96.25 384 GLY A O 1
ATOM 2844 N N . VAL A 1 385 ? 0.975 2.734 13.062 1.00 98.62 385 VAL A N 1
ATOM 2845 C CA . VAL A 1 385 ? 0.586 1.691 12.108 1.00 98.62 385 VAL A CA 1
ATOM 2846 C C . VAL A 1 385 ? 1.493 0.489 12.336 1.00 98.62 385 VAL A C 1
ATOM 2848 O O . VAL A 1 385 ? 2.713 0.616 12.283 1.00 98.62 385 VAL A O 1
ATOM 2851 N N . VAL A 1 386 ? 0.914 -0.663 12.639 1.00 98.75 386 VAL A N 1
ATOM 2852 C CA . VAL A 1 386 ? 1.643 -1.893 12.946 1.00 98.75 386 VAL A CA 1
ATOM 2853 C C . VAL A 1 386 ? 1.636 -2.779 11.714 1.00 98.75 386 VAL A C 1
ATOM 2855 O O . VAL A 1 386 ? 0.571 -3.186 11.267 1.00 98.75 386 VAL A O 1
ATOM 2858 N N . PHE A 1 387 ? 2.811 -3.093 11.185 1.00 98.25 387 PHE A N 1
ATOM 2859 C CA . PHE A 1 387 ? 2.977 -4.083 10.129 1.00 98.25 387 PHE A CA 1
ATOM 2860 C C . PHE A 1 387 ? 3.349 -5.415 10.760 1.00 98.25 387 PHE A C 1
ATOM 2862 O O . PHE A 1 387 ? 4.324 -5.483 11.504 1.00 98.25 387 PHE A O 1
ATOM 2869 N N . ILE A 1 388 ? 2.571 -6.455 10.490 1.00 97.25 388 ILE A N 1
ATOM 2870 C CA . ILE A 1 388 ? 2.816 -7.814 10.981 1.00 97.25 388 ILE A CA 1
ATOM 2871 C C . ILE A 1 388 ? 2.858 -8.765 9.790 1.00 97.25 388 ILE A C 1
ATOM 2873 O O . ILE A 1 388 ? 2.034 -8.655 8.888 1.00 97.25 388 ILE A O 1
ATOM 2877 N N . GLY A 1 389 ? 3.830 -9.671 9.757 1.00 94.62 389 GLY A N 1
ATOM 2878 C CA . GLY A 1 389 ? 3.902 -10.674 8.704 1.00 94.62 389 GLY A CA 1
ATOM 2879 C C . GLY A 1 389 ? 2.933 -11.829 8.923 1.00 94.62 389 GLY A C 1
ATOM 2880 O O . GLY A 1 389 ? 2.588 -12.129 10.062 1.00 94.62 389 GLY A O 1
ATOM 2881 N N . SER A 1 390 ? 2.571 -12.518 7.843 1.00 92.25 390 SER A N 1
ATOM 2882 C CA . SER A 1 390 ? 1.845 -13.792 7.867 1.00 92.25 390 SER A CA 1
ATOM 2883 C C . SER A 1 390 ? 2.792 -14.975 7.587 1.00 92.25 390 SER A C 1
ATOM 2885 O O . SER A 1 390 ? 3.068 -15.283 6.426 1.00 92.25 390 SER A O 1
ATOM 2887 N N . PRO A 1 391 ? 3.361 -15.651 8.604 1.00 92.25 391 PRO A N 1
ATOM 2888 C CA . PRO A 1 391 ? 4.278 -16.771 8.393 1.00 92.25 391 PRO A CA 1
ATOM 2889 C C . PRO A 1 391 ? 3.608 -17.952 7.689 1.00 92.25 391 PRO A C 1
ATOM 2891 O O . PRO A 1 391 ? 2.397 -18.132 7.766 1.00 92.25 391 PRO A O 1
ATOM 2894 N N . GLN A 1 392 ? 4.379 -18.830 7.049 1.00 87.88 392 GLN A N 1
ATOM 2895 C CA . GLN A 1 392 ? 3.807 -20.061 6.484 1.00 87.88 392 GLN A CA 1
ATOM 2896 C C . GLN A 1 392 ? 3.542 -21.125 7.555 1.00 87.88 392 GLN A C 1
ATOM 2898 O O . GLN A 1 392 ? 2.584 -21.888 7.449 1.00 87.88 392 GLN A O 1
ATOM 2903 N N . VAL A 1 393 ? 4.396 -21.189 8.579 1.00 89.31 393 VAL A N 1
ATOM 2904 C CA . VAL A 1 393 ? 4.367 -22.226 9.615 1.00 89.31 393 VAL A CA 1
ATOM 2905 C C . VAL A 1 393 ? 3.385 -21.843 10.719 1.00 89.31 393 VAL A C 1
ATOM 2907 O O . VAL A 1 393 ? 3.515 -20.779 11.314 1.00 89.31 393 VAL A O 1
ATOM 2910 N N . ASN A 1 394 ? 2.439 -22.731 11.038 1.00 86.69 394 ASN A N 1
ATOM 2911 C CA . ASN A 1 394 ? 1.365 -22.465 12.006 1.00 86.69 394 ASN A CA 1
ATOM 2912 C C . ASN A 1 394 ? 1.860 -22.016 13.391 1.00 86.69 394 ASN A C 1
ATOM 2914 O O . ASN A 1 394 ? 1.336 -21.045 13.929 1.00 86.69 394 ASN A O 1
ATOM 2918 N N . ASP A 1 395 ? 2.890 -22.664 13.943 1.00 90.44 395 ASP A N 1
ATOM 2919 C CA . ASP A 1 395 ? 3.442 -22.288 15.255 1.00 90.44 395 ASP A CA 1
ATOM 2920 C C . ASP A 1 395 ? 3.998 -20.851 15.254 1.00 90.44 395 ASP A C 1
ATOM 2922 O O . ASP A 1 395 ? 3.884 -20.125 16.245 1.00 90.44 395 ASP A O 1
ATOM 2926 N N . GLU A 1 396 ? 4.554 -20.408 14.121 1.00 93.62 396 GLU A N 1
ATOM 2927 C CA . GLU A 1 396 ? 5.016 -19.031 13.948 1.00 93.62 396 GLU A CA 1
ATOM 2928 C C . GLU A 1 396 ? 3.835 -18.056 13.874 1.00 93.62 396 GLU A C 1
ATOM 2930 O O . GLU A 1 396 ? 3.923 -16.990 14.481 1.00 93.62 396 GLU A O 1
ATOM 2935 N N . LYS A 1 397 ? 2.716 -18.427 13.227 1.00 93.62 397 LYS A N 1
ATOM 2936 C CA . LYS A 1 397 ? 1.482 -17.610 13.177 1.00 93.62 397 LYS A CA 1
ATOM 2937 C C . LYS A 1 397 ? 0.982 -17.267 14.579 1.00 93.62 397 LYS A C 1
ATOM 2939 O O . LYS A 1 397 ? 0.732 -16.101 14.897 1.00 93.62 397 LYS A O 1
ATOM 2944 N N . SER A 1 398 ? 0.892 -18.280 15.445 1.00 94.25 398 SER A N 1
ATOM 2945 C CA . SER A 1 398 ? 0.483 -18.101 16.842 1.00 94.25 398 SER A CA 1
ATOM 2946 C C . SER A 1 398 ? 1.487 -17.248 17.616 1.00 94.25 398 SER A C 1
ATOM 2948 O O . SER A 1 398 ? 1.092 -16.372 18.388 1.00 94.25 398 SER A O 1
ATOM 2950 N N . PHE A 1 399 ? 2.790 -17.448 17.394 1.00 96.62 399 PHE A N 1
ATOM 2951 C CA . PHE A 1 399 ? 3.820 -16.636 18.038 1.00 96.62 399 PHE A CA 1
ATOM 2952 C C . PHE A 1 399 ? 3.726 -15.154 17.643 1.00 96.62 399 PHE A C 1
ATOM 2954 O O . PHE A 1 399 ? 3.663 -14.300 18.534 1.00 96.62 399 PHE A O 1
ATOM 2961 N N . VAL A 1 400 ? 3.690 -14.832 16.343 1.00 97.00 400 VAL A N 1
ATOM 2962 C CA . VAL A 1 400 ? 3.662 -13.435 15.867 1.00 97.00 400 VAL A CA 1
ATOM 2963 C C . VAL A 1 400 ? 2.379 -12.723 16.291 1.00 97.00 400 VAL A C 1
ATOM 2965 O O . VAL A 1 400 ? 2.447 -11.596 16.788 1.00 97.00 400 VAL A O 1
ATOM 2968 N N . SER A 1 401 ? 1.234 -13.404 16.230 1.00 97.62 401 SER A N 1
ATOM 2969 C CA . SER A 1 401 ? -0.052 -12.852 16.672 1.00 97.62 401 SER A CA 1
ATOM 2970 C C . SER A 1 401 ? -0.068 -12.605 18.184 1.00 97.62 401 SER A C 1
ATOM 2972 O O . SER A 1 401 ? -0.524 -11.560 18.653 1.00 97.62 401 SER A O 1
ATOM 2974 N N . ALA A 1 402 ? 0.520 -13.501 18.985 1.00 98.00 402 ALA A N 1
ATOM 2975 C CA . ALA A 1 402 ? 0.673 -13.274 20.422 1.00 98.00 402 ALA A CA 1
ATOM 2976 C C . ALA A 1 402 ? 1.613 -12.093 20.736 1.00 98.00 402 ALA A C 1
ATOM 2978 O O . ALA A 1 402 ? 1.406 -11.386 21.728 1.00 98.00 402 ALA A O 1
ATOM 2979 N N . ARG A 1 403 ? 2.653 -11.856 19.917 1.00 98.38 403 ARG A N 1
ATOM 2980 C CA . ARG A 1 403 ? 3.490 -10.643 20.023 1.00 98.38 403 ARG A CA 1
ATOM 2981 C C . ARG A 1 403 ? 2.701 -9.382 19.675 1.00 98.38 403 ARG A C 1
ATOM 2983 O O . ARG A 1 403 ? 2.884 -8.378 20.359 1.00 98.38 403 ARG A O 1
ATOM 2990 N N . LEU A 1 404 ? 1.810 -9.434 18.684 1.00 98.50 404 LEU A N 1
ATOM 2991 C CA . LEU A 1 404 ? 0.920 -8.318 18.347 1.00 98.50 404 LEU A CA 1
ATOM 2992 C C . LEU A 1 404 ? -0.004 -7.974 19.505 1.00 98.50 404 LEU A C 1
ATOM 2994 O O . LEU A 1 404 ? -0.070 -6.813 19.893 1.00 98.50 404 LEU A O 1
ATOM 2998 N N . GLY A 1 405 ? -0.647 -8.975 20.105 1.00 98.31 405 GLY A N 1
ATOM 2999 C CA . GLY A 1 405 ? -1.467 -8.768 21.293 1.00 98.31 405 GLY A CA 1
ATOM 3000 C C . GLY A 1 405 ? -0.688 -8.076 22.417 1.00 98.31 405 GLY A C 1
ATOM 3001 O O . GLY A 1 405 ? -1.131 -7.052 22.931 1.00 98.31 405 GLY A O 1
ATOM 3002 N N . ALA A 1 406 ? 0.506 -8.579 22.752 1.00 98.56 406 ALA A N 1
ATOM 3003 C CA . ALA A 1 406 ? 1.357 -7.981 23.785 1.00 98.56 406 ALA A CA 1
ATOM 3004 C C . ALA A 1 406 ? 1.799 -6.543 23.447 1.00 98.56 406 ALA A C 1
ATOM 3006 O O . ALA A 1 406 ? 1.858 -5.689 24.330 1.00 98.56 406 ALA A O 1
ATOM 3007 N N . LEU A 1 407 ? 2.094 -6.258 22.175 1.00 98.56 407 LEU A N 1
ATOM 3008 C CA . LEU A 1 407 ? 2.414 -4.909 21.710 1.00 98.56 407 LEU A CA 1
ATOM 3009 C C . LEU A 1 407 ? 1.212 -3.971 21.866 1.00 98.56 407 LEU A C 1
ATOM 3011 O O . LEU A 1 407 ? 1.367 -2.860 22.362 1.00 98.56 407 LEU A O 1
ATOM 3015 N N . VAL A 1 408 ? 0.025 -4.411 21.451 1.00 98.12 408 VAL A N 1
ATOM 3016 C CA . VAL A 1 408 ? -1.211 -3.623 21.516 1.00 98.12 408 VAL A CA 1
ATOM 3017 C C . VAL A 1 408 ? -1.603 -3.323 22.965 1.00 98.12 408 VAL A C 1
ATOM 3019 O O . VAL A 1 408 ? -1.948 -2.185 23.272 1.00 98.12 408 VAL A O 1
ATOM 3022 N N . GLU A 1 409 ? -1.449 -4.296 23.864 1.00 97.31 409 GLU A N 1
ATOM 3023 C CA . GLU A 1 409 ? -1.597 -4.112 25.314 1.00 97.31 409 GLU A CA 1
ATOM 3024 C C . GLU A 1 409 ? -0.627 -3.056 25.855 1.00 97.31 409 GLU A C 1
ATOM 3026 O O . GLU A 1 409 ? -1.028 -2.139 26.566 1.00 97.31 409 GLU A O 1
ATOM 3031 N N . ALA A 1 410 ? 0.648 -3.130 25.462 1.00 98.06 410 ALA A N 1
ATOM 3032 C CA . ALA A 1 410 ? 1.665 -2.169 25.883 1.00 98.06 410 ALA A CA 1
ATOM 3033 C C . ALA A 1 410 ? 1.440 -0.755 25.316 1.00 98.06 410 ALA A C 1
ATOM 3035 O O . ALA A 1 410 ? 1.868 0.230 25.922 1.00 98.06 410 ALA A O 1
ATOM 3036 N N . LEU A 1 411 ? 0.796 -0.640 24.151 1.00 96.06 411 LEU A N 1
ATOM 3037 C CA . LEU A 1 411 ? 0.434 0.643 23.547 1.00 96.06 411 LEU A CA 1
ATOM 3038 C C . LEU A 1 411 ? -0.782 1.299 24.213 1.00 96.06 411 LEU A C 1
ATOM 3040 O O . LEU A 1 411 ? -0.977 2.498 23.979 1.00 96.06 411 LEU A O 1
ATOM 3044 N N . ASP A 1 412 ? -1.543 0.553 25.023 1.00 96.69 412 ASP A N 1
ATOM 3045 C CA . ASP A 1 412 ? -2.733 1.016 25.748 1.00 96.69 412 ASP A CA 1
ATOM 3046 C C . ASP A 1 412 ? -3.714 1.723 24.796 1.00 96.69 412 ASP A C 1
ATOM 3048 O O . ASP A 1 412 ? -3.815 2.955 24.756 1.00 96.69 412 ASP A O 1
ATOM 3052 N N . VAL A 1 413 ? -4.318 0.941 23.897 1.00 97.44 413 VAL A N 1
ATOM 3053 C CA . VAL A 1 413 ? -5.240 1.430 22.859 1.00 97.44 413 VAL A CA 1
ATOM 3054 C C . VAL A 1 413 ? -6.662 0.945 23.115 1.00 97.44 413 VAL A C 1
ATOM 3056 O O . VAL A 1 413 ? -6.873 -0.170 23.576 1.00 97.44 413 VAL A O 1
ATOM 3059 N N . ASP A 1 414 ? -7.636 1.766 22.743 1.00 98.31 414 ASP A N 1
ATOM 3060 C CA . ASP A 1 414 ? -9.068 1.496 22.884 1.00 98.31 414 ASP A CA 1
ATOM 3061 C C . ASP A 1 414 ? -9.635 0.727 21.679 1.00 98.31 414 ASP A C 1
ATOM 3063 O O . ASP A 1 414 ? -10.619 -0.012 21.792 1.00 98.31 414 ASP A O 1
ATOM 3067 N N . GLY A 1 415 ? -9.008 0.887 20.507 1.00 98.50 415 GLY A N 1
ATOM 3068 C CA . GLY A 1 415 ? -9.479 0.282 19.266 1.00 98.50 415 GLY A CA 1
ATOM 3069 C C . GLY A 1 415 ? -8.383 -0.084 18.267 1.00 98.50 415 GLY A C 1
ATOM 3070 O O . GLY A 1 415 ? -7.314 0.525 18.223 1.00 98.50 415 GLY A O 1
ATOM 3071 N N . ALA A 1 416 ? -8.672 -1.066 17.418 1.00 98.81 416 ALA A N 1
ATOM 3072 C CA . ALA A 1 416 ? -7.802 -1.504 16.336 1.00 98.81 416 ALA A CA 1
ATOM 3073 C C . ALA A 1 416 ? -8.598 -1.790 15.057 1.00 98.81 416 ALA A C 1
ATOM 3075 O O . ALA A 1 416 ? -9.669 -2.398 15.099 1.00 98.81 416 ALA A O 1
ATOM 3076 N N . ILE A 1 417 ? -8.045 -1.396 13.910 1.00 98.88 417 ILE A N 1
ATOM 3077 C CA . ILE A 1 417 ? -8.475 -1.918 12.606 1.00 98.88 417 ILE A CA 1
ATOM 3078 C C . ILE A 1 417 ? -7.390 -2.867 12.122 1.00 98.88 417 ILE A C 1
ATOM 3080 O O . ILE A 1 417 ? -6.242 -2.447 12.007 1.00 98.88 417 ILE A O 1
ATOM 3084 N N . VAL A 1 418 ? -7.742 -4.120 11.854 1.00 98.75 418 VAL A N 1
ATOM 3085 C CA . VAL A 1 418 ? -6.828 -5.131 11.307 1.00 98.75 418 VAL A CA 1
ATOM 3086 C C . VAL A 1 418 ? -7.187 -5.351 9.847 1.00 98.75 418 VAL A C 1
ATOM 3088 O O . VAL A 1 418 ? -8.348 -5.604 9.534 1.00 98.75 418 VAL A O 1
ATOM 3091 N N . THR A 1 419 ? -6.211 -5.263 8.949 1.00 97.94 419 THR A N 1
ATOM 3092 C CA . THR A 1 419 ? -6.391 -5.575 7.527 1.00 97.94 419 THR A CA 1
ATOM 3093 C C . THR A 1 419 ? -5.454 -6.690 7.106 1.00 97.94 419 THR A C 1
ATOM 3095 O O . THR A 1 419 ? -4.331 -6.721 7.593 1.00 97.94 419 THR A O 1
ATOM 3098 N N . THR A 1 420 ? -5.848 -7.512 6.139 1.00 94.12 420 THR A N 1
ATOM 3099 C CA . THR A 1 420 ? -4.940 -8.463 5.479 1.00 94.12 420 THR A CA 1
ATOM 3100 C C . THR A 1 420 ? -5.144 -8.402 3.967 1.00 94.12 420 THR A C 1
ATOM 3102 O O . THR A 1 420 ? -6.285 -8.306 3.499 1.00 94.12 420 THR A O 1
ATOM 3105 N N . GLU A 1 421 ? -4.049 -8.401 3.206 1.00 90.19 421 GLU A N 1
ATOM 3106 C CA . GLU A 1 421 ? -4.093 -8.607 1.754 1.00 90.19 421 GLU A CA 1
ATOM 3107 C C . GLU A 1 421 ? -4.125 -10.112 1.425 1.00 90.19 421 GLU A C 1
ATOM 3109 O O . GLU A 1 421 ? -3.760 -10.961 2.239 1.00 90.19 421 GLU A O 1
ATOM 3114 N N . GLY A 1 422 ? -4.533 -10.469 0.208 1.00 89.38 422 GLY A N 1
ATOM 3115 C CA . GLY A 1 422 ? -4.710 -11.875 -0.161 1.00 89.38 422 GLY A CA 1
ATOM 3116 C C . GLY A 1 422 ? -5.869 -12.556 0.573 1.00 89.38 422 GLY A C 1
ATOM 3117 O O . GLY A 1 422 ? -6.781 -11.910 1.086 1.00 89.38 422 GLY A O 1
ATOM 3118 N N . PHE A 1 423 ? -5.861 -13.890 0.560 1.00 91.38 423 PHE A N 1
ATOM 3119 C CA . PHE A 1 423 ? -6.905 -14.734 1.144 1.00 91.38 423 PHE A CA 1
ATOM 3120 C C . PHE A 1 423 ? -6.394 -16.160 1.380 1.00 91.38 423 PHE A C 1
ATOM 3122 O O . PHE A 1 423 ? -5.285 -16.513 0.974 1.00 91.38 423 PHE A O 1
ATOM 3129 N N . GLY A 1 424 ? -7.201 -17.004 2.026 1.00 89.50 424 GLY A N 1
ATOM 3130 C CA . GLY A 1 424 ? -6.863 -18.412 2.237 1.00 89.50 424 GLY A CA 1
ATOM 3131 C C . GLY A 1 424 ? -5.982 -18.599 3.469 1.00 89.50 424 GLY A C 1
ATOM 3132 O O . GLY A 1 424 ? -6.420 -18.311 4.576 1.00 89.50 424 GLY A O 1
ATOM 3133 N N . ASN A 1 425 ? -4.746 -19.088 3.309 1.00 88.69 425 ASN A N 1
ATOM 3134 C CA . ASN A 1 425 ? -3.881 -19.431 4.451 1.00 88.69 425 ASN A CA 1
ATOM 3135 C C . ASN A 1 425 ? -3.588 -18.234 5.381 1.00 88.69 425 ASN A C 1
ATOM 3137 O O . ASN A 1 425 ? -3.476 -18.424 6.589 1.00 88.69 425 ASN A O 1
ATOM 3141 N N . ASN A 1 426 ? -3.526 -17.010 4.840 1.00 89.06 426 ASN A N 1
ATOM 3142 C CA . ASN A 1 426 ? -3.334 -15.790 5.640 1.00 89.06 426 ASN A CA 1
ATOM 3143 C C . ASN A 1 426 ? -4.532 -15.464 6.541 1.00 89.06 426 ASN A C 1
ATOM 3145 O O . ASN A 1 426 ? -4.385 -14.794 7.555 1.00 89.06 426 ASN A O 1
ATOM 3149 N N . HIS A 1 427 ? -5.733 -15.967 6.227 1.00 93.38 427 HIS A N 1
ATOM 3150 C CA . HIS A 1 427 ? -6.903 -15.718 7.072 1.00 93.38 427 HIS A CA 1
ATOM 3151 C C . HIS A 1 427 ? -6.787 -16.358 8.459 1.00 93.38 427 HIS A C 1
ATOM 3153 O O . HIS A 1 427 ? -7.488 -15.934 9.375 1.00 93.38 427 HIS A O 1
ATOM 3159 N N . ILE A 1 428 ? -5.895 -17.340 8.628 1.00 93.12 428 ILE A N 1
ATOM 3160 C CA . ILE A 1 428 ? -5.566 -17.929 9.932 1.00 93.12 428 ILE A CA 1
ATOM 3161 C C . ILE A 1 428 ? -4.851 -16.896 10.812 1.00 93.12 428 ILE A C 1
ATOM 3163 O O . ILE A 1 428 ? -5.266 -16.689 11.949 1.00 93.12 428 ILE A O 1
ATOM 3167 N N . ASP A 1 429 ? -3.823 -16.227 10.282 1.00 94.31 429 ASP A N 1
ATOM 3168 C CA . ASP A 1 429 ? -3.086 -15.163 10.981 1.00 94.31 429 ASP A CA 1
ATOM 3169 C C . ASP A 1 429 ? -4.002 -13.983 11.293 1.00 94.31 429 ASP A C 1
ATOM 3171 O O . ASP A 1 429 ? -4.021 -13.485 12.416 1.00 94.31 429 ASP A O 1
ATOM 3175 N N . PHE A 1 430 ? -4.826 -13.603 10.318 1.00 96.44 430 PHE A N 1
ATOM 3176 C CA . PHE A 1 430 ? -5.779 -12.514 10.450 1.00 96.44 430 PHE A CA 1
ATOM 3177 C C . PHE A 1 430 ? -6.794 -12.768 11.572 1.00 96.44 430 PHE A C 1
ATOM 3179 O O . PHE A 1 430 ? -7.039 -11.893 12.408 1.00 96.44 430 PHE A O 1
ATOM 3186 N N . ALA A 1 431 ? -7.367 -13.976 11.621 1.00 96.81 431 ALA A N 1
ATOM 3187 C CA . ALA A 1 431 ? -8.293 -14.371 12.675 1.00 96.81 431 ALA A CA 1
ATOM 3188 C C . ALA A 1 431 ? -7.607 -14.388 14.049 1.00 96.81 431 ALA A C 1
ATOM 3190 O O . ALA A 1 431 ? -8.132 -13.801 14.999 1.00 96.81 431 ALA A O 1
ATOM 3191 N N . GLU A 1 432 ? -6.423 -14.997 14.150 1.00 96.94 432 GLU A N 1
ATOM 3192 C CA . GLU A 1 432 ? -5.643 -15.062 15.391 1.00 96.94 432 GLU A CA 1
ATOM 3193 C C . GLU A 1 432 ? -5.218 -13.661 15.866 1.00 96.94 432 GLU A C 1
ATOM 3195 O O . GLU A 1 432 ? -5.323 -13.348 17.049 1.00 96.94 432 GLU A O 1
ATOM 3200 N N . SER A 1 433 ? -4.814 -12.766 14.964 1.00 97.94 433 SER A N 1
ATOM 3201 C CA . SER A 1 433 ? -4.473 -11.374 15.279 1.00 97.94 433 SER A CA 1
ATOM 3202 C C . SER A 1 433 ? -5.662 -10.617 15.875 1.00 97.94 433 SER A C 1
ATOM 3204 O O . SER A 1 433 ? -5.513 -9.913 16.879 1.00 97.94 433 SER A O 1
ATOM 3206 N N . ILE A 1 434 ? -6.858 -10.792 15.303 1.00 98.50 434 ILE A N 1
ATOM 3207 C CA . ILE A 1 434 ? -8.101 -10.216 15.840 1.00 98.50 434 ILE A CA 1
ATOM 3208 C C . ILE A 1 434 ? -8.444 -10.817 17.212 1.00 98.50 434 ILE A C 1
ATOM 3210 O O . ILE A 1 434 ? -8.898 -10.094 18.105 1.00 98.50 434 ILE A O 1
ATOM 3214 N N . GLU A 1 435 ? -8.205 -12.114 17.417 1.00 98.12 435 GLU A N 1
ATOM 3215 C CA . GLU A 1 435 ? -8.406 -12.780 18.710 1.00 98.12 435 GLU A CA 1
ATOM 3216 C C . GLU A 1 435 ? -7.456 -12.249 19.777 1.00 98.12 435 GLU A C 1
ATOM 3218 O O . GLU A 1 435 ? -7.894 -11.852 20.856 1.00 98.12 435 GLU A O 1
ATOM 3223 N N . GLN A 1 436 ? -6.165 -12.167 19.461 1.00 98.31 436 GLN A N 1
ATOM 3224 C CA . GLN A 1 436 ? -5.135 -11.694 20.379 1.00 98.31 436 GLN A CA 1
ATOM 3225 C C . GLN A 1 436 ? -5.390 -10.254 20.815 1.00 98.31 436 GLN A C 1
ATOM 3227 O O . GLN A 1 436 ? -5.233 -9.937 21.996 1.00 98.31 436 GLN A O 1
ATOM 3232 N N . ILE A 1 437 ? -5.819 -9.381 19.904 1.00 98.50 437 ILE A N 1
ATOM 3233 C CA . ILE A 1 437 ? -6.177 -8.007 20.260 1.00 98.50 437 ILE A CA 1
ATOM 3234 C C . ILE A 1 437 ? -7.475 -7.980 21.081 1.00 98.50 437 ILE A C 1
ATOM 3236 O O . ILE A 1 437 ? -7.512 -7.389 22.161 1.00 98.50 437 ILE A O 1
ATOM 3240 N N . GLY A 1 438 ? -8.533 -8.640 20.607 1.00 98.00 438 GLY A N 1
ATOM 3241 C CA . GLY A 1 438 ? -9.844 -8.601 21.258 1.00 98.00 438 GLY A CA 1
ATOM 3242 C C . GLY A 1 438 ? -9.864 -9.250 22.648 1.00 98.00 438 GLY A C 1
ATOM 3243 O O . GLY A 1 438 ? -10.555 -8.763 23.542 1.00 98.00 438 GLY A O 1
ATOM 3244 N N . ALA A 1 439 ? -9.048 -10.282 22.886 1.00 97.56 439 ALA A N 1
ATOM 3245 C CA . ALA A 1 439 ? -8.892 -10.929 24.194 1.00 97.56 439 ALA A CA 1
ATOM 3246 C C . ALA A 1 439 ? -8.372 -9.979 25.292 1.00 97.56 439 ALA A C 1
ATOM 3248 O O . ALA A 1 439 ? -8.511 -10.276 26.478 1.00 97.56 439 ALA A O 1
ATOM 3249 N N . ARG A 1 440 ? -7.807 -8.827 24.909 1.00 97.50 440 ARG A N 1
ATOM 3250 C CA . ARG A 1 440 ? -7.330 -7.767 25.813 1.00 97.50 440 ARG A CA 1
ATOM 3251 C C . ARG A 1 440 ? -8.360 -6.663 26.051 1.00 97.50 440 ARG A C 1
ATOM 3253 O O . ARG A 1 440 ? -8.038 -5.652 26.660 1.00 97.50 440 ARG A O 1
ATOM 3260 N N . GLY A 1 441 ? -9.594 -6.847 25.581 1.00 96.56 441 GLY A N 1
ATOM 3261 C CA . GLY A 1 441 ? -10.678 -5.878 25.750 1.00 96.56 441 GLY A CA 1
ATOM 3262 C C . GLY A 1 441 ? -10.638 -4.705 24.767 1.00 96.56 441 GLY A C 1
ATOM 3263 O O . GLY A 1 441 ? -11.397 -3.755 24.934 1.00 96.56 441 GLY A O 1
ATOM 3264 N N . VAL A 1 442 ? -9.788 -4.766 23.739 1.00 98.31 442 VAL A N 1
ATOM 3265 C CA . VAL A 1 442 ? -9.689 -3.740 22.691 1.00 98.31 442 VAL A CA 1
ATOM 3266 C C . VAL A 1 442 ? -10.791 -3.951 21.650 1.00 98.31 442 VAL A C 1
ATOM 3268 O O . VAL A 1 442 ? -11.037 -5.077 21.214 1.00 98.31 442 VAL A O 1
ATOM 3271 N N . SER A 1 443 ? -11.447 -2.874 21.206 1.00 98.44 443 SER A N 1
ATOM 3272 C CA . SER A 1 443 ? -12.446 -2.954 20.130 1.00 98.44 443 SER A CA 1
ATOM 3273 C C . SER A 1 443 ? -11.774 -3.208 18.781 1.00 98.44 443 SER A C 1
ATOM 3275 O O . SER A 1 443 ? -10.986 -2.384 18.327 1.00 98.44 443 SER A O 1
ATOM 3277 N N . VAL A 1 444 ? -12.100 -4.314 18.107 1.00 98.38 444 VAL A N 1
ATOM 3278 C CA . VAL A 1 444 ? -11.469 -4.682 16.825 1.00 98.38 444 VAL A CA 1
ATOM 3279 C C . VAL A 1 444 ? -12.470 -4.689 15.678 1.00 98.38 444 VAL A C 1
ATOM 3281 O O . VAL A 1 444 ? -13.585 -5.199 15.826 1.00 98.38 444 VAL A O 1
ATOM 3284 N N . VAL A 1 445 ? -12.045 -4.143 14.538 1.00 98.62 445 VAL A N 1
ATOM 3285 C CA . VAL A 1 445 ? -12.696 -4.296 13.230 1.00 98.62 445 VAL A CA 1
ATOM 3286 C C . VAL A 1 445 ? -11.718 -4.961 12.270 1.00 98.62 445 VAL A C 1
ATOM 3288 O O . VAL A 1 445 ? -10.610 -4.462 12.072 1.00 98.62 445 VAL A O 1
ATOM 3291 N N . GLY A 1 446 ? -12.125 -6.074 11.668 1.00 98.19 446 GLY A N 1
ATOM 3292 C CA . GLY A 1 446 ? -11.360 -6.734 10.614 1.00 98.19 446 GLY A CA 1
ATOM 3293 C C . GLY A 1 446 ? -11.756 -6.234 9.224 1.00 98.19 446 GLY A C 1
ATOM 3294 O O . GLY A 1 446 ? -12.928 -5.962 8.966 1.00 98.19 446 GLY A O 1
ATOM 3295 N N . VAL A 1 447 ? -10.796 -6.134 8.308 1.00 98.25 447 VAL A N 1
ATOM 3296 C CA . VAL A 1 447 ? -11.015 -5.742 6.911 1.00 98.25 447 VAL A CA 1
ATOM 3297 C C . VAL A 1 447 ? -10.272 -6.709 5.994 1.00 98.25 447 VAL A C 1
ATOM 3299 O O . VAL A 1 447 ? -9.047 -6.797 6.043 1.00 98.25 447 VAL A O 1
ATOM 3302 N N . SER A 1 448 ? -10.995 -7.453 5.163 1.00 96.12 448 SER A N 1
ATOM 3303 C CA . SER A 1 448 ? -10.381 -8.438 4.268 1.00 96.12 448 SER A CA 1
ATOM 3304 C C . SER A 1 448 ? -11.266 -8.725 3.059 1.00 96.12 448 SER A C 1
ATOM 3306 O O . SER A 1 448 ? -12.472 -8.473 3.071 1.00 96.12 448 SER A O 1
ATOM 3308 N N . PHE A 1 449 ? -10.656 -9.263 2.007 1.00 95.44 449 PHE A N 1
ATOM 3309 C CA . PHE A 1 449 ? -11.379 -9.964 0.957 1.00 95.44 449 PHE A CA 1
ATOM 3310 C C . PHE A 1 449 ? -11.791 -11.343 1.488 1.00 95.44 449 PHE A C 1
ATOM 3312 O O . PHE A 1 449 ? -10.942 -12.151 1.870 1.00 95.44 449 PHE A O 1
ATOM 3319 N N . SER A 1 450 ? -13.093 -11.596 1.592 1.00 93.00 450 SER A N 1
ATOM 3320 C CA . SER A 1 450 ? -13.647 -12.768 2.288 1.00 93.00 450 SER A CA 1
ATOM 3321 C C . SER A 1 450 ? -14.949 -13.281 1.654 1.00 93.00 450 SER A C 1
ATOM 3323 O O . SER A 1 450 ? -15.811 -13.850 2.334 1.00 93.00 450 SER A O 1
ATOM 3325 N N . ALA A 1 451 ? -15.093 -13.074 0.339 1.00 90.88 451 ALA A N 1
ATOM 3326 C CA . ALA A 1 451 ? -16.296 -13.394 -0.421 1.00 90.88 451 ALA A CA 1
ATOM 3327 C C . ALA A 1 451 ? -16.405 -14.894 -0.773 1.00 90.88 451 ALA A C 1
ATOM 3329 O O . ALA A 1 451 ? -16.062 -15.761 0.028 1.00 90.88 451 ALA A O 1
ATOM 3330 N N . CYS A 1 452 ? -16.962 -15.239 -1.940 1.00 90.44 452 CYS A N 1
ATOM 3331 C CA . CYS A 1 452 ? -17.175 -16.634 -2.343 1.00 90.44 452 CYS A CA 1
ATOM 3332 C C . CYS A 1 452 ? -15.851 -17.403 -2.451 1.00 90.44 452 CYS A C 1
ATOM 3334 O O . CYS A 1 452 ? -15.716 -18.506 -1.923 1.00 90.44 452 CYS A O 1
ATOM 3336 N N . GLN A 1 453 ? -14.878 -16.818 -3.144 1.00 86.88 453 GLN A N 1
ATOM 3337 C CA . GLN A 1 453 ? -13.498 -17.278 -3.174 1.00 86.88 453 GLN A CA 1
ATOM 3338 C C . GLN A 1 453 ? -12.742 -16.547 -2.069 1.00 86.88 453 GLN A C 1
ATOM 3340 O O . GLN A 1 453 ? -12.858 -15.334 -1.952 1.00 86.88 453 GLN A O 1
ATOM 3345 N N . GLY A 1 454 ? -12.015 -17.280 -1.227 1.00 83.50 454 GLY A N 1
ATOM 3346 C CA . GLY A 1 454 ? -11.428 -16.700 -0.017 1.00 83.50 454 GLY A CA 1
ATOM 3347 C C . GLY A 1 454 ? -12.403 -16.580 1.156 1.00 83.50 454 GLY A C 1
ATOM 3348 O O . GLY A 1 454 ? -12.139 -15.815 2.074 1.00 83.50 454 GLY A O 1
ATOM 3349 N N . GLN A 1 455 ? -13.514 -17.325 1.158 1.00 89.19 455 GLN A N 1
ATOM 3350 C CA . GLN A 1 455 ? -14.420 -17.373 2.305 1.00 89.19 455 GLN A CA 1
ATOM 3351 C C . GLN A 1 455 ? -13.650 -17.695 3.596 1.00 89.19 455 GLN A C 1
ATOM 3353 O O . GLN A 1 455 ? -12.863 -18.644 3.637 1.00 89.19 455 GLN A O 1
ATOM 3358 N N . LEU A 1 456 ? -13.934 -16.951 4.668 1.00 89.12 456 LEU A N 1
ATOM 3359 C CA . LEU A 1 456 ? -13.387 -17.239 5.991 1.00 89.12 456 LEU A CA 1
ATOM 3360 C C . LEU A 1 456 ? -13.871 -18.613 6.472 1.00 89.12 456 LEU A C 1
ATOM 3362 O O . LEU A 1 456 ? -15.042 -18.806 6.803 1.00 89.12 456 LEU A O 1
ATOM 3366 N N . VAL A 1 457 ? -12.949 -19.575 6.503 1.00 87.31 457 VAL A N 1
ATOM 3367 C CA . VAL A 1 457 ? -13.155 -20.919 7.077 1.00 87.31 457 VAL A CA 1
ATOM 3368 C C . VAL A 1 457 ? -12.714 -21.005 8.540 1.00 87.31 457 VAL A C 1
ATOM 3370 O O . VAL A 1 457 ? -12.920 -22.024 9.195 1.00 87.31 457 VAL A O 1
ATOM 3373 N N . VAL A 1 458 ? -12.125 -19.925 9.048 1.00 88.94 458 VAL A N 1
ATOM 3374 C CA . VAL A 1 458 ? -11.716 -19.726 10.438 1.00 88.94 458 VAL A CA 1
ATOM 3375 C C . VAL A 1 458 ? -12.460 -18.529 11.018 1.00 88.94 458 VAL A C 1
ATOM 3377 O O . VAL A 1 458 ? -12.839 -17.608 10.295 1.00 88.94 458 VAL A O 1
ATOM 3380 N N . GLY A 1 459 ? -12.693 -18.550 12.325 1.00 91.00 459 GLY A N 1
ATOM 3381 C CA . GLY A 1 459 ? -13.376 -17.472 13.021 1.00 91.00 459 GLY A CA 1
ATOM 3382 C C . GLY A 1 459 ? -13.338 -17.660 14.529 1.00 91.00 459 GLY A C 1
ATOM 3383 O O . GLY A 1 459 ? -13.205 -18.779 15.025 1.00 91.00 459 GLY A O 1
ATOM 3384 N N . ASN A 1 460 ? -13.487 -16.560 15.255 1.00 94.19 460 ASN A N 1
ATOM 3385 C CA . ASN A 1 460 ? -13.528 -16.530 16.713 1.00 94.19 460 ASN A CA 1
ATOM 3386 C C . ASN A 1 460 ? -14.576 -15.510 17.190 1.00 94.19 460 ASN A C 1
ATOM 3388 O O . ASN A 1 460 ? -15.291 -14.897 16.396 1.00 94.19 460 ASN A O 1
ATOM 3392 N N . ARG A 1 461 ? -14.701 -15.347 18.510 1.00 93.25 461 ARG A N 1
ATOM 3393 C CA . ARG A 1 461 ? -15.741 -14.498 19.114 1.00 93.25 461 ARG A CA 1
ATOM 3394 C C . ARG A 1 461 ? -15.500 -12.996 18.948 1.00 93.25 461 ARG A C 1
ATOM 3396 O O . ARG A 1 461 ? -16.441 -12.241 19.165 1.00 93.25 461 ARG A O 1
ATOM 3403 N N . THR A 1 462 ? -14.284 -12.572 18.608 1.00 94.00 462 THR A N 1
ATOM 3404 C CA . THR A 1 462 ? -13.915 -11.155 18.445 1.00 94.00 462 THR A CA 1
ATOM 3405 C C . THR A 1 462 ? -13.944 -10.706 16.980 1.00 94.00 462 THR A C 1
ATOM 3407 O O . THR A 1 462 ? -13.792 -9.520 16.692 1.00 94.00 462 THR A O 1
ATOM 3410 N N . MET A 1 463 ? -14.204 -11.630 16.048 1.00 94.69 463 MET A N 1
ATOM 3411 C CA . MET A 1 463 ? -14.488 -11.363 14.630 1.00 94.69 463 MET A CA 1
ATOM 3412 C C . MET A 1 463 ? -15.972 -11.036 14.380 1.00 94.69 463 MET A C 1
ATOM 3414 O O . MET A 1 463 ? -16.580 -11.477 13.406 1.00 94.69 463 MET A O 1
ATOM 3418 N N . ASP A 1 464 ? -16.580 -10.269 15.278 1.00 94.31 464 ASP A N 1
ATOM 3419 C CA . ASP A 1 464 ? -17.984 -9.843 15.237 1.00 94.31 464 ASP A CA 1
ATOM 3420 C C . ASP A 1 464 ? -18.202 -8.543 14.437 1.00 94.31 464 ASP A C 1
ATOM 3422 O O . ASP A 1 464 ? -19.340 -8.173 14.161 1.00 94.31 464 ASP A O 1
ATOM 3426 N N . ALA A 1 465 ? -17.124 -7.862 14.030 1.00 95.88 465 ALA A N 1
ATOM 3427 C CA . ALA A 1 465 ? -17.164 -6.643 13.222 1.00 95.88 465 ALA A CA 1
ATOM 3428 C C . ALA A 1 465 ? -16.185 -6.746 12.043 1.00 95.88 465 ALA A C 1
ATOM 3430 O O . ALA A 1 465 ? -14.968 -6.704 12.226 1.00 95.88 465 ALA A O 1
ATOM 3431 N N . MET A 1 466 ? -16.728 -6.898 10.833 1.00 94.88 466 MET A N 1
ATOM 3432 C CA . MET A 1 466 ? -15.975 -7.252 9.630 1.00 94.88 466 MET A CA 1
ATOM 3433 C C . MET A 1 466 ? -16.383 -6.391 8.430 1.00 94.88 466 MET A C 1
ATOM 3435 O O . MET A 1 466 ? -17.571 -6.185 8.172 1.00 94.88 466 MET A O 1
ATOM 3439 N N . ILE A 1 467 ? -15.395 -5.931 7.664 1.00 96.19 467 ILE A N 1
ATOM 3440 C CA . ILE A 1 467 ? -15.569 -5.224 6.395 1.00 96.19 467 ILE A CA 1
ATOM 3441 C C . ILE A 1 467 ? -15.072 -6.109 5.257 1.00 96.19 467 ILE A C 1
ATOM 3443 O O . ILE A 1 467 ? -13.897 -6.458 5.188 1.00 96.19 467 ILE A O 1
ATOM 3447 N N . GLU A 1 468 ? -15.985 -6.422 4.344 1.00 95.19 468 GLU A N 1
ATOM 3448 C CA . GLU A 1 468 ? -15.689 -7.121 3.098 1.00 95.19 468 GLU A CA 1
ATOM 3449 C C . GLU A 1 468 ? -15.126 -6.156 2.044 1.00 95.19 468 GLU A C 1
ATOM 3451 O O . GLU A 1 468 ? -15.655 -5.049 1.867 1.00 95.19 468 GLU A O 1
ATOM 3456 N N . LEU A 1 469 ? -14.088 -6.600 1.329 1.00 96.12 469 LEU A N 1
ATOM 3457 C CA . LEU A 1 469 ? -13.413 -5.842 0.273 1.00 96.12 469 LEU A CA 1
ATOM 3458 C C . LEU A 1 469 ? -13.787 -6.262 -1.151 1.00 96.12 469 LEU A C 1
ATOM 3460 O O . LEU A 1 469 ? -13.493 -5.510 -2.083 1.00 96.12 469 LEU A O 1
ATOM 3464 N N . ASN A 1 470 ? -14.420 -7.414 -1.350 1.00 95.38 470 ASN A N 1
ATOM 3465 C CA . ASN A 1 470 ? -14.801 -7.887 -2.673 1.00 95.38 470 ASN A CA 1
ATOM 3466 C C . ASN A 1 470 ? -15.625 -6.854 -3.451 1.00 95.38 470 ASN A C 1
ATOM 3468 O O . ASN A 1 470 ? -16.674 -6.396 -2.991 1.00 95.38 470 ASN A O 1
ATOM 3472 N N . LYS A 1 471 ? -15.166 -6.557 -4.668 1.00 94.56 471 LYS A N 1
ATOM 3473 C CA . LYS A 1 471 ? -15.879 -5.724 -5.649 1.00 94.56 471 LYS A CA 1
ATOM 3474 C C . LYS A 1 471 ? -16.282 -6.505 -6.900 1.00 94.56 471 LYS A C 1
ATOM 3476 O O . LYS A 1 471 ? -16.964 -5.957 -7.762 1.00 94.56 471 LYS A O 1
ATOM 3481 N N . ASN A 1 472 ? -15.912 -7.782 -6.975 1.00 94.62 472 ASN A N 1
ATOM 3482 C CA . ASN A 1 472 ? -16.301 -8.661 -8.061 1.00 94.62 472 ASN A CA 1
ATOM 3483 C C . ASN A 1 472 ? -17.749 -9.168 -7.865 1.00 94.62 472 ASN A C 1
ATOM 3485 O O . ASN A 1 472 ? -18.063 -9.694 -6.793 1.00 94.62 472 ASN A O 1
ATOM 3489 N N . PRO A 1 473 ? -18.644 -9.082 -8.867 1.00 92.06 473 PRO A N 1
ATOM 3490 C CA . PRO A 1 473 ? -20.036 -9.527 -8.727 1.00 92.06 473 PRO A CA 1
ATOM 3491 C C . PRO A 1 473 ? -20.209 -11.012 -8.378 1.00 92.06 473 PRO A C 1
ATOM 3493 O O . PRO A 1 473 ? -21.215 -11.388 -7.777 1.00 92.06 473 PRO A O 1
ATOM 3496 N N . GLU A 1 474 ? -19.243 -11.858 -8.738 1.00 91.94 474 GLU A N 1
ATOM 3497 C CA . GLU A 1 474 ? -19.267 -13.296 -8.450 1.00 91.94 474 GLU A CA 1
ATOM 3498 C C . GLU A 1 474 ? -18.627 -13.642 -7.097 1.00 91.94 474 GLU A C 1
ATOM 3500 O O . GLU A 1 474 ? -18.690 -14.793 -6.655 1.00 91.94 474 GLU A O 1
ATOM 3505 N N . GLY A 1 475 ? -18.021 -12.661 -6.421 1.00 92.00 475 GLY A N 1
ATOM 3506 C CA . GLY A 1 475 ? -17.296 -12.880 -5.174 1.00 92.00 475 GLY A CA 1
ATOM 3507 C C . GLY A 1 475 ? -15.967 -13.612 -5.372 1.00 92.00 475 GLY A C 1
ATOM 3508 O O . GLY A 1 475 ? -15.589 -14.398 -4.503 1.00 92.00 475 GLY A O 1
ATOM 3509 N N . ARG A 1 476 ? -15.318 -13.451 -6.532 1.00 93.19 476 ARG A N 1
ATOM 3510 C CA . ARG A 1 476 ? -14.135 -14.217 -6.957 1.00 93.19 476 ARG A CA 1
ATOM 3511 C C . ARG A 1 476 ? -12.887 -13.354 -7.114 1.00 93.19 476 ARG A C 1
ATOM 3513 O O . ARG A 1 476 ? -12.976 -12.142 -7.281 1.00 93.19 476 ARG A O 1
ATOM 3520 N N . GLU A 1 477 ? -11.733 -14.012 -7.073 1.00 93.56 477 GLU A N 1
ATOM 3521 C CA . GLU A 1 477 ? -10.458 -13.434 -7.500 1.00 93.56 477 GLU A CA 1
ATOM 3522 C C . GLU A 1 477 ? -10.489 -13.350 -9.034 1.00 93.56 477 GLU A C 1
ATOM 3524 O O . GLU A 1 477 ? -10.709 -14.362 -9.700 1.00 93.56 477 GLU A O 1
ATOM 3529 N N . SER A 1 478 ? -10.399 -12.138 -9.580 1.00 95.00 478 SER A N 1
ATOM 3530 C CA . SER A 1 478 ? -10.637 -11.856 -11.003 1.00 95.00 478 SER A CA 1
ATOM 3531 C C . SER A 1 478 ? -9.374 -11.770 -11.848 1.00 95.00 478 SER A C 1
ATOM 3533 O O . SER A 1 478 ? -9.470 -11.541 -13.053 1.00 95.00 478 SER A O 1
ATOM 3535 N N . GLU A 1 479 ? -8.201 -11.867 -11.224 1.00 95.69 479 GLU A N 1
ATOM 3536 C CA . GLU A 1 479 ? -6.891 -11.608 -11.823 1.00 95.69 479 GLU A CA 1
ATOM 3537 C C . GLU A 1 479 ? -6.719 -10.178 -12.374 1.00 95.69 479 GLU A C 1
ATOM 3539 O O . GLU A 1 479 ? -5.717 -9.866 -13.022 1.00 95.69 479 GLU A O 1
ATOM 3544 N N . ILE A 1 480 ? -7.669 -9.278 -12.091 1.00 97.44 480 ILE A N 1
ATOM 3545 C CA . ILE A 1 480 ? -7.602 -7.858 -12.440 1.00 97.44 480 ILE A CA 1
ATOM 3546 C C . ILE A 1 480 ? -6.932 -7.125 -11.288 1.00 97.44 480 ILE A C 1
ATOM 3548 O O . ILE A 1 480 ? -7.491 -7.023 -10.194 1.00 97.44 480 ILE A O 1
ATOM 3552 N N . LEU A 1 481 ? -5.746 -6.570 -11.535 1.00 97.56 481 LEU A N 1
ATOM 3553 C CA . LEU A 1 481 ? -4.937 -5.911 -10.517 1.00 97.56 481 LEU A CA 1
ATOM 3554 C C . LEU A 1 481 ? -5.750 -4.882 -9.720 1.00 97.56 481 LEU A C 1
ATOM 3556 O O . LEU A 1 481 ? -6.319 -3.939 -10.277 1.00 97.56 481 LEU A O 1
ATOM 3560 N N . GLY A 1 482 ? -5.752 -5.060 -8.399 1.00 96.50 482 GLY A N 1
ATOM 3561 C CA . GLY A 1 482 ? -6.295 -4.114 -7.431 1.00 96.50 482 GLY A CA 1
ATOM 3562 C C . GLY A 1 482 ? -7.821 -4.042 -7.346 1.00 96.50 482 GLY A C 1
ATOM 3563 O O . GLY A 1 482 ? -8.315 -3.236 -6.552 1.00 96.50 482 GLY A O 1
ATOM 3564 N N . GLU A 1 483 ? -8.567 -4.848 -8.114 1.00 97.06 483 GLU A N 1
ATOM 3565 C CA . GLU A 1 483 ? -10.036 -4.783 -8.177 1.00 97.06 483 GLU A CA 1
ATOM 3566 C C . GLU A 1 483 ? -10.686 -4.847 -6.789 1.00 97.06 483 GLU A C 1
ATOM 3568 O O . GLU A 1 483 ? -11.534 -4.014 -6.473 1.00 97.06 483 GLU A O 1
ATOM 3573 N N . SER A 1 484 ? -10.250 -5.792 -5.956 1.00 96.38 484 SER A N 1
ATOM 3574 C CA . SER A 1 484 ? -10.796 -6.078 -4.626 1.00 96.38 484 SER A CA 1
ATOM 3575 C C . SER A 1 484 ? -9.900 -5.589 -3.481 1.00 96.38 484 SER A C 1
ATOM 3577 O O . SER A 1 484 ? -10.013 -6.060 -2.353 1.00 96.38 484 SER A O 1
ATOM 3579 N N . THR A 1 485 ? -9.024 -4.614 -3.737 1.00 96.25 485 THR A N 1
ATOM 3580 C CA . THR A 1 485 ? -8.228 -3.967 -2.679 1.00 96.25 485 THR A CA 1
ATOM 3581 C C . THR A 1 485 ? -9.040 -2.945 -1.888 1.00 96.25 485 THR A C 1
ATOM 3583 O O . THR A 1 485 ? -10.086 -2.460 -2.336 1.00 96.25 485 THR A O 1
ATOM 3586 N N . LEU A 1 486 ? -8.557 -2.603 -0.695 1.00 97.25 486 LEU A N 1
ATOM 3587 C CA . LEU A 1 486 ? -9.166 -1.598 0.169 1.00 97.25 486 LEU A CA 1
ATOM 3588 C C . LEU A 1 486 ? -9.249 -0.232 -0.525 1.00 97.25 486 LEU A C 1
ATOM 3590 O O . LEU A 1 486 ? -8.268 0.284 -1.054 1.00 97.25 486 LEU A O 1
ATOM 3594 N N . CYS A 1 487 ? -10.440 0.362 -0.522 1.00 96.69 487 CYS A N 1
ATOM 3595 C CA . CYS A 1 487 ? -10.718 1.671 -1.104 1.00 96.69 487 CYS A CA 1
ATOM 3596 C C . CYS A 1 487 ? -11.264 2.645 -0.057 1.00 96.69 487 CYS A C 1
ATOM 3598 O O . CYS A 1 487 ? -11.541 2.283 1.088 1.00 96.69 487 CYS A O 1
ATOM 3600 N N . LEU A 1 488 ? -11.416 3.913 -0.446 1.00 95.50 488 LEU A N 1
ATOM 3601 C CA . LEU A 1 488 ? -11.856 4.965 0.471 1.00 95.50 488 LEU A CA 1
ATOM 3602 C C . LEU A 1 488 ? -13.252 4.685 1.041 1.00 95.50 488 LEU A C 1
ATOM 3604 O O . LEU A 1 488 ? -13.498 4.960 2.214 1.00 95.50 488 LEU A O 1
ATOM 3608 N N . GLU A 1 489 ? -14.160 4.131 0.237 1.00 94.81 489 GLU A N 1
ATOM 3609 C CA . GLU A 1 489 ? -15.482 3.721 0.704 1.00 94.81 489 GLU A CA 1
ATOM 3610 C C . GLU A 1 489 ? -15.408 2.653 1.806 1.00 94.81 489 GLU A C 1
ATOM 3612 O O . GLU A 1 489 ? -16.091 2.781 2.821 1.00 94.81 489 GLU A O 1
ATOM 3617 N N . ASP A 1 490 ? -14.524 1.663 1.668 1.00 96.94 490 ASP A N 1
ATOM 3618 C CA . ASP A 1 490 ? -14.339 0.600 2.661 1.00 96.94 490 ASP A CA 1
ATOM 3619 C C . ASP A 1 490 ? -13.699 1.152 3.935 1.00 96.94 490 ASP A C 1
ATOM 3621 O O . ASP A 1 490 ? -14.147 0.848 5.039 1.00 96.94 490 ASP A O 1
ATOM 3625 N N . ALA A 1 491 ? -12.698 2.022 3.780 1.00 97.81 491 ALA A N 1
ATOM 3626 C CA . ALA A 1 491 ? -12.005 2.676 4.882 1.00 97.81 491 ALA A CA 1
ATOM 3627 C C . ALA A 1 491 ? -12.960 3.525 5.735 1.00 97.81 491 ALA A C 1
ATOM 3629 O O . ALA A 1 491 ? -12.906 3.485 6.965 1.00 97.81 491 ALA A O 1
ATOM 3630 N N . ARG A 1 492 ? -13.886 4.249 5.092 1.00 97.38 492 ARG A N 1
ATOM 3631 C CA . ARG A 1 492 ? -14.950 4.997 5.776 1.00 97.38 492 ARG A CA 1
ATOM 3632 C C . ARG A 1 492 ? -15.864 4.067 6.576 1.00 97.38 492 ARG A C 1
ATOM 3634 O O . ARG A 1 492 ? -16.132 4.352 7.742 1.00 97.38 492 ARG A O 1
ATOM 3641 N N . ARG A 1 493 ? -16.308 2.950 5.981 1.00 96.75 493 ARG A N 1
ATOM 3642 C CA . ARG A 1 493 ? -17.120 1.936 6.683 1.00 96.75 493 ARG A CA 1
ATOM 3643 C C . ARG A 1 493 ? -16.377 1.338 7.873 1.00 96.75 493 ARG A C 1
ATOM 3645 O O . ARG A 1 493 ? -16.955 1.255 8.951 1.00 96.75 493 ARG A O 1
ATOM 3652 N N . ALA 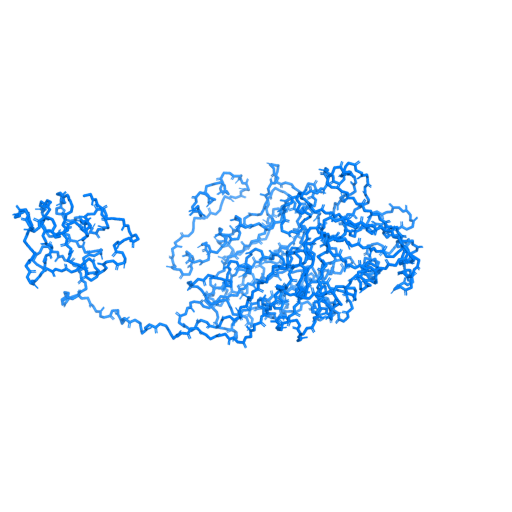A 1 494 ? -15.110 0.977 7.700 1.00 98.12 494 ALA A N 1
ATOM 3653 C CA . ALA A 1 494 ? -14.273 0.411 8.754 1.00 98.12 494 ALA A CA 1
ATOM 3654 C C . ALA A 1 494 ? -14.089 1.380 9.930 1.00 98.12 494 ALA A C 1
ATOM 3656 O O . ALA A 1 494 ? -14.279 0.997 11.083 1.00 98.12 494 ALA A O 1
ATOM 3657 N N . LEU A 1 495 ? -13.781 2.650 9.645 1.00 98.19 495 LEU A N 1
ATOM 3658 C CA . LEU A 1 495 ? -13.611 3.668 10.679 1.00 98.19 495 LEU A CA 1
ATOM 3659 C C . LEU A 1 495 ? -14.921 3.959 11.423 1.00 98.19 495 LEU A C 1
ATOM 3661 O O . LEU A 1 495 ? -14.913 4.041 12.651 1.00 98.19 495 LEU A O 1
ATOM 3665 N N . LEU A 1 496 ? -16.046 4.075 10.706 1.00 97.19 496 LEU A N 1
ATOM 3666 C CA . LEU A 1 496 ? -17.355 4.234 11.343 1.00 97.19 496 LEU A CA 1
ATOM 3667 C C . LEU A 1 496 ? -17.676 3.030 12.235 1.00 97.19 496 LEU A C 1
ATOM 3669 O O . LEU A 1 496 ? -18.031 3.213 13.394 1.00 97.19 496 LEU A O 1
ATOM 3673 N N . MET A 1 497 ? -17.491 1.812 11.721 1.00 97.50 497 MET A N 1
ATOM 3674 C CA . MET A 1 497 ? -17.746 0.577 12.462 1.00 97.50 497 MET A CA 1
ATOM 3675 C C . MET A 1 497 ? -16.896 0.489 13.734 1.00 97.50 497 MET A C 1
ATOM 3677 O O . MET A 1 497 ? -17.411 0.099 14.782 1.00 97.50 497 MET A O 1
ATOM 3681 N N . LEU A 1 498 ? -15.627 0.913 13.683 1.00 98.44 498 LEU A N 1
ATOM 3682 C CA . LEU A 1 498 ? -14.769 0.950 14.866 1.00 98.44 498 LEU A CA 1
ATOM 3683 C C . LEU A 1 498 ? -15.313 1.932 15.910 1.00 98.44 498 LEU A C 1
ATOM 3685 O O . LEU A 1 498 ? -15.413 1.579 17.083 1.00 98.44 498 LEU A O 1
ATOM 3689 N N . LYS A 1 499 ? -15.706 3.142 15.495 1.00 97.62 499 LYS A N 1
ATOM 3690 C CA . LYS A 1 499 ? -16.306 4.145 16.391 1.00 97.62 499 LYS A CA 1
ATOM 3691 C C . LYS A 1 499 ? -17.601 3.642 17.026 1.00 97.62 499 LYS A C 1
ATOM 3693 O O . LYS A 1 499 ? -17.770 3.766 18.235 1.00 97.62 499 LYS A O 1
ATOM 3698 N N . THR A 1 500 ? -18.480 3.028 16.236 1.00 96.50 500 THR A N 1
ATOM 3699 C CA . THR A 1 500 ? -19.720 2.394 16.707 1.00 96.50 500 THR A CA 1
ATOM 3700 C C . THR A 1 500 ? -19.428 1.336 17.770 1.00 96.50 500 THR A C 1
ATOM 3702 O O . THR A 1 500 ? -20.038 1.358 18.840 1.00 96.50 500 THR A O 1
ATOM 3705 N N . LYS A 1 501 ? -18.446 0.464 17.516 1.00 96.75 501 LYS A N 1
ATOM 3706 C CA . LYS A 1 501 ? -18.046 -0.593 18.448 1.00 96.75 501 LYS A CA 1
ATOM 3707 C C . LYS A 1 501 ? -17.468 -0.040 19.751 1.00 96.75 501 LYS A C 1
ATOM 3709 O O . LYS A 1 501 ? -17.905 -0.448 20.822 1.00 96.75 501 LYS A O 1
ATOM 3714 N N . MET A 1 502 ? -16.555 0.931 19.670 1.00 97.31 502 MET A N 1
ATOM 3715 C CA . MET A 1 502 ? -15.983 1.598 20.850 1.00 97.31 502 MET A CA 1
ATOM 3716 C C . MET A 1 502 ? -17.046 2.335 21.676 1.00 97.31 502 MET A C 1
ATOM 3718 O O 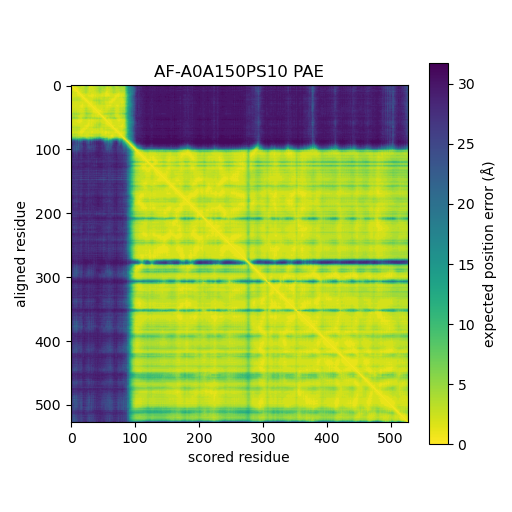. MET A 1 502 ? -16.932 2.414 22.895 1.00 97.31 502 MET A O 1
ATOM 3722 N N . ALA A 1 503 ? -18.103 2.841 21.035 1.00 96.69 503 ALA A N 1
ATOM 3723 C CA . ALA A 1 503 ? -19.241 3.458 21.713 1.00 96.69 503 ALA A CA 1
ATOM 3724 C C . ALA A 1 503 ? -20.199 2.441 22.373 1.00 96.69 503 ALA A C 1
ATOM 3726 O O . ALA A 1 503 ? -21.200 2.846 22.964 1.00 96.69 503 ALA A O 1
ATOM 3727 N N . GLY A 1 504 ? -19.934 1.133 22.262 1.00 95.06 504 GLY A N 1
ATOM 3728 C CA . GLY A 1 504 ? -20.794 0.075 22.800 1.00 95.06 504 GLY A CA 1
ATOM 3729 C C . GLY A 1 504 ? -22.108 -0.103 22.036 1.00 95.06 504 GLY A C 1
ATOM 3730 O O . GLY A 1 504 ? -23.037 -0.731 22.547 1.00 95.06 504 GLY A O 1
ATOM 3731 N N . ILE A 1 505 ? -22.211 0.453 20.826 1.00 94.88 505 ILE A N 1
ATOM 3732 C CA . ILE A 1 505 ? -23.396 0.306 19.984 1.00 94.88 505 ILE A CA 1
ATOM 3733 C C . ILE A 1 505 ? -23.339 -1.079 19.318 1.00 94.88 505 ILE A C 1
ATOM 3735 O O . ILE A 1 505 ? -22.329 -1.401 18.687 1.00 94.88 505 ILE A O 1
ATOM 3739 N N . PRO A 1 506 ? -24.400 -1.902 19.429 1.00 89.75 506 PRO A N 1
ATOM 3740 C CA . PRO A 1 506 ? -24.421 -3.231 18.827 1.00 89.75 506 PRO A CA 1
ATOM 3741 C C . PRO A 1 506 ? -24.224 -3.197 17.307 1.00 89.75 506 PRO A C 1
ATOM 3743 O O . PRO A 1 506 ? -24.817 -2.371 16.614 1.00 89.75 506 PRO A O 1
ATOM 3746 N N . ILE A 1 507 ? -23.432 -4.142 16.797 1.00 91.75 507 ILE A N 1
ATOM 3747 C CA . ILE A 1 507 ? -23.273 -4.412 15.365 1.00 91.75 507 ILE A CA 1
ATOM 3748 C C . ILE A 1 507 ? -24.066 -5.677 15.042 1.00 91.75 507 ILE A C 1
ATOM 3750 O O . ILE A 1 507 ? -23.979 -6.678 15.756 1.00 91.75 507 ILE A O 1
ATOM 3754 N N . GLU A 1 508 ? -24.874 -5.622 13.985 1.00 91.56 508 GLU A N 1
ATOM 3755 C CA . GLU A 1 508 ? -25.656 -6.777 13.556 1.00 91.56 508 GLU A CA 1
ATOM 3756 C C . GLU A 1 508 ? -24.740 -7.911 13.062 1.00 91.56 508 GLU A C 1
ATOM 3758 O O . GLU A 1 508 ? -23.766 -7.649 12.350 1.00 91.56 508 GLU A O 1
ATOM 3763 N N . PRO A 1 509 ? -25.047 -9.180 13.392 1.00 88.62 509 PRO A N 1
ATOM 3764 C CA . PRO A 1 509 ? -24.281 -10.312 12.891 1.00 88.62 509 PRO A CA 1
ATOM 3765 C C . PRO A 1 509 ? -24.278 -10.378 11.362 1.00 88.62 509 PRO A C 1
ATOM 3767 O O . PRO A 1 509 ? -25.313 -10.214 10.714 1.00 88.62 509 PRO A O 1
ATOM 3770 N N . ALA A 1 510 ? -23.123 -10.706 10.784 1.00 86.25 510 ALA A N 1
ATOM 3771 C CA . ALA A 1 510 ? -23.010 -10.934 9.351 1.00 86.25 510 ALA A CA 1
ATOM 3772 C C . ALA A 1 510 ? -23.810 -12.169 8.894 1.00 86.25 510 ALA A C 1
ATOM 3774 O O . ALA A 1 510 ? -23.994 -13.148 9.627 1.00 86.25 510 ALA A O 1
ATOM 3775 N N . ASN A 1 511 ? -24.234 -12.152 7.630 1.00 87.00 511 ASN A N 1
ATOM 3776 C CA . ASN A 1 511 ? -24.798 -13.328 6.976 1.00 87.00 511 ASN A CA 1
ATOM 3777 C C . ASN A 1 511 ? -23.771 -14.473 6.943 1.00 87.00 511 ASN A C 1
ATOM 3779 O O . ASN A 1 511 ? -22.578 -14.252 6.762 1.00 87.00 511 ASN A O 1
ATOM 3783 N N . ARG A 1 512 ? -24.241 -15.728 7.012 1.00 83.56 512 ARG A N 1
ATOM 3784 C CA . ARG A 1 512 ? -23.368 -16.918 6.888 1.00 83.56 512 ARG A CA 1
ATOM 3785 C C . ARG A 1 512 ? -22.667 -17.045 5.534 1.00 83.56 512 ARG A C 1
ATOM 3787 O O . ARG A 1 512 ? -21.731 -17.826 5.401 1.00 83.56 512 ARG A O 1
ATOM 3794 N N . ARG A 1 513 ? -23.186 -16.367 4.513 1.00 85.81 513 ARG A N 1
ATOM 3795 C CA . ARG A 1 513 ? -22.626 -16.326 3.165 1.00 85.81 513 ARG A CA 1
ATOM 3796 C C . ARG A 1 513 ? -22.521 -14.882 2.730 1.00 85.81 513 ARG A C 1
ATOM 3798 O O . ARG A 1 513 ? -23.376 -14.068 3.082 1.00 85.81 513 ARG A O 1
ATOM 3805 N N . TRP A 1 514 ? -21.501 -14.613 1.930 1.00 90.19 514 TRP A N 1
ATOM 3806 C CA . TRP A 1 514 ? -21.336 -13.327 1.286 1.00 90.19 514 TRP A CA 1
ATOM 3807 C C . TRP A 1 514 ? -22.563 -12.971 0.436 1.00 90.19 514 TRP A C 1
ATOM 3809 O O . TRP A 1 514 ? -23.115 -13.813 -0.277 1.00 90.19 514 TRP A O 1
ATOM 3819 N N . THR A 1 515 ? -22.977 -11.708 0.524 1.00 89.94 515 THR A N 1
ATOM 3820 C CA . THR A 1 515 ? -24.034 -11.116 -0.298 1.00 89.94 515 THR A CA 1
ATOM 3821 C C . THR A 1 515 ? -23.741 -9.634 -0.501 1.00 89.94 515 THR A C 1
ATOM 3823 O O . THR A 1 515 ? -23.609 -8.903 0.486 1.00 89.94 515 THR A O 1
ATOM 3826 N N . GLN A 1 516 ? -23.738 -9.173 -1.754 1.00 90.62 516 GLN A N 1
ATOM 3827 C CA . GLN A 1 516 ? -23.502 -7.764 -2.096 1.00 90.62 516 GLN A CA 1
ATOM 3828 C C . GLN A 1 516 ? -24.457 -6.796 -1.368 1.00 90.62 516 GLN A C 1
ATOM 3830 O O . GLN A 1 516 ? -24.057 -5.705 -0.971 1.00 90.62 516 GLN A O 1
ATOM 3835 N N . SER A 1 517 ? -25.695 -7.218 -1.089 1.00 91.88 517 SER A N 1
ATOM 3836 C CA . SER A 1 517 ? -26.710 -6.390 -0.423 1.00 91.88 517 SER A CA 1
ATOM 3837 C C . SER A 1 517 ? -26.300 -5.872 0.960 1.00 91.88 517 SER A C 1
ATOM 3839 O O . SER A 1 517 ? -26.718 -4.781 1.338 1.00 91.88 517 SER A O 1
ATOM 3841 N N . VAL A 1 518 ? -25.495 -6.629 1.718 1.00 90.88 518 VAL A N 1
ATOM 3842 C CA . VAL A 1 518 ? -25.004 -6.200 3.043 1.00 90.88 518 VAL A CA 1
ATOM 3843 C C . VAL A 1 518 ? -24.008 -5.052 2.893 1.00 90.88 518 VAL A C 1
ATOM 3845 O O . VAL A 1 518 ? -24.093 -4.056 3.608 1.00 90.88 518 VAL A O 1
ATOM 3848 N N . ILE A 1 519 ? -23.101 -5.158 1.921 1.00 90.75 519 ILE A N 1
ATOM 3849 C CA . ILE A 1 519 ? -22.114 -4.117 1.622 1.00 90.75 519 ILE A CA 1
ATOM 3850 C C . ILE A 1 519 ? -22.835 -2.852 1.157 1.00 90.75 519 ILE A C 1
ATOM 3852 O O . ILE A 1 519 ? -22.570 -1.769 1.678 1.00 90.75 519 ILE A O 1
ATOM 3856 N N . ASP A 1 520 ? -23.796 -2.993 0.242 1.00 91.50 520 ASP A N 1
ATOM 3857 C CA . ASP A 1 520 ? -24.573 -1.871 -0.288 1.00 91.50 520 ASP A CA 1
ATOM 3858 C C . ASP A 1 520 ? -25.385 -1.164 0.804 1.00 91.50 520 ASP A C 1
ATOM 3860 O O . ASP A 1 520 ? -25.492 0.066 0.796 1.00 91.50 520 ASP A O 1
ATOM 3864 N N . ALA A 1 521 ? -25.961 -1.920 1.745 1.00 91.94 521 ALA A N 1
ATOM 3865 C CA . ALA A 1 521 ? -26.681 -1.370 2.889 1.00 91.94 521 ALA A CA 1
ATOM 3866 C C . ALA A 1 521 ? -25.735 -0.592 3.813 1.00 91.94 521 ALA A C 1
ATOM 3868 O O . ALA A 1 521 ? -25.986 0.583 4.089 1.00 91.94 521 ALA A O 1
ATOM 3869 N N . ASN A 1 522 ? -24.606 -1.194 4.200 1.00 91.25 522 ASN A N 1
ATOM 3870 C CA . ASN A 1 522 ? -23.601 -0.550 5.048 1.00 91.25 522 ASN A CA 1
ATOM 3871 C C . ASN A 1 522 ? -23.007 0.696 4.376 1.00 91.25 522 ASN A C 1
ATOM 3873 O O . ASN A 1 522 ? -22.768 1.705 5.033 1.00 91.25 522 ASN A O 1
ATOM 3877 N N . GLN A 1 523 ? -22.828 0.678 3.053 1.00 89.12 523 GLN A N 1
ATOM 3878 C CA . GLN A 1 523 ? -22.296 1.818 2.307 1.00 89.12 523 GLN A CA 1
ATOM 3879 C C . GLN A 1 523 ? -23.226 3.038 2.317 1.00 89.12 523 GLN A C 1
ATOM 3881 O O . GLN A 1 523 ? -22.759 4.172 2.188 1.00 89.12 523 GLN A O 1
ATOM 3886 N N . ARG A 1 524 ? -24.539 2.846 2.483 1.00 90.38 524 ARG A N 1
ATOM 3887 C CA . ARG A 1 524 ? -25.496 3.961 2.599 1.00 90.38 524 ARG A CA 1
ATOM 3888 C C . ARG A 1 524 ? -25.377 4.700 3.931 1.00 90.38 524 ARG A C 1
ATOM 3890 O O . ARG A 1 524 ? -25.790 5.852 3.987 1.00 90.38 524 ARG A O 1
ATOM 3897 N N . LEU A 1 525 ? -24.798 4.072 4.957 1.00 86.06 525 LEU A N 1
ATOM 3898 C CA . LEU A 1 525 ? -24.655 4.644 6.300 1.00 86.06 525 LEU A CA 1
ATOM 3899 C C . LEU A 1 525 ? -23.500 5.647 6.419 1.00 86.06 525 LEU A C 1
ATOM 3901 O O . LEU A 1 525 ? -23.444 6.384 7.396 1.00 86.06 525 LEU A O 1
ATOM 3905 N N . VAL A 1 526 ? -22.581 5.676 5.448 1.00 82.19 526 VAL A N 1
ATOM 3906 C CA . VAL A 1 526 ? -21.322 6.443 5.537 1.00 82.19 526 VAL A CA 1
ATOM 3907 C C . VAL A 1 526 ? -21.221 7.548 4.482 1.00 82.19 526 VAL A C 1
ATOM 3909 O O . VAL A 1 526 ? -20.123 7.912 4.057 1.00 82.19 526 VAL A O 1
ATOM 3912 N N . ARG A 1 527 ? -22.377 8.025 4.007 1.00 58.38 527 ARG A N 1
ATOM 3913 C CA . ARG A 1 527 ? -22.489 9.082 2.993 1.00 58.38 527 ARG A CA 1
ATOM 3914 C C . ARG A 1 527 ? -22.348 10.477 3.574 1.00 58.38 527 ARG A C 1
ATOM 3916 O O . ARG A 1 527 ? -22.944 10.725 4.644 1.00 58.38 527 ARG A O 1
#